Protein AF-0000000075149170 (afdb_homodimer)

pLDDT: mean 91.03, std 17.35, range [25.08, 98.81]

Secondary structure (DSSP, 8-state):
----------------------PPPEEESHHHHHHHHSBPEEE-EEEEEE-GGG-EEEEES---HHHHHHHHHHHHH-SSSPPPPGGGSS-EEEEEEE-TT----HHHHHHHHHHHHHHHHHHHHH---EEE-EEEEEEESSTTSSSEEEEEEEEPBSSPP-PPPPHHHHHHHHHHHHTTSGGGHHHHHHHHSSS-S-HHHHHS---EEEEEEE-SS--HHHHHHHHHHHHHSTT-EEEPPGGG-EEEEEE-/----------------------PPPEEESHHHHHHHHSBPEEE-EEEEEE-GGG-EEEEES---HHHHHHHHHHHHH-SSSPPPPGGGSS-EEEEEEE-TT----HHHHHHHHHHHHHHHHHHHHH---EEE-EEEEEEESSTTSSSEEEEEEEEPBSSPP-PPPPHHHHHHHHHHHHTTSGGGHHHHHHHHSSS-S-HHHHHS---EEEEEEE-SS--HHHHHHHHHHHHHSTT-EEEPPGGG-EEEEEE-

Structure (mmCIF, N/CA/C/O backbone):
data_AF-0000000075149170-model_v1
#
loop_
_entity.id
_entity.type
_entity.pdbx_description
1 polymer 'Protein kinase A anchor protein nuclear localisation signal domain-containing protein'
#
loop_
_atom_site.group_PDB
_atom_site.id
_atom_site.type_symbol
_atom_site.label_atom_id
_atom_site.label_alt_id
_atom_site.label_comp_id
_atom_site.label_asym_id
_atom_site.label_entity_id
_atom_site.label_seq_id
_atom_site.pdbx_PDB_ins_code
_atom_site.Cartn_x
_atom_site.Cartn_y
_atom_site.Cartn_z
_atom_site.occupancy
_atom_site.B_iso_or_equiv
_atom_site.auth_seq_id
_atom_site.auth_comp_id
_atom_site.auth_asym_id
_atom_site.auth_atom_id
_atom_site.pdbx_PDB_model_num
ATOM 1 N N . MET A 1 1 ? 52.656 -32.969 -49.406 1 27.3 1 MET A N 1
ATOM 2 C CA . MET A 1 1 ? 51.969 -33.031 -48.125 1 27.3 1 MET A CA 1
ATOM 3 C C . MET A 1 1 ? 51.062 -31.812 -47.969 1 27.3 1 MET A C 1
ATOM 5 O O . MET A 1 1 ? 51.5 -30.672 -48 1 27.3 1 MET A O 1
ATOM 9 N N . MET A 1 2 ? 49.75 -31.906 -48.469 1 25.08 2 MET A N 1
ATOM 10 C CA . MET A 1 2 ? 48.625 -31.016 -48.656 1 25.08 2 MET A CA 1
ATOM 11 C C . MET A 1 2 ? 48.094 -30.516 -47.312 1 25.08 2 MET A C 1
ATOM 13 O O . MET A 1 2 ? 47.688 -31.312 -46.469 1 25.08 2 MET A O 1
ATOM 17 N N . ARG A 1 3 ? 48.656 -29.328 -46.75 1 28.44 3 ARG A N 1
ATOM 18 C CA . ARG A 1 3 ? 48.25 -28.5 -45.625 1 28.44 3 ARG A CA 1
ATOM 19 C C . ARG A 1 3 ? 46.75 -28.156 -45.688 1 28.44 3 ARG A C 1
ATOM 21 O O . ARG A 1 3 ? 46.312 -27.453 -46.625 1 28.44 3 ARG A O 1
ATOM 28 N N . MET A 1 4 ? 45.906 -29.219 -45.406 1 28.64 4 MET A N 1
ATOM 29 C CA . MET A 1 4 ? 44.469 -28.953 -45.281 1 28.64 4 MET A CA 1
ATOM 30 C C . MET A 1 4 ? 44.219 -27.812 -44.312 1 28.64 4 MET A C 1
ATOM 32 O O . MET A 1 4 ? 44.594 -27.906 -43.125 1 28.64 4 MET A O 1
ATOM 36 N N . GLU A 1 5 ? 44.281 -26.594 -44.75 1 29.5 5 GLU A N 1
ATOM 37 C CA . GLU A 1 5 ? 43.844 -25.359 -44.062 1 29.5 5 GLU A CA 1
ATOM 38 C C . GLU A 1 5 ? 42.406 -25.484 -43.562 1 29.5 5 GLU A C 1
ATOM 40 O O . GLU A 1 5 ? 41.469 -25.547 -44.344 1 29.5 5 GLU A O 1
ATOM 45 N N . MET A 1 6 ? 42.156 -26.328 -42.531 1 35.09 6 MET A N 1
ATOM 46 C CA . MET A 1 6 ? 40.875 -26.328 -41.781 1 35.09 6 MET A CA 1
ATOM 47 C C . MET A 1 6 ? 40.531 -24.922 -41.344 1 35.09 6 MET A C 1
ATOM 49 O O . MET A 1 6 ? 41.281 -24.312 -40.562 1 35.09 6 MET A O 1
ATOM 53 N N . THR A 1 7 ? 40 -24.078 -42.219 1 34.44 7 THR A N 1
ATOM 54 C CA . THR A 1 7 ? 39.375 -22.781 -41.906 1 34.44 7 THR A CA 1
ATOM 55 C C . THR A 1 7 ? 38.406 -22.922 -40.75 1 34.44 7 THR A C 1
ATOM 57 O O . THR A 1 7 ? 37.469 -23.75 -40.812 1 34.44 7 THR A O 1
ATOM 60 N N . GLU A 1 8 ? 38.875 -22.75 -39.5 1 31.36 8 GLU A N 1
ATOM 61 C CA . GLU A 1 8 ? 38.125 -22.547 -38.281 1 31.36 8 GLU A CA 1
ATOM 62 C C . GLU A 1 8 ? 37 -21.531 -38.5 1 31.36 8 GLU A C 1
ATOM 64 O O . GLU A 1 8 ? 37.25 -20.344 -38.719 1 31.36 8 GLU A O 1
ATOM 69 N N . ASN A 1 9 ? 35.906 -21.844 -39.25 1 34.59 9 ASN A N 1
ATOM 70 C CA . ASN A 1 9 ? 34.688 -21.047 -39.219 1 34.59 9 ASN A CA 1
ATOM 71 C C . ASN A 1 9 ? 34.281 -20.719 -37.781 1 34.59 9 ASN A C 1
ATOM 73 O O . ASN A 1 9 ? 33.969 -21.625 -37 1 34.59 9 ASN A O 1
ATOM 77 N N . GLU A 1 10 ? 34.75 -19.609 -37.281 1 33.97 10 GLU A N 1
ATOM 78 C CA . GLU A 1 10 ? 34.25 -18.953 -36.062 1 33.97 10 GLU A CA 1
ATOM 79 C C . GLU A 1 10 ? 32.75 -18.875 -36.031 1 33.97 10 GLU A C 1
ATOM 81 O O . GLU A 1 10 ? 32.125 -18.203 -36.875 1 33.97 10 GLU A O 1
ATOM 86 N N . VAL A 1 11 ? 32 -19.953 -35.781 1 34.88 11 VAL A N 1
ATOM 87 C CA . VAL A 1 11 ? 30.609 -19.875 -35.375 1 34.88 11 VAL A CA 1
ATOM 88 C C . VAL A 1 11 ? 30.422 -18.703 -34.406 1 34.88 11 VAL A C 1
ATOM 90 O O . VAL A 1 11 ? 30.969 -18.703 -33.312 1 34.88 11 VAL A O 1
ATOM 93 N N . GLU A 1 12 ? 30.344 -17.516 -34.938 1 33.62 12 GLU A N 1
ATOM 94 C CA . GLU A 1 12 ? 29.797 -16.406 -34.156 1 33.62 12 GLU A CA 1
ATOM 95 C C . GLU A 1 12 ? 28.516 -16.812 -33.438 1 33.62 12 GLU A C 1
ATOM 97 O O . GLU A 1 12 ? 27.516 -17.172 -34.062 1 33.62 12 GLU A O 1
ATOM 102 N N . GLU A 1 13 ? 28.531 -17.547 -32.344 1 28.91 13 GLU A N 1
ATOM 103 C CA . GLU A 1 13 ? 27.391 -17.609 -31.438 1 28.91 13 GLU A CA 1
ATOM 104 C C . GLU A 1 13 ? 26.766 -16.25 -31.25 1 28.91 13 GLU A C 1
ATOM 106 O O . GLU A 1 13 ? 27.344 -15.367 -30.609 1 28.91 13 GLU A O 1
ATOM 111 N N . LYS A 1 14 ? 26.078 -15.711 -32.219 1 36.81 14 LYS A N 1
ATOM 112 C CA . LYS A 1 14 ? 25.125 -14.633 -31.984 1 36.81 14 LYS A CA 1
ATOM 113 C C . LYS A 1 14 ? 24.266 -14.922 -30.766 1 36.81 14 LYS A C 1
ATOM 115 O O . LYS A 1 14 ? 23.375 -15.766 -30.812 1 36.81 14 LYS A O 1
ATOM 120 N N . GLN A 1 15 ? 24.812 -14.75 -29.547 1 32.53 15 GLN A N 1
ATOM 121 C CA . GLN A 1 15 ? 23.938 -14.609 -28.375 1 32.53 15 GLN A CA 1
ATOM 122 C C . GLN A 1 15 ? 22.75 -13.711 -28.688 1 32.53 15 GLN A C 1
ATOM 124 O O . GLN A 1 15 ? 22.906 -12.516 -28.922 1 32.53 15 GLN A O 1
ATOM 129 N N . ASP A 1 16 ? 21.781 -14.133 -29.25 1 35.06 16 ASP A N 1
ATOM 130 C CA . ASP A 1 16 ? 20.531 -13.383 -29.234 1 35.06 16 ASP A CA 1
ATOM 131 C C . ASP A 1 16 ? 20.328 -12.664 -27.906 1 35.06 16 ASP A C 1
ATOM 133 O O . ASP A 1 16 ? 20.062 -13.297 -26.891 1 35.06 16 ASP A O 1
ATOM 137 N N . GLU A 1 17 ? 21.141 -11.656 -27.641 1 40.56 17 GLU A N 1
ATOM 138 C CA . GLU A 1 17 ? 20.781 -10.742 -26.562 1 40.56 17 GLU A CA 1
ATOM 139 C C . GLU A 1 17 ? 19.281 -10.516 -26.5 1 40.56 17 GLU A C 1
ATOM 141 O O . GLU A 1 17 ? 18.672 -10.039 -27.469 1 40.56 17 GLU A O 1
ATOM 146 N N . MET A 1 18 ? 18.5 -11.375 -25.922 1 47.47 18 MET A N 1
ATOM 147 C CA . MET A 1 18 ? 17.109 -11.047 -25.641 1 47.47 18 MET A CA 1
ATOM 148 C C . MET A 1 18 ? 16.953 -9.547 -25.375 1 47.47 18 MET A C 1
ATOM 150 O O . MET A 1 18 ? 17.5 -9.023 -24.406 1 47.47 18 MET A O 1
ATOM 154 N N . ASN A 1 19 ? 16.891 -8.742 -26.406 1 45.97 19 ASN A N 1
ATOM 155 C CA . ASN A 1 19 ? 16.688 -7.293 -26.391 1 45.97 19 ASN A CA 1
ATOM 156 C C . ASN A 1 19 ? 15.586 -6.887 -25.406 1 45.97 19 ASN A C 1
ATOM 158 O O . ASN A 1 19 ? 14.414 -6.824 -25.781 1 45.97 19 ASN A O 1
ATOM 162 N N . VAL A 1 20 ? 15.82 -7.242 -24.188 1 54.94 20 VAL A N 1
ATOM 163 C CA . VAL A 1 20 ? 14.898 -6.66 -23.219 1 54.94 20 VAL A CA 1
ATOM 164 C C . VAL A 1 20 ? 15.055 -5.141 -23.203 1 54.94 20 VAL A C 1
ATOM 166 O O . VAL A 1 20 ? 16.141 -4.625 -22.922 1 54.94 20 VAL A O 1
ATOM 169 N N . VAL A 1 21 ? 14.367 -4.461 -24.031 1 49.38 21 VAL A N 1
ATOM 170 C CA . VAL A 1 21 ? 14.344 -3.004 -23.984 1 49.38 21 VAL A CA 1
ATOM 171 C C . VAL A 1 21 ? 14.039 -2.531 -22.562 1 49.38 21 VAL A C 1
ATOM 173 O O . VAL A 1 21 ? 13.156 -3.072 -21.906 1 49.38 21 VAL A O 1
ATOM 176 N N . SER A 1 22 ? 15.023 -1.902 -21.984 1 57.03 22 SER A N 1
ATOM 177 C CA . SER A 1 22 ? 14.914 -1.294 -20.656 1 57.03 22 SER A CA 1
ATOM 178 C C . SER A 1 22 ? 13.586 -0.561 -20.5 1 57.03 22 SER A C 1
ATOM 180 O O . SER A 1 22 ? 13.258 0.317 -21.297 1 57.03 22 SER A O 1
ATOM 182 N N . GLN A 1 23 ? 12.633 -1.203 -19.922 1 71.5 23 GLN A N 1
ATOM 183 C CA . GLN A 1 23 ? 11.344 -0.542 -19.719 1 71.5 23 GLN A CA 1
ATOM 184 C C . GLN A 1 23 ? 11.445 0.54 -18.641 1 71.5 23 GLN A C 1
ATOM 186 O O . GLN A 1 23 ? 12.188 0.386 -17.672 1 71.5 23 GLN A O 1
ATOM 191 N N . GLU A 1 24 ? 11.141 1.739 -18.984 1 80.31 24 GLU A N 1
ATOM 192 C CA . GLU A 1 24 ? 11.039 2.869 -18.062 1 80.31 24 GLU A CA 1
ATOM 193 C C . GLU A 1 24 ? 10.055 2.578 -16.938 1 80.31 24 GLU A C 1
ATOM 195 O O . GLU A 1 24 ? 9.109 1.801 -17.109 1 80.31 24 GLU A O 1
ATOM 200 N N . PRO A 1 25 ? 10.43 3.107 -15.75 1 88.25 25 PRO A N 1
ATOM 201 C CA . PRO A 1 25 ? 9.43 2.986 -14.68 1 88.25 25 PRO A CA 1
ATOM 202 C C . PRO A 1 25 ? 8.055 3.486 -15.102 1 88.25 25 PRO A C 1
ATOM 204 O O . PRO A 1 25 ? 7.949 4.426 -15.891 1 88.25 25 PRO A O 1
ATOM 207 N N . ARG A 1 26 ? 7.109 2.768 -14.703 1 91.06 26 ARG A N 1
ATOM 208 C CA . ARG A 1 26 ? 5.738 3.111 -15.055 1 91.06 26 ARG A CA 1
ATOM 209 C C . ARG A 1 26 ? 4.812 3.006 -13.844 1 91.06 26 ARG A C 1
ATOM 211 O O . ARG A 1 26 ? 5.016 2.156 -12.977 1 91.06 26 ARG A O 1
ATOM 218 N N . THR A 1 27 ? 3.877 3.938 -13.844 1 94.69 27 THR A N 1
ATOM 219 C CA . THR A 1 27 ? 2.846 3.914 -12.812 1 94.69 27 THR A CA 1
ATOM 220 C C . THR A 1 27 ? 1.454 3.961 -13.43 1 94.69 27 THR A C 1
ATOM 222 O O . THR A 1 27 ? 1.202 4.758 -14.344 1 94.69 27 THR A O 1
ATOM 225 N N . CYS A 1 28 ? 0.64 3.051 -13.016 1 94.44 28 CYS A N 1
ATOM 226 C CA . CYS A 1 28 ? -0.732 3.025 -13.508 1 94.44 28 CYS A CA 1
ATOM 227 C C . CYS A 1 28 ? -1.69 2.523 -12.438 1 94.44 28 CYS A C 1
ATOM 229 O O . CYS A 1 28 ? -1.28 2.268 -11.305 1 94.44 28 CYS A O 1
ATOM 231 N N . GLY A 1 29 ? -3.061 2.504 -12.75 1 94.56 29 GLY A N 1
ATOM 232 C CA . GLY A 1 29 ? -4.09 2.07 -11.82 1 94.56 29 GLY A CA 1
ATOM 233 C C . GLY A 1 29 ? -5.238 3.057 -11.703 1 94.56 29 GLY A C 1
ATOM 234 O O . GLY A 1 29 ? -5.156 4.18 -12.203 1 94.56 29 GLY A O 1
ATOM 235 N N . ILE A 1 30 ? -6.203 2.594 -11.039 1 95.94 30 ILE A N 1
ATOM 236 C CA . ILE A 1 30 ? -7.434 3.369 -10.922 1 95.94 30 ILE A CA 1
ATOM 237 C C . ILE A 1 30 ? -7.148 4.676 -10.18 1 95.94 30 ILE A C 1
ATOM 239 O O . ILE A 1 30 ? -7.645 5.734 -10.57 1 95.94 30 ILE A O 1
ATOM 243 N N . LEU A 1 31 ? -6.402 4.621 -9.133 1 97.31 31 LEU A N 1
ATOM 244 C CA . LEU A 1 31 ? -6.121 5.805 -8.328 1 97.31 31 LEU A CA 1
ATOM 245 C C . LEU A 1 31 ? -5.332 6.832 -9.125 1 97.31 31 LEU A C 1
ATOM 247 O O . LEU A 1 31 ? -5.578 8.039 -9.016 1 97.31 31 LEU A O 1
ATOM 251 N N . ILE A 1 32 ? -4.422 6.332 -9.938 1 96.62 32 ILE A N 1
ATOM 252 C CA . ILE A 1 32 ? -3.627 7.215 -10.781 1 96.62 32 ILE A CA 1
ATOM 253 C C . ILE A 1 32 ? -4.539 7.938 -11.773 1 96.62 32 ILE A C 1
ATOM 255 O O . ILE A 1 32 ? -4.375 9.133 -12.016 1 96.62 32 ILE A O 1
ATOM 259 N N . SER A 1 33 ? -5.457 7.203 -12.266 1 96.62 33 SER A N 1
ATOM 260 C CA . SER A 1 33 ? -6.426 7.797 -13.18 1 96.62 33 SER A CA 1
ATOM 261 C C . SER A 1 33 ? -7.246 8.883 -12.492 1 96.62 33 SER A C 1
ATOM 263 O O . SER A 1 33 ? -7.484 9.945 -13.062 1 96.62 33 SER A O 1
ATOM 265 N N . ILE A 1 34 ? -7.664 8.609 -11.312 1 97.81 34 ILE A N 1
ATOM 266 C CA . ILE A 1 34 ? -8.43 9.57 -10.523 1 97.81 34 ILE A CA 1
ATOM 267 C C . ILE A 1 34 ? -7.613 10.852 -10.336 1 97.81 34 ILE A C 1
ATOM 269 O O . ILE A 1 34 ? -8.109 11.953 -10.57 1 97.81 34 ILE A O 1
ATOM 273 N N . ILE A 1 35 ? -6.375 10.711 -9.953 1 98.06 35 ILE A N 1
ATOM 274 C CA . ILE A 1 35 ? -5.512 11.844 -9.648 1 98.06 35 ILE A CA 1
ATOM 275 C C . ILE A 1 35 ? -5.23 12.641 -10.922 1 98.06 35 ILE A C 1
ATOM 277 O O . ILE A 1 35 ? -5.309 13.875 -10.922 1 98.06 35 ILE A O 1
ATOM 281 N N . SER A 1 36 ? -4.992 11.953 -11.992 1 96.19 36 SER A N 1
ATOM 282 C CA . SER A 1 36 ? -4.543 12.586 -13.227 1 96.19 36 SER A CA 1
ATOM 283 C C . SER A 1 36 ? -5.645 13.438 -13.844 1 96.19 36 SER A C 1
ATOM 285 O O . SER A 1 36 ? -5.371 14.328 -14.656 1 96.19 36 SER A O 1
ATOM 287 N N . ARG A 1 37 ? -6.844 13.203 -13.484 1 96.12 37 ARG A N 1
ATOM 288 C CA . ARG A 1 37 ? -7.953 13.953 -14.055 1 96.12 37 ARG A CA 1
ATOM 289 C C . ARG A 1 37 ? -8.305 15.164 -13.195 1 96.12 37 ARG A C 1
ATOM 291 O O . ARG A 1 37 ? -9.062 16.031 -13.617 1 96.12 37 ARG A O 1
ATOM 298 N N . ALA A 1 38 ? -7.781 15.242 -12.047 1 97.44 38 ALA A N 1
ATOM 299 C CA . ALA A 1 38 ? -8.125 16.312 -11.117 1 97.44 38 ALA A CA 1
ATOM 300 C C . ALA A 1 38 ? -7.309 17.562 -11.398 1 97.44 38 ALA A C 1
ATOM 302 O O . ALA A 1 38 ? -6.168 17.484 -11.859 1 97.44 38 ALA A O 1
ATOM 303 N N . GLN A 1 39 ? -7.883 18.672 -11.039 1 97.06 39 GLN A N 1
ATOM 304 C CA . GLN A 1 39 ? -7.23 19.953 -11.25 1 97.06 39 GLN A CA 1
ATOM 305 C C . GLN A 1 39 ? -6.348 20.328 -10.07 1 97.06 39 GLN A C 1
ATOM 307 O O . GLN A 1 39 ? -6.73 20.125 -8.914 1 97.06 39 GLN A O 1
ATOM 312 N N . ALA A 1 40 ? -5.18 20.891 -10.438 1 98.06 40 ALA A N 1
ATOM 313 C CA . ALA A 1 40 ? -4.355 21.484 -9.391 1 98.06 40 ALA A CA 1
ATOM 314 C C . ALA A 1 40 ? -5.109 22.594 -8.656 1 98.06 40 ALA A C 1
ATOM 316 O O . ALA A 1 40 ? -5.98 23.25 -9.234 1 98.06 40 ALA A O 1
ATOM 317 N N . CYS A 1 41 ? -4.742 22.766 -7.391 1 98.12 41 CYS A N 1
ATOM 318 C CA . CYS A 1 41 ? -5.473 23.703 -6.547 1 98.12 41 CYS A CA 1
ATOM 319 C C . CYS A 1 41 ? -4.566 24.297 -5.477 1 98.12 41 CYS A C 1
ATOM 321 O O . CYS A 1 41 ? -3.346 24.125 -5.527 1 98.12 41 CYS A O 1
ATOM 323 N N . VAL A 1 42 ? -5.18 25.125 -4.59 1 97.69 42 VAL A N 1
ATOM 324 C CA . VAL A 1 42 ? -4.375 25.766 -3.564 1 97.69 42 VAL A CA 1
ATOM 325 C C . VAL A 1 42 ? -5.031 25.594 -2.199 1 97.69 42 VAL A C 1
ATOM 327 O O . VAL A 1 42 ? -6.258 25.5 -2.098 1 97.69 42 VAL A O 1
ATOM 330 N N . TYR A 1 43 ? -4.168 25.469 -1.188 1 97.56 43 TYR A N 1
ATOM 331 C CA . TYR A 1 43 ? -4.57 25.578 0.21 1 97.56 43 TYR A CA 1
ATOM 332 C C . TYR A 1 43 ? -4.062 26.875 0.832 1 97.56 43 TYR A C 1
ATOM 334 O O . TYR A 1 43 ? -2.9 27.25 0.643 1 97.56 43 TYR A O 1
ATOM 342 N N . ASP A 1 44 ? -4.961 27.484 1.585 1 97.12 44 ASP A N 1
ATOM 343 C CA . ASP A 1 44 ? -4.531 28.625 2.387 1 97.12 44 ASP A CA 1
ATOM 344 C C . ASP A 1 44 ? -4.34 28.234 3.85 1 97.12 44 ASP A C 1
ATOM 346 O O . ASP A 1 44 ? -5.25 27.672 4.473 1 97.12 44 ASP A O 1
ATOM 350 N N . ALA A 1 45 ? -3.141 28.562 4.293 1 97.5 45 ALA A N 1
ATOM 351 C CA . ALA A 1 45 ? -2.922 28.312 5.715 1 97.5 45 ALA A CA 1
ATOM 352 C C . ALA A 1 45 ? -3.828 29.203 6.57 1 97.5 45 ALA A C 1
ATOM 354 O O . ALA A 1 45 ? -4.027 30.375 6.262 1 97.5 45 ALA A O 1
ATOM 355 N N . ALA A 1 46 ? -4.352 28.609 7.594 1 96.69 46 ALA A N 1
ATOM 356 C CA . ALA A 1 46 ? -5.27 29.344 8.453 1 96.69 46 ALA A CA 1
ATOM 357 C C . ALA A 1 46 ? -4.617 29.672 9.797 1 96.69 46 ALA A C 1
ATOM 359 O O . ALA A 1 46 ? -4.387 30.844 10.109 1 96.69 46 ALA A O 1
ATOM 360 N N . GLU A 1 47 ? -4.273 28.656 10.523 1 98.19 47 GLU A N 1
ATOM 361 C CA . GLU A 1 47 ? -3.752 28.891 11.867 1 98.19 47 GLU A CA 1
ATOM 362 C C . GLU A 1 47 ? -3.033 27.672 12.414 1 98.19 47 GLU A C 1
ATOM 364 O O . GLU A 1 47 ? -3.213 26.562 11.906 1 98.19 47 GLU A O 1
ATOM 369 N N . PHE A 1 48 ? -2.178 27.906 13.406 1 98.75 48 PHE A N 1
ATOM 370 C CA . PHE A 1 48 ? -1.678 26.828 14.242 1 98.75 48 PHE A CA 1
ATOM 371 C C . PHE A 1 48 ? -2.773 26.297 15.156 1 98.75 48 PHE A C 1
ATOM 373 O O . PHE A 1 48 ? -3.607 27.062 15.641 1 98.75 48 PHE A O 1
ATOM 380 N N . PHE A 1 49 ? -2.762 25 15.344 1 98.69 49 PHE A N 1
ATOM 381 C CA . PHE A 1 49 ? -3.869 24.375 16.047 1 98.69 49 PHE A CA 1
ATOM 382 C C . PHE A 1 49 ? -3.395 23.125 16.781 1 98.69 49 PHE A C 1
ATOM 384 O O . PHE A 1 49 ? -2.514 22.406 16.312 1 98.69 49 PHE A O 1
ATOM 391 N N . VAL A 1 50 ? -3.947 22.938 17.938 1 98.69 50 VAL A N 1
ATOM 392 C CA . VAL A 1 50 ? -3.721 21.688 18.688 1 98.69 50 VAL A CA 1
ATOM 393 C C . VAL A 1 50 ? -4.863 20.719 18.422 1 98.69 50 VAL A C 1
ATOM 395 O O . VAL A 1 50 ? -5.984 20.922 18.891 1 98.69 50 VAL A O 1
ATOM 398 N N . ALA A 1 51 ? -4.547 19.672 17.75 1 97.94 51 ALA A N 1
ATOM 399 C CA . ALA A 1 51 ? -5.551 18.656 17.453 1 97.94 51 ALA A CA 1
ATOM 400 C C . ALA A 1 51 ? -5.73 17.688 18.625 1 97.94 51 ALA A C 1
ATOM 402 O O . ALA A 1 51 ? -5.027 17.797 19.625 1 97.94 51 ALA A O 1
ATOM 403 N N . TRP A 1 52 ? -6.715 16.766 18.453 1 96.88 52 TRP A N 1
ATOM 404 C CA . TRP A 1 52 ? -6.957 15.758 19.469 1 96.88 52 TRP A CA 1
ATOM 405 C C . TRP A 1 52 ? -5.668 15.031 19.844 1 96.88 52 TRP A C 1
ATOM 407 O O . TRP A 1 52 ? -4.738 14.953 19.031 1 96.88 52 TRP A O 1
ATOM 417 N N . GLN A 1 53 ? -5.609 14.68 21.094 1 96.81 53 GLN A N 1
ATOM 418 C CA . GLN A 1 53 ? -4.477 13.945 21.656 1 96.81 53 GLN A CA 1
ATOM 419 C C . GLN A 1 53 ? -3.223 14.82 21.688 1 96.81 53 GLN A C 1
ATOM 421 O O . GLN A 1 53 ? -2.109 14.305 21.812 1 96.81 53 GLN A O 1
ATOM 426 N N . GLY A 1 54 ? -3.381 16.062 21.422 1 97.88 54 GLY A N 1
ATOM 427 C CA . GLY A 1 54 ? -2.322 17.031 21.641 1 97.88 54 GLY A CA 1
ATOM 428 C C . GLY A 1 54 ? -1.411 17.203 20.438 1 97.88 54 GLY A C 1
ATOM 429 O O . GLY A 1 54 ? -0.287 17.688 20.562 1 97.88 54 GLY A O 1
ATOM 430 N N . VAL A 1 55 ? -1.817 16.75 19.297 1 98.5 55 VAL A N 1
ATOM 431 C CA . VAL A 1 55 ? -0.99 16.859 18.094 1 98.5 55 VAL A CA 1
ATOM 432 C C . VAL A 1 55 ? -0.98 18.297 17.609 1 98.5 55 VAL A C 1
ATOM 434 O O . VAL A 1 55 ? -2.035 18.922 17.469 1 98.5 55 VAL A O 1
ATOM 437 N N . LEU A 1 56 ? 0.188 18.844 17.359 1 98.81 56 LEU A N 1
ATOM 438 C CA . LEU A 1 56 ? 0.305 20.188 16.828 1 98.81 56 LEU A CA 1
ATOM 439 C C . LEU A 1 56 ? 0.173 20.203 15.312 1 98.81 56 LEU A C 1
ATOM 441 O O . LEU A 1 56 ? 0.752 19.344 14.633 1 98.81 56 LEU A O 1
ATOM 445 N N . THR A 1 57 ? -0.56 21.172 14.805 1 98.75 57 THR A N 1
ATOM 446 C CA . THR A 1 57 ? -0.85 21.156 13.375 1 98.75 57 THR A CA 1
ATOM 447 C C . THR A 1 57 ? -0.871 22.562 12.812 1 98.75 57 THR A C 1
ATOM 449 O O . THR A 1 57 ? -0.993 23.531 13.562 1 98.75 57 THR A O 1
ATOM 452 N N . ILE A 1 58 ? -0.661 22.641 11.555 1 98.69 58 ILE A N 1
ATOM 453 C CA . ILE A 1 58 ? -1.095 23.766 10.742 1 98.69 58 ILE A CA 1
ATOM 454 C C . ILE A 1 58 ? -2.428 23.438 10.07 1 98.69 58 ILE A C 1
ATOM 456 O O . ILE A 1 58 ? -2.512 22.531 9.25 1 98.69 58 ILE A O 1
ATOM 460 N N . ALA A 1 59 ? -3.402 24.188 10.43 1 98.56 59 ALA A N 1
ATOM 461 C CA . ALA A 1 59 ? -4.715 24.016 9.812 1 98.56 59 ALA A CA 1
ATOM 462 C C . ALA A 1 59 ? -4.852 24.906 8.57 1 98.56 59 ALA A C 1
ATOM 464 O O . ALA A 1 59 ? -4.336 26.016 8.539 1 98.56 59 ALA A O 1
ATOM 465 N N . PHE A 1 60 ? -5.566 24.391 7.613 1 98.38 60 PHE A N 1
ATOM 466 C CA . PHE A 1 60 ? -5.867 25.141 6.402 1 98.38 60 PHE A CA 1
ATOM 467 C C . PHE A 1 60 ? -7.332 25.547 6.371 1 98.38 60 PHE A C 1
ATOM 469 O O . PHE A 1 60 ? -8.148 25.016 7.121 1 98.38 60 PHE A O 1
ATOM 476 N N . CYS A 1 61 ? -7.676 26.469 5.523 1 97.5 61 CYS A N 1
ATOM 477 C CA . CYS A 1 61 ? -8.953 27.156 5.566 1 97.5 61 CYS A CA 1
ATOM 478 C C . CYS A 1 61 ? -10.086 26.25 5.105 1 97.5 61 CYS A C 1
ATOM 480 O O . CYS A 1 61 ? -11.25 26.469 5.438 1 97.5 61 CYS A O 1
ATOM 482 N N . GLY A 1 62 ? -9.789 25.328 4.336 1 98.06 62 GLY A N 1
ATOM 483 C CA . GLY A 1 62 ? -10.773 24.422 3.77 1 98.06 62 GLY A CA 1
ATOM 484 C C . GLY A 1 62 ? -10.211 23.547 2.676 1 98.06 62 GLY A C 1
ATOM 485 O O . GLY A 1 62 ? -9.133 23.812 2.143 1 98.06 62 GLY A O 1
ATOM 486 N N . ILE A 1 63 ? -10.953 22.5 2.4 1 98.25 63 ILE A N 1
ATOM 487 C CA . ILE A 1 63 ? -10.555 21.594 1.33 1 98.25 63 ILE A CA 1
ATOM 488 C C . ILE A 1 63 ? -11.07 22.109 -0.008 1 98.25 63 ILE A C 1
ATOM 490 O O . ILE A 1 63 ? -12.273 22.359 -0.162 1 98.25 63 ILE A O 1
ATOM 494 N N . PRO A 1 64 ? -10.18 22.328 -0.95 1 98 64 PRO A N 1
ATOM 495 C CA . PRO A 1 64 ? -10.609 22.781 -2.271 1 98 64 PRO A CA 1
ATOM 496 C C . PRO A 1 64 ? -11.508 21.781 -2.982 1 98 64 PRO A C 1
ATOM 498 O O . PRO A 1 64 ? -11.422 20.578 -2.721 1 98 64 PRO A O 1
ATOM 501 N N . ASN A 1 65 ? -12.266 22.234 -3.947 1 97.06 65 ASN A N 1
ATOM 502 C CA . ASN A 1 65 ? -13.234 21.406 -4.652 1 97.06 65 ASN A CA 1
ATOM 503 C C . ASN A 1 65 ? -12.57 20.25 -5.371 1 97.06 65 ASN A C 1
ATOM 505 O O . ASN A 1 65 ? -13.102 19.125 -5.387 1 97.06 65 ASN A O 1
ATOM 509 N N . SER A 1 66 ? -11.508 20.5 -6.004 1 97.62 66 SER A N 1
ATOM 510 C CA . SER A 1 66 ? -10.797 19.453 -6.742 1 97.62 66 SER A CA 1
ATOM 511 C C . SER A 1 66 ? -10.406 18.297 -5.824 1 97.62 66 SER A C 1
ATOM 513 O O . SER A 1 66 ? -10.516 17.141 -6.211 1 97.62 66 SER A O 1
ATOM 515 N N . ILE A 1 67 ? -9.969 18.578 -4.645 1 98.25 67 ILE A N 1
ATOM 516 C CA . ILE A 1 67 ? -9.578 17.562 -3.68 1 98.25 67 ILE A CA 1
ATOM 517 C C . ILE A 1 67 ? -10.812 16.844 -3.154 1 98.25 67 ILE A C 1
ATOM 519 O O . ILE A 1 67 ? -10.797 15.625 -2.957 1 98.25 67 ILE A O 1
ATOM 523 N N . LEU A 1 68 ? -11.898 17.594 -2.934 1 97.81 68 LEU A N 1
ATOM 524 C CA . LEU A 1 68 ? -13.148 16.953 -2.525 1 97.81 68 LEU A CA 1
ATOM 525 C C . LEU A 1 68 ? -13.617 15.945 -3.57 1 97.81 68 LEU A C 1
ATOM 527 O O . LEU A 1 68 ? -14.117 14.875 -3.225 1 97.81 68 LEU A O 1
ATOM 531 N N . GLN A 1 69 ? -13.438 16.344 -4.801 1 97.5 69 GLN A N 1
ATOM 532 C CA . GLN A 1 69 ? -13.828 15.445 -5.883 1 97.5 69 GLN A CA 1
ATOM 533 C C . GLN A 1 69 ? -12.977 14.172 -5.867 1 97.5 69 GLN A C 1
ATOM 535 O O . GLN A 1 69 ? -13.5 13.07 -6.066 1 97.5 69 GLN A O 1
ATOM 540 N N . ILE A 1 70 ? -11.688 14.297 -5.672 1 98.12 70 ILE A N 1
ATOM 541 C CA . ILE A 1 70 ? -10.812 13.141 -5.578 1 98.12 70 ILE A CA 1
ATOM 542 C C . ILE A 1 70 ? -11.297 12.211 -4.461 1 98.12 70 ILE A C 1
ATOM 544 O O . ILE A 1 70 ? -11.391 11 -4.652 1 98.12 70 ILE A O 1
ATOM 548 N N . LYS A 1 71 ? -11.586 12.758 -3.312 1 97.44 71 LYS A N 1
ATOM 549 C CA . LYS A 1 71 ? -12.078 11.969 -2.188 1 97.44 71 LYS A CA 1
ATOM 550 C C . LYS A 1 71 ? -13.352 11.219 -2.562 1 97.44 71 LYS A C 1
ATOM 552 O O . LYS A 1 71 ? -13.5 10.039 -2.246 1 97.44 71 LYS A O 1
ATOM 557 N N . ARG A 1 72 ? -14.258 11.883 -3.219 1 96.62 72 ARG A N 1
ATOM 558 C CA . ARG A 1 72 ? -15.5 11.258 -3.654 1 96.62 72 ARG A CA 1
ATOM 559 C C . ARG A 1 72 ? -15.234 10.133 -4.641 1 96.62 72 ARG A C 1
ATOM 561 O O . ARG A 1 72 ? -15.82 9.055 -4.535 1 96.62 72 ARG A O 1
ATOM 568 N N . ASP A 1 73 ? -14.383 10.406 -5.625 1 97.38 73 ASP A N 1
ATOM 569 C CA . ASP A 1 73 ? -14.047 9.398 -6.629 1 97.38 73 ASP A CA 1
ATOM 570 C C . ASP A 1 73 ? -13.406 8.18 -5.988 1 97.38 73 ASP A C 1
ATOM 572 O O . ASP A 1 73 ? -13.688 7.043 -6.379 1 97.38 73 ASP A O 1
ATOM 576 N N . VAL A 1 74 ? -12.531 8.398 -5.047 1 96.5 74 VAL A N 1
ATOM 577 C CA . VAL A 1 74 ? -11.891 7.301 -4.324 1 96.5 74 VAL A CA 1
ATOM 578 C C . VAL A 1 74 ? -12.953 6.453 -3.625 1 96.5 74 VAL A C 1
ATOM 580 O O . VAL A 1 74 ? -12.953 5.227 -3.73 1 96.5 74 VAL A O 1
ATOM 583 N N . ASP A 1 75 ? -13.852 7.082 -2.959 1 94.81 75 ASP A N 1
ATOM 584 C CA . ASP A 1 75 ? -14.898 6.379 -2.229 1 94.81 75 ASP A CA 1
ATOM 585 C C . ASP A 1 75 ? -15.812 5.609 -3.184 1 94.81 75 ASP A C 1
ATOM 587 O O . ASP A 1 75 ? -16.312 4.535 -2.846 1 94.81 75 ASP A O 1
ATOM 591 N N . GLN A 1 76 ? -16 6.133 -4.336 1 94.69 76 GLN A N 1
ATOM 592 C CA . GLN A 1 76 ? -16.938 5.539 -5.293 1 94.69 76 GLN A CA 1
ATOM 593 C C . GLN A 1 76 ? -16.266 4.422 -6.086 1 94.69 76 GLN A C 1
ATOM 595 O O . GLN A 1 76 ? -16.875 3.381 -6.344 1 94.69 76 GLN A O 1
ATOM 600 N N . GLU A 1 77 ? -15.055 4.637 -6.449 1 93.94 77 GLU A N 1
ATOM 601 C CA . GLU A 1 77 ? -14.43 3.752 -7.426 1 93.94 77 GLU A CA 1
ATOM 602 C C . GLU A 1 77 ? -13.586 2.682 -6.734 1 93.94 77 GLU A C 1
ATOM 604 O O . GLU A 1 77 ? -13.281 1.646 -7.328 1 93.94 77 GLU A O 1
ATOM 609 N N . LEU A 1 78 ? -13.141 2.971 -5.547 1 91.94 78 LEU A N 1
ATOM 610 C CA . LEU A 1 78 ? -12.328 2 -4.816 1 91.94 78 LEU A CA 1
ATOM 611 C C . LEU A 1 78 ? -13.141 1.34 -3.707 1 91.94 78 LEU A C 1
ATOM 613 O O . LEU A 1 78 ? -13.547 2.002 -2.748 1 91.94 78 LEU A O 1
ATOM 617 N N . GLN A 1 79 ? -13.398 0.109 -3.717 1 84.88 79 GLN A N 1
ATOM 618 C CA . GLN A 1 79 ? -14.266 -0.599 -2.783 1 84.88 79 GLN A CA 1
ATOM 619 C C . GLN A 1 79 ? -13.461 -1.225 -1.648 1 84.88 79 GLN A C 1
ATOM 621 O O . GLN A 1 79 ? -13.992 -1.48 -0.567 1 84.88 79 GLN A O 1
ATOM 626 N N . GLY A 1 80 ? -12.305 -1.317 -1.696 1 80 80 GLY A N 1
ATOM 627 C CA . GLY A 1 80 ? -11.523 -2.055 -0.717 1 80 80 GLY A CA 1
ATOM 628 C C . GLY A 1 80 ? -10.695 -1.159 0.182 1 80 80 GLY A C 1
ATOM 629 O O . GLY A 1 80 ? -10.039 -1.638 1.107 1 80 80 GLY A O 1
ATOM 630 N N . VAL A 1 81 ? -10.922 0.099 0.011 1 87.31 81 VAL A N 1
ATOM 631 C CA . VAL A 1 81 ? -10.078 1 0.795 1 87.31 81 VAL A CA 1
ATOM 632 C C . VAL A 1 81 ? -10.789 1.366 2.096 1 87.31 81 VAL A C 1
ATOM 634 O O . VAL A 1 81 ? -12.023 1.322 2.172 1 87.31 81 VAL A O 1
ATOM 637 N N . VAL A 1 82 ? -10.023 1.645 3.076 1 88.19 82 VAL A N 1
ATOM 638 C CA . VAL A 1 82 ? -10.547 1.977 4.398 1 88.19 82 VAL A CA 1
ATOM 639 C C . VAL A 1 82 ? -11.406 3.238 4.309 1 88.19 82 VAL A C 1
ATOM 641 O O . VAL A 1 82 ? -11.219 4.062 3.412 1 88.19 82 VAL A O 1
ATOM 644 N N . ARG A 1 83 ? -12.25 3.314 5.238 1 89.25 83 ARG A N 1
ATOM 645 C CA . ARG A 1 83 ? -13.031 4.543 5.348 1 89.25 83 ARG A CA 1
ATOM 646 C C . ARG A 1 83 ? -12.148 5.719 5.754 1 89.25 83 ARG A C 1
ATOM 648 O O . ARG A 1 83 ? -11.133 5.535 6.434 1 89.25 83 ARG A O 1
ATOM 655 N N . GLU A 1 84 ? -12.625 6.844 5.352 1 92.88 84 GLU A N 1
ATOM 656 C CA . GLU A 1 84 ? -11.836 8.023 5.684 1 92.88 84 GLU A CA 1
ATOM 657 C C . GLU A 1 84 ? -11.82 8.273 7.191 1 92.88 84 GLU A C 1
ATOM 659 O O . GLU A 1 84 ? -12.867 8.219 7.844 1 92.88 84 GLU A O 1
ATOM 664 N N . ASN A 1 85 ? -10.641 8.5 7.68 1 89.75 85 ASN A N 1
ATOM 665 C CA . ASN A 1 85 ? -10.484 8.875 9.086 1 89.75 85 ASN A CA 1
ATOM 666 C C . ASN A 1 85 ? -10.977 10.297 9.344 1 89.75 85 ASN A C 1
ATOM 668 O O . ASN A 1 85 ? -10.82 11.172 8.492 1 89.75 85 ASN A O 1
ATOM 672 N N . PRO A 1 86 ? -11.43 10.547 10.531 1 89.25 86 PRO A N 1
ATOM 673 C CA . PRO A 1 86 ? -11.914 11.891 10.852 1 89.25 86 PRO A CA 1
ATOM 674 C C . PRO A 1 86 ? -10.836 12.953 10.703 1 89.25 86 PRO A C 1
ATOM 676 O O . PRO A 1 86 ? -11.133 14.102 10.344 1 89.25 86 PRO A O 1
ATOM 679 N N . GLY A 1 87 ? -9.695 12.57 10.898 1 90.38 87 GLY A N 1
ATOM 680 C CA . GLY A 1 87 ? -8.602 13.523 10.859 1 90.38 87 GLY A CA 1
ATOM 681 C C . GLY A 1 87 ? -8.352 14.094 9.477 1 90.38 87 GLY A C 1
ATOM 682 O O . GLY A 1 87 ? -7.773 15.172 9.344 1 90.38 87 GLY A O 1
ATOM 683 N N . SER A 1 88 ? -8.727 13.359 8.477 1 93.06 88 SER A N 1
ATOM 684 C CA . SER A 1 88 ? -8.469 13.844 7.121 1 93.06 88 SER A CA 1
ATOM 685 C C . SER A 1 88 ? -9.695 14.555 6.547 1 93.06 88 SER A C 1
ATOM 687 O O . SER A 1 88 ? -9.695 14.953 5.383 1 93.06 88 SER A O 1
ATOM 689 N N . LYS A 1 89 ? -10.648 14.797 7.352 1 94.94 89 LYS A N 1
ATOM 690 C CA . LYS A 1 89 ? -11.875 15.453 6.898 1 94.94 89 LYS A CA 1
ATOM 691 C C . LYS A 1 89 ? -11.75 16.969 7.004 1 94.94 89 LYS A C 1
ATOM 693 O O . LYS A 1 89 ? -12.633 17.703 6.547 1 94.94 89 LYS A O 1
ATOM 698 N N . TRP A 1 90 ? -10.781 17.391 7.641 1 97.25 90 TRP A N 1
ATOM 699 C CA . TRP A 1 90 ? -10.367 18.797 7.594 1 97.25 90 TRP A CA 1
ATOM 700 C C . TRP A 1 90 ? -8.875 18.906 7.297 1 97.25 90 TRP A C 1
ATOM 702 O O . TRP A 1 90 ? -8.086 18.062 7.73 1 97.25 90 TRP A O 1
ATOM 712 N N . PRO A 1 91 ? -8.5 19.828 6.48 1 98.25 91 PRO A N 1
ATOM 713 C CA . PRO A 1 91 ? -7.129 19.859 5.969 1 98.25 91 PRO A CA 1
ATOM 714 C C . PRO A 1 91 ? -6.129 20.406 6.988 1 98.25 91 PRO A C 1
ATOM 716 O O . PRO A 1 91 ? -6.312 21.5 7.504 1 98.25 91 PRO A O 1
ATOM 719 N N . LYS A 1 92 ? -5.086 19.672 7.141 1 98.44 92 LYS A N 1
ATOM 720 C CA . LYS A 1 92 ? -4.051 20.062 8.094 1 98.44 92 LYS A CA 1
ATOM 721 C C . LYS A 1 92 ? -2.717 19.391 7.754 1 98.44 92 LYS A C 1
ATOM 723 O O . LYS A 1 92 ? -2.672 18.438 6.984 1 98.44 92 LYS A O 1
ATOM 728 N N . THR A 1 93 ? -1.724 19.922 8.289 1 98.5 93 THR A N 1
ATOM 729 C CA . THR A 1 93 ? -0.404 19.297 8.383 1 98.5 93 THR A CA 1
ATOM 730 C C . THR A 1 93 ? -0.008 19.109 9.844 1 98.5 93 THR A C 1
ATOM 732 O O . THR A 1 93 ? 0.092 20.078 10.602 1 98.5 93 THR A O 1
ATOM 735 N N . SER A 1 94 ? 0.117 17.844 10.227 1 98.5 94 SER A N 1
ATOM 736 C CA . SER A 1 94 ? 0.654 17.594 11.555 1 98.5 94 SER A CA 1
ATOM 737 C C . SER A 1 94 ? 2.146 17.906 11.625 1 98.5 94 SER A C 1
ATOM 739 O O . SER A 1 94 ? 2.914 17.469 10.766 1 98.5 94 SER A O 1
ATOM 741 N N . VAL A 1 95 ? 2.549 18.594 12.672 1 98.75 95 VAL A N 1
ATOM 742 C CA . VAL A 1 95 ? 3.932 19.062 12.672 1 98.75 95 VAL A CA 1
ATOM 743 C C . VAL A 1 95 ? 4.664 18.516 13.898 1 98.75 95 VAL A C 1
ATOM 745 O O . VAL A 1 95 ? 5.898 18.469 13.914 1 98.75 95 VAL A O 1
ATOM 748 N N . ALA A 1 96 ? 3.91 18.109 14.922 1 98.75 96 ALA A N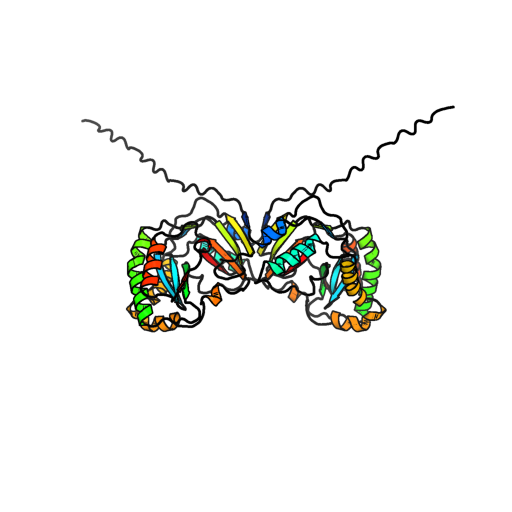 1
ATOM 749 C CA . ALA A 1 96 ? 4.512 17.516 16.125 1 98.75 96 ALA A CA 1
ATOM 750 C C . ALA A 1 96 ? 3.484 16.719 16.922 1 98.75 96 ALA A C 1
ATOM 752 O O . ALA A 1 96 ? 2.277 16.922 16.75 1 98.75 96 ALA A O 1
ATOM 753 N N . CYS A 1 97 ? 3.994 15.883 17.719 1 98.62 97 CYS A N 1
ATOM 754 C CA . CYS A 1 97 ? 3.166 15.141 18.656 1 98.62 97 CYS A CA 1
ATOM 755 C C . CYS A 1 97 ? 3.797 15.133 20.047 1 98.62 97 CYS A C 1
ATOM 757 O O . CYS A 1 97 ? 4.977 15.445 20.203 1 98.62 97 CYS A O 1
ATOM 759 N N . LEU A 1 98 ? 2.965 14.82 20.984 1 98.5 98 LEU A N 1
ATOM 760 C CA . LEU A 1 98 ? 3.498 14.656 22.344 1 98.5 98 LEU A CA 1
ATOM 761 C C . LEU A 1 98 ? 4.41 13.445 22.422 1 98.5 98 LEU A C 1
ATOM 763 O O . LEU A 1 98 ? 4.148 12.414 21.781 1 98.5 98 LEU A O 1
ATOM 767 N N . ARG A 1 99 ? 5.383 13.578 23.25 1 97.94 99 ARG A N 1
ATOM 768 C CA . ARG A 1 99 ? 6.215 12.414 23.562 1 97.94 99 ARG A CA 1
ATOM 769 C C . ARG A 1 99 ? 5.43 11.383 24.359 1 97.94 99 ARG A C 1
ATOM 771 O O . ARG A 1 99 ? 4.406 11.703 24.969 1 97.94 99 ARG A O 1
ATOM 778 N N . ASP A 1 100 ? 5.84 10.086 24.328 1 96.25 100 ASP A N 1
ATOM 779 C CA . ASP A 1 100 ? 5.066 8.938 24.797 1 96.25 100 ASP A CA 1
ATOM 780 C C . ASP A 1 100 ? 4.699 9.086 26.266 1 96.25 100 ASP A C 1
ATOM 782 O O . ASP A 1 100 ? 3.619 8.672 26.688 1 96.25 100 ASP A O 1
ATOM 786 N N . ASP A 1 101 ? 5.402 9.641 27.094 1 93.5 101 ASP A N 1
ATOM 787 C CA . ASP A 1 101 ? 5.145 9.695 28.531 1 93.5 101 ASP A CA 1
ATOM 788 C C . ASP A 1 101 ? 4.559 11.047 28.938 1 93.5 101 ASP A C 1
ATOM 790 O O . ASP A 1 101 ? 4.445 11.344 30.125 1 93.5 101 ASP A O 1
ATOM 794 N N . LYS A 1 102 ? 4.062 11.773 27.953 1 96.25 102 LYS A N 1
ATOM 795 C CA . LYS A 1 102 ? 3.623 13.133 28.266 1 96.25 102 LYS A CA 1
ATOM 796 C C . LYS A 1 102 ? 2.107 13.266 28.125 1 96.25 102 LYS A C 1
ATOM 798 O O . LYS A 1 102 ? 1.501 12.633 27.266 1 96.25 102 LYS A O 1
ATOM 803 N N . VAL A 1 103 ? 1.561 14.039 29.031 1 96.69 103 VAL A N 1
ATOM 804 C CA . VAL A 1 103 ? 0.145 14.391 29 1 96.69 103 VAL A CA 1
ATOM 805 C C . VAL A 1 103 ? -0.016 15.898 29.203 1 96.69 103 VAL A C 1
ATOM 807 O O . VAL A 1 103 ? 0.65 16.484 30.062 1 96.69 103 VAL A O 1
ATOM 810 N N . LEU A 1 104 ? -0.878 16.453 28.453 1 97.19 104 LEU A N 1
ATOM 811 C CA . LEU A 1 104 ? -1.097 17.891 28.578 1 97.19 104 LEU A CA 1
ATOM 812 C C . LEU A 1 104 ? -1.966 18.203 29.781 1 97.19 104 LEU A C 1
ATOM 814 O O . LEU A 1 104 ? -3.041 17.625 29.953 1 97.19 104 LEU A O 1
ATOM 818 N N . THR A 1 105 ? -1.516 19.094 30.578 1 97.5 105 THR A N 1
ATOM 819 C CA . THR A 1 105 ? -2.379 19.672 31.594 1 97.5 105 THR A CA 1
ATOM 820 C C . THR A 1 105 ? -3.217 20.797 31.016 1 97.5 105 THR A C 1
ATOM 822 O O . THR A 1 105 ? -2.922 21.312 29.938 1 97.5 105 THR A O 1
ATOM 825 N N . LEU A 1 106 ? -4.219 21.172 31.766 1 97.88 106 LEU A N 1
ATOM 826 C CA . LEU A 1 106 ? -5.059 22.281 31.328 1 97.88 106 LEU A CA 1
ATOM 827 C C . LEU A 1 106 ? -4.242 23.562 31.219 1 97.88 106 LEU A C 1
ATOM 829 O O . LEU A 1 106 ? -4.449 24.359 30.297 1 97.88 106 LEU A O 1
ATOM 833 N N . GLU A 1 107 ? -3.371 23.75 32.125 1 97.88 107 GLU A N 1
ATOM 834 C CA . GLU A 1 107 ? -2.508 24.922 32.094 1 97.88 107 GLU A CA 1
ATOM 835 C C . GLU A 1 107 ? -1.618 24.938 30.859 1 97.88 107 GLU A C 1
ATOM 837 O O . GLU A 1 107 ? -1.451 25.969 30.219 1 97.88 107 GLU A O 1
ATOM 842 N N . GLN A 1 108 ? -1.087 23.859 30.562 1 98.31 108 GLN A N 1
ATOM 843 C CA . GLN A 1 108 ? -0.227 23.734 29.391 1 98.31 108 GLN A CA 1
ATOM 844 C C . GLN A 1 108 ? -1.015 23.953 28.094 1 98.31 108 GLN A C 1
ATOM 846 O O . GLN A 1 108 ? -0.519 24.578 27.156 1 98.31 108 GLN A O 1
ATOM 851 N N . LEU A 1 109 ? -2.232 23.422 28.078 1 98.56 109 LEU A N 1
ATOM 852 C CA . LEU A 1 109 ? -3.1 23.641 26.938 1 98.56 109 LEU A CA 1
ATOM 853 C C . LEU A 1 109 ? -3.406 25.125 26.766 1 98.56 109 LEU A C 1
ATOM 855 O O . LEU A 1 109 ? -3.451 25.641 25.641 1 98.56 109 LEU A O 1
ATOM 859 N N . SER A 1 110 ? -3.592 25.734 27.844 1 98.38 110 SER A N 1
ATOM 860 C CA . SER A 1 110 ? -3.846 27.172 27.812 1 98.38 110 SER A CA 1
ATOM 861 C C . SER A 1 110 ? -2.65 27.938 27.25 1 98.38 110 SER A C 1
ATOM 863 O O . SER A 1 110 ? -2.816 28.891 26.484 1 98.38 110 SER A O 1
ATOM 865 N N . LYS A 1 111 ? -1.521 27.531 27.641 1 98.38 111 LYS A N 1
ATOM 866 C CA . LYS A 1 111 ? -0.307 28.141 27.094 1 98.38 111 LYS A CA 1
ATOM 867 C C . LYS A 1 111 ? -0.223 27.922 25.578 1 98.38 111 LYS A C 1
ATOM 869 O O . LYS A 1 111 ? 0.085 28.859 24.828 1 98.38 111 LYS A O 1
ATOM 874 N N . LEU A 1 112 ? -0.51 26.719 25.188 1 98.75 112 LEU A N 1
ATOM 875 C CA . LEU A 1 112 ? -0.487 26.406 23.766 1 98.75 112 LEU A CA 1
ATOM 876 C C . LEU A 1 112 ? -1.505 27.25 23 1 98.75 112 LEU A C 1
ATOM 878 O O . LEU A 1 112 ? -1.226 27.734 21.906 1 98.75 112 LEU A O 1
ATOM 882 N N . ARG A 1 113 ? -2.639 27.422 23.578 1 98.56 113 ARG A N 1
ATOM 883 C CA . ARG A 1 113 ? -3.652 28.25 22.938 1 98.56 113 ARG A CA 1
ATOM 884 C C . ARG A 1 113 ? -3.143 29.672 22.734 1 98.56 113 ARG A C 1
ATOM 886 O O . ARG A 1 113 ? -3.35 30.266 21.672 1 98.56 113 ARG A O 1
ATOM 893 N N . ARG A 1 114 ? -2.568 30.188 23.734 1 98.25 114 ARG A N 1
ATOM 894 C CA . ARG A 1 114 ? -2.006 31.531 23.656 1 98.25 114 ARG A CA 1
ATOM 895 C C . ARG A 1 114 ? -0.974 31.609 22.531 1 98.25 114 ARG A C 1
ATOM 897 O O . ARG A 1 114 ? -1.016 32.531 21.703 1 98.25 114 ARG A O 1
ATOM 904 N N . ILE A 1 115 ? -0.098 30.672 22.5 1 98.69 115 ILE A N 1
ATOM 905 C CA . ILE A 1 115 ? 0.945 30.656 21.484 1 98.69 115 ILE A CA 1
ATOM 906 C C . ILE A 1 115 ? 0.311 30.578 20.094 1 98.69 115 ILE A C 1
ATOM 908 O O . ILE A 1 115 ? 0.682 31.328 19.188 1 98.69 115 ILE A O 1
ATOM 912 N N . CYS A 1 116 ? -0.618 29.656 19.906 1 98.75 116 CYS A N 1
ATOM 913 C CA . CYS A 1 116 ? -1.305 29.516 18.625 1 98.75 116 CYS A CA 1
ATOM 914 C C . CYS A 1 116 ? -1.976 30.812 18.219 1 98.75 116 CYS A C 1
ATOM 916 O O . CYS A 1 116 ? -1.851 31.234 17.062 1 98.75 116 CYS A O 1
ATOM 918 N N . SER A 1 117 ? -2.633 31.406 19.156 1 97.88 117 SER A N 1
ATOM 919 C CA . SER A 1 117 ? -3.354 32.656 18.859 1 97.88 117 SER A CA 1
ATOM 920 C C . SER A 1 117 ? -2.398 33.75 18.453 1 97.88 117 SER A C 1
ATOM 922 O O . SER A 1 117 ? -2.705 34.531 17.562 1 97.88 117 SER A O 1
ATOM 924 N N . GLU A 1 118 ? -1.309 33.812 19.047 1 98.06 118 GLU A N 1
ATOM 925 C CA . GLU A 1 118 ? -0.348 34.875 18.812 1 98.06 118 GLU A CA 1
ATOM 926 C C . GLU A 1 118 ? 0.428 34.656 17.516 1 98.06 118 GLU A C 1
ATOM 928 O O . GLU A 1 118 ? 0.801 35.594 16.828 1 98.06 118 GLU A O 1
ATOM 933 N N . GLU A 1 119 ? 0.697 33.438 17.188 1 98 119 GLU A N 1
ATOM 934 C CA . GLU A 1 119 ? 1.57 33.125 16.047 1 98 119 GLU A CA 1
ATOM 935 C C . GLU A 1 119 ? 0.766 32.906 14.773 1 98 119 GLU A C 1
ATOM 937 O O . GLU A 1 119 ? 1.315 32.969 13.672 1 98 119 GLU A O 1
ATOM 942 N N . SER A 1 120 ? -0.494 32.656 14.82 1 98.06 120 SER A N 1
ATOM 943 C CA . SER A 1 120 ? -1.324 32.312 13.672 1 98.06 120 SER A CA 1
ATOM 944 C C . SER A 1 120 ? -1.439 33.5 12.703 1 98.06 120 SER A C 1
ATOM 946 O O . SER A 1 120 ? -1.406 33.281 11.484 1 98.06 120 SER A O 1
ATOM 948 N N . PRO A 1 121 ? -1.594 34.719 13.195 1 96.94 121 PRO A N 1
ATOM 949 C CA . PRO A 1 121 ? -1.653 35.844 12.242 1 96.94 121 PRO A CA 1
ATOM 950 C C . PRO A 1 121 ? -0.41 35.938 11.367 1 96.94 121 PRO A C 1
ATOM 952 O O . PRO A 1 121 ? -0.52 36.156 10.156 1 96.94 121 PRO A O 1
ATOM 955 N N . ALA A 1 122 ? 0.726 35.688 11.898 1 96.25 122 ALA A N 1
ATOM 956 C CA . ALA A 1 122 ? 1.959 35.688 11.117 1 96.25 122 ALA A CA 1
ATOM 957 C C . ALA A 1 122 ? 1.968 34.531 10.109 1 96.25 122 ALA A C 1
ATOM 959 O O . ALA A 1 122 ? 2.434 34.719 8.977 1 96.25 122 ALA A O 1
ATOM 960 N N . LEU A 1 123 ? 1.508 33.406 10.5 1 97.75 123 LEU A N 1
ATOM 961 C CA . LEU A 1 123 ? 1.397 32.25 9.602 1 97.75 123 LEU A CA 1
ATOM 962 C C . LEU A 1 123 ? 0.551 32.594 8.383 1 97.75 123 LEU A C 1
ATOM 964 O O . LEU A 1 123 ? 0.991 32.438 7.246 1 97.75 123 LEU A O 1
ATOM 968 N N . ALA A 1 124 ? -0.634 33.094 8.633 1 95.38 124 ALA A N 1
ATOM 969 C CA . ALA A 1 124 ? -1.592 33.406 7.574 1 95.38 124 ALA A CA 1
ATOM 970 C C . ALA A 1 124 ? -1.062 34.5 6.66 1 95.38 124 ALA A C 1
ATOM 972 O O . ALA A 1 124 ? -1.259 34.469 5.445 1 95.38 124 ALA A O 1
ATOM 973 N N . ALA A 1 125 ? -0.386 35.438 7.215 1 94.25 125 ALA A N 1
ATOM 974 C CA . ALA A 1 125 ? 0.062 36.625 6.477 1 94.25 125 ALA A CA 1
ATOM 975 C C . ALA A 1 125 ? 1.313 36.312 5.66 1 94.25 125 ALA A C 1
ATOM 977 O O . ALA A 1 125 ? 1.507 36.875 4.578 1 94.25 125 ALA A O 1
ATOM 978 N N . SER A 1 126 ? 2.094 35.406 6.105 1 93.62 126 SER A N 1
ATOM 979 C CA . SER A 1 126 ? 3.418 35.281 5.512 1 93.62 126 SER A CA 1
ATOM 980 C C . SER A 1 126 ? 3.506 34 4.672 1 93.62 126 SER A C 1
ATOM 982 O O . SER A 1 126 ? 4.453 33.812 3.902 1 93.62 126 SER A O 1
ATOM 984 N N . THR A 1 127 ? 2.611 33.188 4.855 1 94.12 127 THR A N 1
ATOM 985 C CA . THR A 1 127 ? 2.666 31.922 4.117 1 94.12 127 THR A CA 1
ATOM 986 C C . THR A 1 127 ? 1.918 32.031 2.791 1 94.12 127 THR A C 1
ATOM 988 O O . THR A 1 127 ? 0.7 32.219 2.775 1 94.12 127 THR A O 1
ATOM 991 N N . PRO A 1 128 ? 2.672 31.938 1.688 1 94.31 128 PRO A N 1
ATOM 992 C CA . PRO A 1 128 ? 1.953 31.875 0.413 1 94.31 128 PRO A CA 1
ATOM 993 C C . PRO A 1 128 ? 1.033 30.656 0.307 1 94.31 128 PRO A C 1
ATOM 995 O O . PRO A 1 128 ? 1.229 29.672 1.016 1 94.31 128 PRO A O 1
ATOM 998 N N . PRO A 1 129 ? 0.043 30.812 -0.531 1 96 129 PRO A N 1
ATOM 999 C CA . PRO A 1 129 ? -0.804 29.625 -0.737 1 96 129 PRO A CA 1
ATOM 1000 C C . PRO A 1 129 ? -0.004 28.375 -1.105 1 96 129 PRO A C 1
ATOM 1002 O O . PRO A 1 129 ? 0.963 28.469 -1.867 1 96 129 PRO A O 1
ATOM 1005 N N . VAL A 1 130 ? -0.367 27.281 -0.493 1 96.94 130 VAL A N 1
ATOM 1006 C CA . VAL A 1 130 ? 0.255 26 -0.833 1 96.94 130 VAL A CA 1
ATOM 1007 C C . VAL A 1 130 ? -0.325 25.484 -2.145 1 96.94 130 VAL A C 1
ATOM 1009 O O . VAL A 1 130 ? -1.504 25.125 -2.209 1 96.94 130 VAL A O 1
ATOM 1012 N N . ILE A 1 131 ? 0.511 25.391 -3.119 1 97.19 131 ILE A N 1
ATOM 1013 C CA . ILE A 1 131 ? 0.081 24.875 -4.414 1 97.19 131 ILE A CA 1
ATOM 1014 C C . ILE A 1 131 ? 0.129 23.344 -4.41 1 97.19 131 ILE A C 1
ATOM 1016 O O . ILE A 1 131 ? 1.175 22.75 -4.141 1 97.19 131 ILE A O 1
ATOM 1020 N N . VAL A 1 132 ? -1.016 22.766 -4.676 1 97.81 132 VAL A N 1
ATOM 1021 C CA . VAL A 1 132 ? -1.116 21.312 -4.832 1 97.81 132 VAL A CA 1
ATOM 1022 C C . VAL A 1 132 ? -1.198 20.969 -6.316 1 97.81 132 VAL A C 1
ATOM 1024 O O . VAL A 1 132 ? -2.283 20.969 -6.902 1 97.81 132 VAL A O 1
ATOM 1027 N N . ASP A 1 133 ? -0.064 20.641 -6.855 1 97.81 133 ASP A N 1
ATOM 1028 C CA . ASP A 1 133 ? 0.011 20.359 -8.281 1 97.81 133 ASP A CA 1
ATOM 1029 C C . ASP A 1 133 ? 0.334 18.875 -8.539 1 97.81 133 ASP A C 1
ATOM 1031 O O . ASP A 1 133 ? 0.485 18.469 -9.688 1 97.81 133 ASP A O 1
ATOM 1035 N N . ASN A 1 134 ? 0.463 18.156 -7.504 1 98.12 134 ASN A N 1
ATOM 1036 C CA . ASN A 1 134 ? 0.646 16.703 -7.551 1 98.12 134 ASN A CA 1
ATOM 1037 C C . ASN A 1 134 ? 0.167 16.047 -6.27 1 98.12 134 ASN A C 1
ATOM 1039 O O . ASN A 1 134 ? -0.022 16.703 -5.25 1 98.12 134 ASN A O 1
ATOM 1043 N N . LEU A 1 135 ? -0.067 14.82 -6.395 1 98.56 135 LEU A N 1
ATOM 1044 C CA . LEU A 1 135 ? -0.32 13.977 -5.234 1 98.56 135 LEU A CA 1
ATOM 1045 C C . LEU A 1 135 ? 0.578 12.742 -5.254 1 98.56 135 LEU A C 1
ATOM 1047 O O . LEU A 1 135 ? 0.979 12.281 -6.324 1 98.56 135 LEU A O 1
ATOM 1051 N N . SER A 1 136 ? 0.882 12.289 -4.062 1 98.38 136 SER A N 1
ATOM 1052 C CA . SER A 1 136 ? 1.715 11.102 -3.918 1 98.38 136 SER A CA 1
ATOM 1053 C C . SER A 1 136 ? 0.956 9.977 -3.225 1 98.38 136 SER A C 1
ATOM 1055 O O . SER A 1 136 ? 0.373 10.18 -2.156 1 98.38 136 SER A O 1
ATOM 1057 N N . VAL A 1 137 ? 0.941 8.859 -3.877 1 98.19 137 VAL A N 1
ATOM 1058 C CA . VAL A 1 137 ? 0.59 7.625 -3.174 1 98.19 137 VAL A CA 1
ATOM 1059 C C . VAL A 1 137 ? 1.812 7.086 -2.438 1 98.19 137 VAL A C 1
ATOM 1061 O O . VAL A 1 137 ? 2.844 6.805 -3.055 1 98.19 137 VAL A O 1
ATOM 1064 N N . VAL A 1 138 ? 1.655 6.93 -1.133 1 98.12 138 VAL A N 1
ATOM 1065 C CA . VAL A 1 138 ? 2.816 6.566 -0.327 1 98.12 138 VAL A CA 1
ATOM 1066 C C . VAL A 1 138 ? 2.547 5.258 0.409 1 98.12 138 VAL A C 1
ATOM 1068 O O . VAL A 1 138 ? 1.554 5.137 1.13 1 98.12 138 VAL A O 1
ATOM 1071 N N . LEU A 1 139 ? 3.318 4.328 0.114 1 97.19 139 LEU A N 1
ATOM 1072 C CA . LEU A 1 139 ? 3.473 3.193 1.018 1 97.19 139 LEU A CA 1
ATOM 1073 C C . LEU A 1 139 ? 4.527 3.486 2.082 1 97.19 139 LEU A C 1
ATOM 1075 O O . LEU A 1 139 ? 5.684 3.758 1.757 1 97.19 139 LEU A O 1
ATOM 1079 N N . TYR A 1 140 ? 4.09 3.418 3.328 1 96.69 140 TYR A N 1
ATOM 1080 C CA . TYR A 1 140 ? 4.996 3.906 4.363 1 96.69 140 TYR A CA 1
ATOM 1081 C C . TYR A 1 140 ? 5.25 2.836 5.418 1 96.69 140 TYR A C 1
ATOM 1083 O O . TYR A 1 140 ? 4.477 1.885 5.543 1 96.69 140 TYR A O 1
ATOM 1091 N N . GLU A 1 141 ? 6.367 3.035 6.219 1 95.19 141 GLU A N 1
ATOM 1092 C CA . GLU A 1 141 ? 6.695 2.209 7.379 1 95.19 141 GLU A CA 1
ATOM 1093 C C . GLU A 1 141 ? 6.152 2.826 8.664 1 95.19 141 GLU A C 1
ATOM 1095 O O . GLU A 1 141 ? 5.984 2.133 9.672 1 95.19 141 GLU A O 1
ATOM 1100 N N . ASN A 1 142 ? 6.043 4.145 8.5 1 94.94 142 ASN A N 1
ATOM 1101 C CA . ASN A 1 142 ? 5.492 4.809 9.68 1 94.94 142 ASN A CA 1
ATOM 1102 C C . ASN A 1 142 ? 4.543 5.941 9.297 1 94.94 142 ASN A C 1
ATOM 1104 O O . ASN A 1 142 ? 4.672 6.527 8.219 1 94.94 142 ASN A O 1
ATOM 1108 N N . CYS A 1 143 ? 3.766 6.359 10.164 1 93.81 143 CYS A N 1
ATOM 1109 C CA . CYS A 1 143 ? 2.596 7.168 9.844 1 93.81 143 CYS A CA 1
ATOM 1110 C C . CYS A 1 143 ? 2.979 8.625 9.641 1 93.81 143 CYS A C 1
ATOM 1112 O O . CYS A 1 143 ? 2.219 9.398 9.047 1 93.81 143 CYS A O 1
ATOM 1114 N N . CYS A 1 144 ? 4.098 9.039 10.195 1 96.56 144 CYS A N 1
ATOM 1115 C CA . CYS A 1 144 ? 4.516 10.422 9.969 1 96.56 144 CYS A CA 1
ATOM 1116 C C . CYS A 1 144 ? 5.27 10.547 8.648 1 96.56 144 CYS A C 1
ATOM 1118 O O . CYS A 1 144 ? 5.734 11.633 8.297 1 96.56 144 CYS A O 1
ATOM 1120 N N . LEU A 1 145 ? 5.492 9.453 7.938 1 97.38 145 LEU A N 1
ATOM 1121 C CA . LEU A 1 145 ? 6.035 9.359 6.586 1 97.38 145 LEU A CA 1
ATOM 1122 C C . LEU A 1 145 ? 7.508 9.766 6.562 1 97.38 145 LEU A C 1
ATOM 1124 O O . LEU A 1 145 ? 7.992 10.297 5.562 1 97.38 145 LEU A O 1
ATOM 1128 N N . GLU A 1 146 ? 8.164 9.641 7.637 1 96.75 146 GLU A N 1
ATOM 1129 C CA . GLU A 1 146 ? 9.609 9.836 7.672 1 96.75 146 GLU A CA 1
ATOM 1130 C C . GLU A 1 146 ? 10.344 8.625 7.094 1 96.75 146 GLU A C 1
ATOM 1132 O O . GLU A 1 146 ? 11.508 8.727 6.711 1 96.75 146 GLU A O 1
ATOM 1137 N N . LYS A 1 147 ? 9.68 7.523 7.129 1 95.12 147 LYS A N 1
ATOM 1138 C CA . LYS A 1 147 ? 10.172 6.305 6.484 1 95.12 147 LYS A CA 1
ATOM 1139 C C . LYS A 1 147 ? 9.195 5.82 5.418 1 95.12 147 LYS A C 1
ATOM 1141 O O . LYS A 1 147 ? 8.109 5.32 5.738 1 95.12 147 LYS A O 1
ATOM 1146 N N . ILE A 1 148 ? 9.672 5.863 4.207 1 96.19 148 ILE A N 1
ATOM 1147 C CA . ILE A 1 148 ? 8.805 5.602 3.068 1 96.19 148 ILE A CA 1
ATOM 1148 C C . ILE A 1 148 ? 9.312 4.383 2.301 1 96.19 148 ILE A C 1
ATOM 1150 O O . ILE A 1 148 ? 10.492 4.301 1.964 1 96.19 148 ILE A O 1
ATOM 1154 N N . ILE A 1 149 ? 8.359 3.475 2.084 1 96.25 149 ILE A N 1
ATOM 1155 C CA . ILE A 1 149 ? 8.656 2.271 1.313 1 96.25 149 ILE A CA 1
ATOM 1156 C C . ILE A 1 149 ? 8.625 2.592 -0.179 1 96.25 149 ILE A C 1
ATOM 1158 O O . ILE A 1 149 ? 9.562 2.271 -0.909 1 96.25 149 ILE A O 1
ATOM 1162 N N . LEU A 1 150 ? 7.582 3.248 -0.556 1 96.81 150 LEU A N 1
ATOM 1163 C CA . LEU A 1 150 ? 7.355 3.658 -1.938 1 96.81 150 LEU A CA 1
ATOM 1164 C C . LEU A 1 150 ? 6.555 4.953 -1.994 1 96.81 150 LEU A C 1
ATOM 1166 O O . LEU A 1 150 ? 5.594 5.129 -1.241 1 96.81 150 LEU A O 1
ATOM 1170 N N . GLU A 1 151 ? 6.992 5.789 -2.842 1 97.81 151 GLU A N 1
ATOM 1171 C CA . GLU A 1 151 ? 6.258 7.004 -3.18 1 97.81 151 GLU A CA 1
ATOM 1172 C C . GLU A 1 151 ? 6.027 7.113 -4.684 1 97.81 151 GLU A C 1
ATOM 1174 O O . GLU A 1 151 ? 6.98 7.137 -5.465 1 97.81 151 GLU A O 1
ATOM 1179 N N . ALA A 1 152 ? 4.812 7.105 -5.086 1 97.62 152 ALA A N 1
ATOM 1180 C CA . ALA A 1 152 ? 4.426 7.336 -6.477 1 97.62 152 ALA A CA 1
ATOM 1181 C C . ALA A 1 152 ? 3.723 8.68 -6.637 1 97.62 152 ALA A C 1
ATOM 1183 O O . ALA A 1 152 ? 2.582 8.844 -6.199 1 97.62 152 ALA A O 1
ATOM 1184 N N . THR A 1 153 ? 4.379 9.602 -7.285 1 97.62 153 THR A N 1
ATOM 1185 C CA . THR A 1 153 ? 3.854 10.961 -7.434 1 97.62 153 THR A CA 1
ATOM 1186 C C . THR A 1 153 ? 3.211 11.141 -8.805 1 97.62 153 THR A C 1
ATOM 1188 O O . THR A 1 153 ? 3.799 10.773 -9.828 1 97.62 153 THR A O 1
ATOM 1191 N N . THR A 1 154 ? 2.047 11.641 -8.82 1 97.5 154 THR A N 1
ATOM 1192 C CA . THR A 1 154 ? 1.285 11.891 -10.039 1 97.5 154 THR A CA 1
ATOM 1193 C C . THR A 1 154 ? 0.888 13.359 -10.133 1 97.5 154 THR A C 1
ATOM 1195 O O . THR A 1 154 ? 0.309 13.914 -9.195 1 97.5 154 THR A O 1
ATOM 1198 N N . PRO A 1 155 ? 1.158 14.016 -11.281 1 97.31 155 PRO A N 1
ATOM 1199 C CA . PRO A 1 155 ? 0.774 15.422 -11.438 1 97.31 155 PRO A CA 1
ATOM 1200 C C . PRO A 1 155 ? -0.732 15.602 -11.602 1 97.31 155 PRO A C 1
ATOM 1202 O O . PRO A 1 155 ? -1.404 14.734 -12.164 1 97.31 155 PRO A O 1
ATOM 1205 N N . LEU A 1 156 ? -1.194 16.656 -11.078 1 97.81 156 LEU A N 1
ATOM 1206 C CA . LEU A 1 156 ? -2.553 17.109 -11.352 1 97.81 156 LEU A CA 1
ATOM 1207 C C . LEU A 1 156 ? -2.588 18 -12.594 1 97.81 156 LEU A C 1
ATOM 1209 O O . LEU A 1 156 ? -1.541 18.438 -13.078 1 97.81 156 LEU A O 1
ATOM 1213 N N . ARG A 1 157 ? -3.734 18.266 -13.07 1 96.5 157 ARG A N 1
ATOM 1214 C CA . ARG A 1 157 ? -3.883 19.062 -14.289 1 96.5 157 ARG A CA 1
ATOM 1215 C C . ARG A 1 157 ? -3.674 20.547 -14.008 1 96.5 157 ARG A C 1
ATOM 1217 O O . ARG A 1 157 ? -4.125 21.047 -12.977 1 96.5 157 ARG A O 1
ATOM 1224 N N . LEU A 1 158 ? -3.043 21.188 -14.953 1 95.12 158 LEU A N 1
ATOM 1225 C CA . LEU A 1 158 ? -2.867 22.625 -14.938 1 95.12 158 LEU A CA 1
ATOM 1226 C C . LEU A 1 158 ? -3.84 23.297 -15.898 1 95.12 158 LEU A C 1
ATOM 1228 O O . LEU A 1 158 ? -4.348 22.672 -16.828 1 95.12 158 LEU A O 1
ATOM 1232 N N . PRO A 1 159 ? -4.172 24.609 -15.773 1 95.44 159 PRO A N 1
ATOM 1233 C CA . PRO A 1 159 ? -3.635 25.547 -14.789 1 95.44 159 PRO A CA 1
ATOM 1234 C C . PRO A 1 159 ? -4.199 25.328 -13.383 1 95.44 159 PRO A C 1
ATOM 1236 O O . PRO A 1 159 ? -5.215 24.641 -13.234 1 95.44 159 PRO A O 1
ATOM 1239 N N . VAL A 1 160 ? -3.588 25.859 -12.453 1 96.44 160 VAL A N 1
ATOM 1240 C CA . VAL A 1 160 ? -3.99 25.781 -11.047 1 96.44 160 VAL A CA 1
ATOM 1241 C C . VAL A 1 160 ? -5.316 26.516 -10.844 1 96.44 160 VAL A C 1
ATOM 1243 O O . VAL A 1 160 ? -5.473 27.656 -11.281 1 96.44 160 VAL A O 1
ATOM 1246 N N . GLU A 1 161 ? -6.207 25.812 -10.25 1 94.88 161 GLU A N 1
ATOM 1247 C CA . GLU A 1 161 ? -7.457 26.438 -9.828 1 94.88 161 GLU A CA 1
ATOM 1248 C C . GLU A 1 161 ? -7.289 27.156 -8.5 1 94.88 161 GLU A C 1
ATOM 1250 O O . GLU A 1 161 ? -6.977 26.531 -7.48 1 94.88 161 GLU A O 1
ATOM 1255 N N . THR A 1 162 ? -7.594 28.422 -8.492 1 92.94 162 THR A N 1
ATOM 1256 C CA . THR A 1 162 ? -7.328 29.219 -7.301 1 92.94 162 THR A CA 1
ATOM 1257 C C . THR A 1 162 ? -8.625 29.547 -6.566 1 92.94 162 THR A C 1
ATOM 1259 O O . THR A 1 162 ? -8.625 30.328 -5.609 1 92.94 162 THR A O 1
ATOM 1262 N N . SER A 1 163 ? -9.656 28.922 -7.023 1 92.38 163 SER A N 1
ATOM 1263 C CA . SER A 1 163 ? -10.922 29.156 -6.336 1 92.38 163 SER A CA 1
ATOM 1264 C C . SER A 1 163 ? -10.828 28.766 -4.863 1 92.38 163 SER A C 1
ATOM 1266 O O . SER A 1 163 ? -10.188 27.781 -4.512 1 92.38 163 SER A O 1
ATOM 1268 N N . LYS A 1 164 ? -11.539 29.547 -4.07 1 91.5 164 LYS A N 1
ATOM 1269 C CA . LYS A 1 164 ? -11.586 29.281 -2.635 1 91.5 164 LYS A CA 1
ATOM 1270 C C . LYS A 1 164 ? -12.508 28.109 -2.322 1 91.5 164 LYS A C 1
ATOM 1272 O O . LYS A 1 164 ? -13.406 27.797 -3.104 1 91.5 164 LYS A O 1
ATOM 1277 N N . PRO A 1 165 ? -12.195 27.453 -1.151 1 96.62 165 PRO A N 1
ATOM 1278 C CA . PRO A 1 165 ? -13.164 26.438 -0.714 1 96.62 165 PRO A CA 1
ATOM 1279 C C . PRO A 1 165 ? -14.57 27 -0.529 1 96.62 165 PRO A C 1
ATOM 1281 O O . PRO A 1 165 ? -14.734 28.219 -0.342 1 96.62 165 PRO A O 1
ATOM 1284 N N . THR A 1 166 ? -15.555 26.125 -0.598 1 96.25 166 THR A N 1
ATOM 1285 C CA . THR A 1 166 ? -16.938 26.562 -0.439 1 96.25 166 THR A CA 1
ATOM 1286 C C . THR A 1 166 ? -17.172 27.094 0.969 1 96.25 166 THR A C 1
ATOM 1288 O O . THR A 1 166 ? -16.406 26.828 1.885 1 96.25 166 THR A O 1
ATOM 1291 N N . SER A 1 167 ? -18.266 27.859 1.104 1 96.88 167 SER A N 1
ATOM 1292 C CA . SER A 1 167 ? -18.625 28.391 2.414 1 96.88 167 SER A CA 1
ATOM 1293 C C . SER A 1 167 ? -18.906 27.266 3.406 1 96.88 167 SER A C 1
ATOM 1295 O O . SER A 1 167 ? -18.578 27.375 4.59 1 96.88 167 SER A O 1
ATOM 1297 N N . GLU A 1 168 ? -19.453 26.25 2.908 1 96.81 168 GLU A N 1
ATOM 1298 C CA . GLU A 1 168 ? -19.734 25.094 3.746 1 96.81 168 GLU A CA 1
ATOM 1299 C C . GLU A 1 168 ? -18.453 24.453 4.27 1 96.81 168 GLU A C 1
ATOM 1301 O O . GLU A 1 168 ? -18.359 24.125 5.449 1 96.81 168 GLU A O 1
ATOM 1306 N N . GLU A 1 169 ? -17.469 24.344 3.398 1 96.88 169 GLU A N 1
ATOM 1307 C CA . GLU A 1 169 ? -16.188 23.766 3.775 1 96.88 169 GLU A CA 1
ATOM 1308 C C . GLU A 1 169 ? -15.453 24.656 4.77 1 96.88 169 GLU A C 1
ATOM 1310 O O . GLU A 1 169 ? -14.867 24.172 5.738 1 96.88 169 GLU A O 1
ATOM 1315 N N . LYS A 1 170 ? -15.5 25.875 4.543 1 97.56 170 LYS A N 1
ATOM 1316 C CA . LYS A 1 170 ? -14.875 26.812 5.461 1 97.56 170 LYS A CA 1
ATOM 1317 C C . LYS A 1 170 ? -15.539 26.781 6.832 1 97.56 170 LYS A C 1
ATOM 1319 O O . LYS A 1 170 ? -14.852 26.812 7.859 1 97.56 170 LYS A O 1
ATOM 1324 N N . ALA A 1 171 ? -16.844 26.688 6.793 1 97.94 171 ALA A N 1
ATOM 1325 C CA . ALA A 1 171 ? -17.594 26.625 8.047 1 97.94 171 ALA A CA 1
ATOM 1326 C C . ALA A 1 171 ? -17.266 25.344 8.812 1 97.94 171 ALA A C 1
ATOM 1328 O O . ALA A 1 171 ? -17.172 25.359 10.047 1 97.94 171 ALA A O 1
ATOM 1329 N N . HIS A 1 172 ? -17.125 24.328 8.086 1 97.5 172 HIS A N 1
ATOM 1330 C CA . HIS A 1 172 ? -16.766 23.062 8.703 1 97.5 172 HIS A CA 1
ATOM 1331 C C . HIS A 1 172 ? -15.422 23.156 9.422 1 97.5 172 HIS A C 1
ATOM 1333 O O . HIS A 1 172 ? -15.312 22.766 10.586 1 97.5 172 HIS A O 1
ATOM 1339 N N . VAL A 1 173 ? -14.438 23.672 8.766 1 97.94 173 VAL A N 1
ATOM 1340 C CA . VAL A 1 173 ? -13.109 23.812 9.359 1 97.94 173 VAL A CA 1
ATOM 1341 C C . VAL A 1 173 ? -13.164 24.75 10.547 1 97.94 173 VAL A C 1
ATOM 1343 O O . VAL A 1 173 ? -12.586 24.484 11.602 1 97.94 173 VAL A O 1
ATOM 1346 N N . ARG A 1 174 ? -13.883 25.828 10.391 1 97.62 174 ARG A N 1
ATOM 1347 C CA . ARG A 1 174 ? -14.039 26.766 11.492 1 97.62 174 ARG A CA 1
ATOM 1348 C C . ARG A 1 174 ? -14.68 26.109 12.703 1 97.62 174 ARG A C 1
ATOM 1350 O O . ARG A 1 174 ? -14.297 26.375 13.844 1 97.62 174 ARG A O 1
ATOM 1357 N N . GLY A 1 175 ? -15.633 25.281 12.438 1 97.62 175 GLY A N 1
ATOM 1358 C CA . GLY A 1 175 ? -16.25 24.531 13.516 1 97.62 175 GLY A CA 1
ATOM 1359 C C . GLY A 1 175 ? -15.25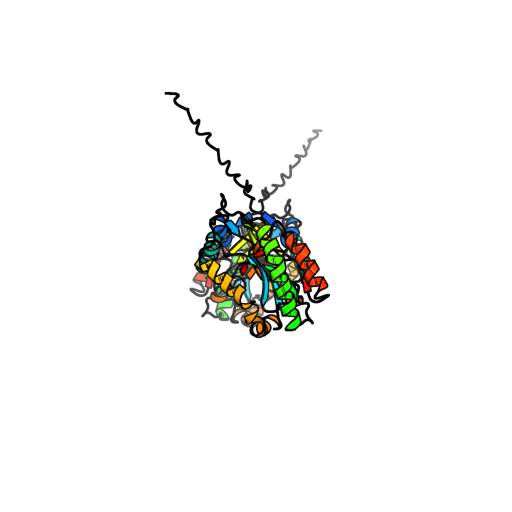8 23.688 14.297 1 97.62 175 GLY A C 1
ATOM 1360 O O . GLY A 1 175 ? -15.328 23.625 15.523 1 97.62 175 GLY A O 1
ATOM 1361 N N . VAL A 1 176 ? -14.352 23.094 13.641 1 97.5 176 VAL A N 1
ATOM 1362 C CA . VAL A 1 176 ? -13.312 22.297 14.281 1 97.5 176 VAL A CA 1
ATOM 1363 C C . VAL A 1 176 ? -12.406 23.203 15.109 1 97.5 176 VAL A C 1
ATOM 1365 O O . VAL A 1 176 ? -12.094 22.906 16.266 1 97.5 176 VAL A O 1
ATOM 1368 N N . MET A 1 177 ? -12 24.328 14.523 1 97.06 177 MET A N 1
ATOM 1369 C CA . MET A 1 177 ? -11.102 25.266 15.195 1 97.06 177 MET A CA 1
ATOM 1370 C C . MET A 1 177 ? -11.75 25.828 16.453 1 97.06 177 MET A C 1
ATOM 1372 O O . MET A 1 177 ? -11.07 26.047 17.469 1 97.06 177 MET A O 1
ATOM 1376 N N . ASP A 1 178 ? -13.016 26.016 16.406 1 97.19 178 ASP A N 1
ATOM 1377 C CA . ASP A 1 178 ? -13.75 26.641 17.5 1 97.19 178 ASP A CA 1
ATOM 1378 C C . ASP A 1 178 ? -13.75 25.75 18.75 1 97.19 178 ASP A C 1
ATOM 1380 O O . ASP A 1 178 ? -13.961 26.219 19.859 1 97.19 178 ASP A O 1
ATOM 1384 N N . GLU A 1 179 ? -13.547 24.516 18.547 1 96.81 179 GLU A N 1
ATOM 1385 C CA . GLU A 1 179 ? -13.461 23.625 19.703 1 96.81 179 GLU A CA 1
ATOM 1386 C C . GLU A 1 179 ? -12.297 24 20.609 1 96.81 179 GLU A C 1
ATOM 1388 O O . GLU A 1 179 ? -12.32 23.719 21.812 1 96.81 179 GLU A O 1
ATOM 1393 N N . PHE A 1 180 ? -11.352 24.672 20.094 1 97.38 180 PHE A N 1
ATOM 1394 C CA . PHE A 1 180 ? -10.125 25.047 20.781 1 97.38 180 PHE A CA 1
ATOM 1395 C C . PHE A 1 180 ? -10.172 26.5 21.219 1 97.38 180 PHE A C 1
ATOM 1397 O O . PHE A 1 180 ? -9.141 27.078 21.562 1 97.38 180 PHE A O 1
ATOM 1404 N N . ALA A 1 181 ? -11.281 27.109 21.172 1 96.44 181 ALA A N 1
ATOM 1405 C CA . ALA A 1 181 ? -11.461 28.469 21.656 1 96.44 181 ALA A CA 1
ATOM 1406 C C . ALA A 1 181 ? -11.281 28.547 23.172 1 96.44 181 ALA A C 1
ATOM 1408 O O . ALA A 1 181 ? -11.445 27.547 23.875 1 96.44 181 ALA A O 1
ATOM 1409 N N . ALA A 1 182 ? -11 29.719 23.641 1 95.69 182 ALA A N 1
ATOM 1410 C CA . ALA A 1 182 ? -10.688 29.953 25.062 1 95.69 182 ALA A CA 1
ATOM 1411 C C . ALA A 1 182 ? -11.844 29.516 25.953 1 95.69 182 ALA A C 1
ATOM 1413 O O . ALA A 1 182 ? -11.625 28.891 26.984 1 95.69 182 ALA A O 1
ATOM 1414 N N . GLU A 1 183 ? -12.992 29.734 25.562 1 96.12 183 GLU A N 1
ATOM 1415 C CA . GLU A 1 183 ? -14.172 29.438 26.375 1 96.12 183 GLU A CA 1
ATOM 1416 C C . GLU A 1 183 ? -14.445 27.938 26.422 1 96.12 183 GLU A C 1
ATOM 1418 O O . GLU A 1 183 ? -15.211 27.469 27.266 1 96.12 183 GLU A O 1
ATOM 1423 N N . ASN A 1 184 ? -13.844 27.188 25.531 1 97.31 184 ASN A N 1
ATOM 1424 C CA . ASN A 1 184 ? -14.117 25.75 25.422 1 97.31 184 ASN A CA 1
ATOM 1425 C C . ASN A 1 184 ? -12.945 24.922 25.938 1 97.31 184 ASN A C 1
ATOM 1427 O O . ASN A 1 184 ? -12.953 23.703 25.812 1 97.31 184 ASN A O 1
ATOM 1431 N N . LEU A 1 185 ? -12.008 25.469 26.469 1 97.25 185 LEU A N 1
ATOM 1432 C CA . LEU A 1 185 ? -10.727 24.812 26.703 1 97.25 185 LEU A CA 1
ATOM 1433 C C . LEU A 1 185 ? -10.883 23.672 27.719 1 97.25 185 LEU A C 1
ATOM 1435 O O . LEU A 1 185 ? -10.234 22.641 27.578 1 97.25 185 LEU A O 1
ATOM 1439 N N . GLU A 1 186 ? -11.672 23.859 28.703 1 97.06 186 GLU A N 1
ATOM 1440 C CA . GLU A 1 186 ? -11.867 22.812 29.719 1 97.06 186 GLU A CA 1
ATOM 1441 C C . GLU A 1 186 ? -12.445 21.547 29.094 1 97.06 186 GLU A C 1
ATOM 1443 O O . GLU A 1 186 ? -11.984 20.438 29.375 1 97.06 186 GLU A O 1
ATOM 1448 N N . VAL A 1 187 ? -13.375 21.719 28.281 1 97.62 187 VAL A N 1
ATOM 1449 C CA . VAL A 1 187 ? -13.992 20.578 27.609 1 97.62 187 VAL A CA 1
ATOM 1450 C C . VAL A 1 187 ? -13.023 19.984 26.594 1 97.62 187 VAL A C 1
ATOM 1452 O O . VAL A 1 187 ? -12.906 18.766 26.469 1 97.62 187 VAL A O 1
ATOM 1455 N N . TYR A 1 188 ? -12.344 20.859 25.922 1 98 188 TYR A N 1
ATOM 1456 C CA . TYR A 1 188 ? -11.445 20.422 24.859 1 98 188 TYR A CA 1
ATOM 1457 C C . TYR A 1 188 ? -10.258 19.656 25.438 1 98 188 TYR A C 1
ATOM 1459 O O . TYR A 1 188 ? -9.703 18.781 24.781 1 98 188 TYR A O 1
ATOM 1467 N N . HIS A 1 189 ? -9.93 20 26.609 1 98.12 189 HIS A N 1
ATOM 1468 C CA . HIS A 1 189 ? -8.812 19.359 27.297 1 98.12 189 HIS A CA 1
ATOM 1469 C C . HIS A 1 189 ? -9.016 17.859 27.422 1 98.12 189 HIS A C 1
ATOM 1471 O O . HIS A 1 189 ? -8.055 17.094 27.344 1 98.12 189 HIS A O 1
ATOM 1477 N N . VAL A 1 190 ? -10.211 17.422 27.516 1 97.12 190 VAL A N 1
ATOM 1478 C CA . VAL A 1 190 ? -10.531 16 27.594 1 97.12 190 VAL A CA 1
ATOM 1479 C C . VAL A 1 190 ? -10.016 15.281 26.344 1 97.12 190 VAL A C 1
ATOM 1481 O O . VAL A 1 190 ? -9.445 14.188 26.438 1 97.12 190 VAL A O 1
ATOM 1484 N N . PHE A 1 191 ? -10.117 15.898 25.219 1 96.38 191 PHE A N 1
ATOM 1485 C CA . PHE A 1 191 ? -9.734 15.289 23.953 1 96.38 191 PHE A CA 1
ATOM 1486 C C . PHE A 1 191 ? -8.234 15.391 23.734 1 96.38 191 PHE A C 1
ATOM 1488 O O . PHE A 1 191 ? -7.621 14.484 23.156 1 96.38 191 PHE A O 1
ATOM 1495 N N . THR A 1 192 ? -7.641 16.422 24.219 1 97.06 192 THR A N 1
ATOM 1496 C CA . THR A 1 192 ? -6.223 16.641 23.953 1 97.06 192 THR A CA 1
ATOM 1497 C C . THR A 1 192 ? -5.367 15.836 24.938 1 97.06 192 THR A C 1
ATOM 1499 O O . THR A 1 192 ? -4.203 15.539 24.656 1 97.06 192 THR A O 1
ATOM 1502 N N . SER A 1 193 ? -5.961 15.492 26.062 1 95.38 193 SER A N 1
ATOM 1503 C CA . SER A 1 193 ? -5.203 14.797 27.094 1 95.38 193 SER A CA 1
ATOM 1504 C C . SER A 1 193 ? -5.316 13.281 26.938 1 95.38 193 SER A C 1
ATOM 1506 O O . SER A 1 193 ? -4.629 12.531 27.641 1 95.38 193 SER A O 1
ATOM 1508 N N . LYS A 1 194 ? -6.145 12.836 26.109 1 93.5 194 LYS A N 1
ATOM 1509 C CA . LYS A 1 194 ? -6.285 11.406 25.859 1 93.5 194 LYS A CA 1
ATOM 1510 C C . LYS A 1 194 ? -4.992 10.812 25.297 1 93.5 194 LYS A C 1
ATOM 1512 O O . LYS A 1 194 ? -4.309 11.453 24.5 1 93.5 194 LYS A O 1
ATOM 1517 N N . PHE A 1 195 ? -4.828 9.617 25.703 1 89.06 195 PHE A N 1
ATOM 1518 C CA . PHE A 1 195 ? -3.682 8.914 25.141 1 89.06 195 PHE A CA 1
ATOM 1519 C C . PHE A 1 195 ? -3.949 8.508 23.703 1 89.06 195 PHE A C 1
ATOM 1521 O O . PHE A 1 195 ? -5.102 8.297 23.312 1 89.06 195 PHE A O 1
ATOM 1528 N N . GLY A 1 196 ? -2.846 8.539 23.062 1 89.81 196 GLY A N 1
ATOM 1529 C CA . GLY A 1 196 ? -2.891 8.188 21.641 1 89.81 196 GLY A CA 1
ATOM 1530 C C . GLY A 1 196 ? -2.07 9.125 20.781 1 89.81 196 GLY A C 1
ATOM 1531 O O . GLY A 1 196 ? -1.638 10.188 21.234 1 89.81 196 GLY A O 1
ATOM 1532 N N . ASN A 1 197 ? -1.75 8.789 19.719 1 93.75 197 ASN A N 1
ATOM 1533 C CA . ASN A 1 197 ? -1.035 9.555 18.703 1 93.75 197 ASN A CA 1
ATOM 1534 C C . ASN A 1 197 ? 0.207 10.227 19.281 1 93.75 197 ASN A C 1
ATOM 1536 O O . ASN A 1 197 ? 0.4 11.438 19.109 1 93.75 197 ASN A O 1
ATOM 1540 N N . ARG A 1 198 ? 0.918 9.523 20.062 1 96.94 198 ARG A N 1
ATOM 1541 C CA . ARG A 1 198 ? 2.207 9.961 20.578 1 96.94 198 ARG A CA 1
ATOM 1542 C C . ARG A 1 198 ? 3.34 9.594 19.641 1 96.94 198 ARG A C 1
ATOM 1544 O O . ARG A 1 198 ? 3.096 9.141 18.516 1 96.94 198 ARG A O 1
ATOM 1551 N N . SER A 1 199 ? 4.52 9.859 20.094 1 97.44 199 SER A N 1
ATOM 1552 C CA . SER A 1 199 ? 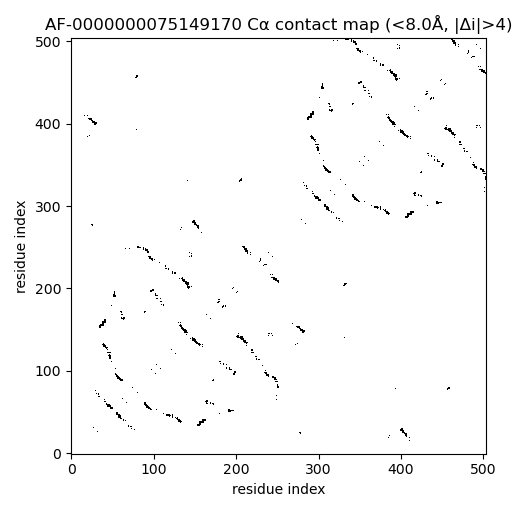5.688 9.641 19.25 1 97.44 199 SER A CA 1
ATOM 1553 C C . SER A 1 199 ? 5.73 8.211 18.734 1 97.44 199 SER A C 1
ATOM 1555 O O . SER A 1 199 ? 5.969 7.98 17.547 1 97.44 199 SER A O 1
ATOM 1557 N N . ALA A 1 200 ? 5.43 7.305 19.531 1 96.25 200 ALA A N 1
ATOM 1558 C CA . ALA A 1 200 ? 5.477 5.898 19.141 1 96.25 200 ALA A CA 1
ATOM 1559 C C . ALA A 1 200 ? 4.453 5.602 18.047 1 96.25 200 ALA A C 1
ATOM 1561 O O . ALA A 1 200 ? 4.73 4.852 17.109 1 96.25 200 ALA A O 1
ATOM 1562 N N . HIS A 1 201 ? 3.307 6.16 18.188 1 95.69 201 HIS A N 1
ATOM 1563 C CA . HIS A 1 201 ? 2.262 5.984 17.188 1 95.69 201 HIS A CA 1
ATOM 1564 C C . HIS A 1 201 ? 2.746 6.418 15.805 1 95.69 201 HIS A C 1
ATOM 1566 O O . HIS A 1 201 ? 2.488 5.734 14.805 1 95.69 201 HIS A O 1
ATOM 1572 N N . TYR A 1 202 ? 3.445 7.492 15.742 1 96.31 202 TYR A N 1
ATOM 1573 C CA . TYR A 1 202 ? 3.846 8.102 14.477 1 96.31 202 TYR A CA 1
ATOM 1574 C C . TYR A 1 202 ? 5.121 7.461 13.938 1 96.31 202 TYR A C 1
ATOM 1576 O O . TYR A 1 202 ? 5.324 7.387 12.727 1 96.31 202 TYR A O 1
ATOM 1584 N N . ARG A 1 203 ? 5.938 6.938 14.828 1 95.44 203 ARG A N 1
ATOM 1585 C CA . ARG A 1 203 ? 7.273 6.566 14.367 1 95.44 203 ARG A CA 1
ATOM 1586 C C . ARG A 1 203 ? 7.484 5.059 14.469 1 95.44 203 ARG A C 1
ATOM 1588 O O . ARG A 1 203 ? 8.422 4.52 13.875 1 95.44 203 ARG A O 1
ATOM 1595 N N . ASN A 1 204 ? 6.688 4.398 15.25 1 93.38 204 ASN A N 1
ATOM 1596 C CA . ASN A 1 204 ? 6.816 2.945 15.25 1 93.38 204 ASN A CA 1
ATOM 1597 C C . ASN A 1 204 ? 6.441 2.342 13.906 1 93.38 204 ASN A C 1
ATOM 1599 O O . ASN A 1 204 ? 5.645 2.92 13.164 1 93.38 204 ASN A O 1
ATOM 1603 N N . SER A 1 205 ? 7.004 1.225 13.68 1 90.38 205 SER A N 1
ATOM 1604 C CA . SER A 1 205 ? 6.801 0.562 12.398 1 90.38 205 SER A CA 1
ATOM 1605 C C . SER A 1 205 ? 5.383 0.016 12.273 1 90.38 205 SER A C 1
ATOM 1607 O O . SER A 1 205 ? 4.969 -0.837 13.062 1 90.38 205 SER A O 1
ATOM 1609 N N . LYS A 1 206 ? 4.707 0.521 11.344 1 88.38 206 LYS A N 1
ATOM 1610 C CA . LYS A 1 206 ? 3.381 0.085 10.922 1 88.38 206 LYS A CA 1
ATOM 1611 C C . LYS A 1 206 ? 3.127 0.434 9.461 1 88.38 206 LYS A C 1
ATOM 1613 O O . LYS A 1 206 ? 2.781 1.573 9.141 1 88.38 206 LYS A O 1
ATOM 1618 N N . ALA A 1 207 ? 3.17 -0.582 8.711 1 90.62 207 ALA A N 1
ATOM 1619 C CA . ALA A 1 207 ? 3.061 -0.315 7.277 1 90.62 207 ALA A CA 1
ATOM 1620 C C . ALA A 1 207 ? 1.637 0.081 6.902 1 90.62 207 ALA A C 1
ATOM 1622 O O . ALA A 1 207 ? 0.672 -0.415 7.484 1 90.62 207 ALA A O 1
ATOM 1623 N N . GLY A 1 208 ? 1.497 0.964 6.012 1 93.81 208 GLY A N 1
ATOM 1624 C CA . GLY A 1 208 ? 0.221 1.429 5.492 1 93.81 208 GLY A CA 1
ATOM 1625 C C . GLY A 1 208 ? 0.353 2.199 4.191 1 93.81 208 GLY A C 1
ATOM 1626 O O . GLY A 1 208 ? 1.445 2.293 3.629 1 93.81 208 GLY A O 1
ATOM 1627 N N . ALA A 1 209 ? -0.764 2.596 3.68 1 96.12 209 ALA A N 1
ATOM 1628 C CA . ALA A 1 209 ? -0.801 3.373 2.443 1 96.12 209 ALA A CA 1
ATOM 1629 C C . ALA A 1 209 ? -1.666 4.621 2.605 1 96.12 209 ALA A C 1
ATOM 1631 O O . ALA A 1 209 ? -2.678 4.594 3.311 1 96.12 209 ALA A O 1
ATOM 1632 N N . THR A 1 210 ? -1.214 5.664 1.962 1 97.38 210 THR A N 1
ATOM 1633 C CA . THR A 1 210 ? -1.943 6.922 2.068 1 97.38 210 THR A CA 1
ATOM 1634 C C . THR A 1 210 ? -1.738 7.773 0.818 1 97.38 210 THR A C 1
ATOM 1636 O O . THR A 1 210 ? -0.763 7.586 0.087 1 97.38 210 THR A O 1
ATOM 1639 N N . LEU A 1 211 ? -2.686 8.594 0.522 1 98.38 211 LEU A N 1
ATOM 1640 C CA . LEU A 1 211 ? -2.602 9.625 -0.505 1 98.38 211 LEU A CA 1
ATOM 1641 C C . LEU A 1 211 ? -2.326 10.992 0.117 1 98.38 211 LEU A C 1
ATOM 1643 O O . LEU A 1 211 ? -3.08 11.445 0.981 1 98.38 211 LEU A O 1
ATOM 1647 N N . VAL A 1 212 ? -1.218 11.641 -0.349 1 98.75 212 VAL A N 1
ATOM 1648 C CA . VAL A 1 212 ? -0.838 12.875 0.333 1 98.75 212 VAL A CA 1
ATOM 1649 C C . VAL A 1 212 ? -0.328 13.891 -0.685 1 98.75 212 VAL A C 1
ATOM 1651 O O . VAL A 1 212 ? -0.077 13.547 -1.843 1 98.75 212 VAL A O 1
ATOM 1654 N N . HIS A 1 213 ? -0.253 15.086 -0.288 1 98.69 213 HIS A N 1
ATOM 1655 C CA . HIS A 1 213 ? 0.572 16.125 -0.889 1 98.69 213 HIS A CA 1
ATOM 1656 C C . HIS A 1 213 ? 1.686 16.562 0.058 1 98.69 213 HIS A C 1
ATOM 1658 O O . HIS A 1 213 ? 1.416 17.109 1.129 1 98.69 213 HIS A O 1
ATOM 1664 N N . PHE A 1 214 ? 2.873 16.359 -0.347 1 98.5 214 PHE A N 1
ATOM 1665 C CA . PHE A 1 214 ? 4 16.828 0.455 1 98.5 214 PHE A CA 1
ATOM 1666 C C . PHE A 1 214 ? 4.191 18.328 0.296 1 98.5 214 PHE A C 1
ATOM 1668 O O . PHE A 1 214 ? 4.145 18.844 -0.819 1 98.5 214 PHE A O 1
ATOM 1675 N N . LEU A 1 215 ? 4.418 18.953 1.434 1 97.94 215 LEU A N 1
ATOM 1676 C CA . LEU A 1 215 ? 4.707 20.391 1.356 1 97.94 215 LEU A CA 1
ATOM 1677 C C . LEU A 1 215 ? 6.047 20.625 0.673 1 97.94 215 LEU A C 1
ATOM 1679 O O . LEU A 1 215 ? 7.059 20.031 1.044 1 97.94 215 LEU A O 1
ATOM 1683 N N . LYS A 1 216 ? 6.035 21.5 -0.247 1 94.5 216 LYS A N 1
ATOM 1684 C CA . LYS A 1 216 ? 7.266 21.844 -0.959 1 94.5 216 LYS A CA 1
ATOM 1685 C C . LYS A 1 216 ? 8.125 22.797 -0.149 1 94.5 216 LYS A C 1
ATOM 1687 O O . LYS A 1 216 ? 9.352 22.797 -0.271 1 94.5 216 LYS A O 1
ATOM 1692 N N . THR A 1 217 ? 7.461 23.609 0.544 1 93.62 217 THR A N 1
ATOM 1693 C CA . THR A 1 217 ? 8.141 24.562 1.408 1 93.62 217 THR A CA 1
ATOM 1694 C C . THR A 1 217 ? 7.531 24.562 2.805 1 93.62 217 THR A C 1
ATOM 1696 O O . THR A 1 217 ? 6.312 24.453 2.955 1 93.62 217 THR A O 1
ATOM 1699 N N . VAL A 1 218 ? 8.414 24.75 3.75 1 94.56 218 VAL A N 1
ATOM 1700 C CA . VAL A 1 218 ? 7.973 24.859 5.137 1 94.56 218 VAL A CA 1
ATOM 1701 C C . VAL A 1 218 ? 7.707 26.328 5.465 1 94.56 218 VAL A C 1
ATOM 1703 O O . VAL A 1 218 ? 8.555 27.188 5.23 1 94.56 218 VAL A O 1
ATOM 1706 N N . PRO A 1 219 ? 6.539 26.578 5.957 1 95.56 219 PRO A N 1
ATOM 1707 C CA . PRO A 1 219 ? 6.266 27.969 6.324 1 95.56 219 PRO A CA 1
ATOM 1708 C C . PRO A 1 219 ? 7.297 28.531 7.301 1 95.56 219 PRO A C 1
ATOM 1710 O O . PRO A 1 219 ? 7.629 27.891 8.297 1 95.56 219 PRO A O 1
ATOM 1713 N N . ALA A 1 220 ? 7.668 29.719 7.066 1 94.5 220 ALA A N 1
ATOM 1714 C CA . ALA A 1 220 ? 8.68 30.359 7.906 1 94.5 220 ALA A CA 1
ATOM 1715 C C . ALA A 1 220 ? 8.172 30.531 9.336 1 94.5 220 ALA A C 1
ATOM 1717 O O . ALA A 1 220 ? 8.945 30.422 10.289 1 94.5 220 ALA A O 1
ATOM 1718 N N . ALA A 1 221 ? 6.961 30.797 9.438 1 96.94 221 ALA A N 1
ATOM 1719 C CA . ALA A 1 221 ? 6.352 31.031 10.742 1 96.94 221 ALA A CA 1
ATOM 1720 C C . ALA A 1 221 ? 6.461 29.797 11.633 1 96.94 221 ALA A C 1
ATOM 1722 O O . ALA A 1 221 ? 6.359 29.891 12.859 1 96.94 221 ALA A O 1
ATOM 1723 N N . LEU A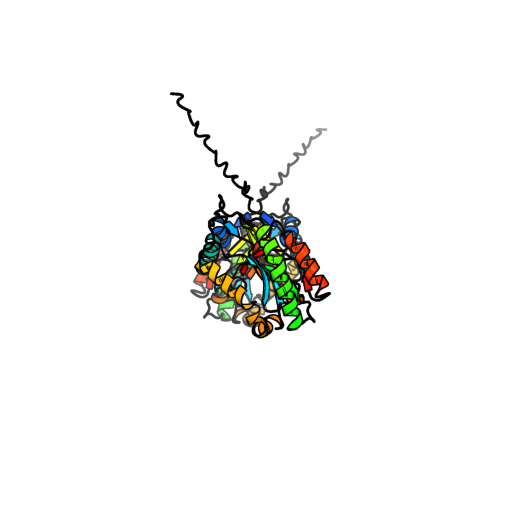 1 222 ? 6.652 28.625 11.047 1 98 222 LEU A N 1
ATOM 1724 C CA . LEU A 1 222 ? 6.727 27.391 11.812 1 98 222 LEU A CA 1
ATOM 1725 C C . LEU A 1 222 ? 7.961 27.391 12.711 1 98 222 LEU A C 1
ATOM 1727 O O . LEU A 1 222 ? 7.922 26.859 13.828 1 98 222 LEU A O 1
ATOM 1731 N N . ALA A 1 223 ? 9.016 27.922 12.25 1 97.06 223 ALA A N 1
ATOM 1732 C CA . ALA A 1 223 ? 10.234 27.969 13.047 1 97.06 223 ALA A CA 1
ATOM 1733 C C . ALA A 1 223 ? 10.008 28.719 14.359 1 97.06 223 ALA A C 1
ATOM 1735 O O . ALA A 1 223 ? 10.391 28.234 15.422 1 97.06 223 ALA A O 1
ATOM 1736 N N . ARG A 1 224 ? 9.414 29.844 14.258 1 97.06 224 ARG A N 1
ATOM 1737 C CA . ARG A 1 224 ? 9.133 30.641 15.453 1 97.06 224 ARG A CA 1
ATOM 1738 C C . ARG A 1 224 ? 8.148 29.906 16.359 1 97.06 224 ARG A C 1
ATOM 1740 O O . ARG A 1 224 ? 8.312 29.906 17.594 1 97.06 224 ARG A O 1
ATOM 1747 N N . PHE A 1 225 ? 7.172 29.359 15.773 1 98.62 225 PHE A N 1
ATOM 1748 C CA . PHE A 1 225 ? 6.199 28.578 16.531 1 98.62 225 PHE A CA 1
ATOM 1749 C C . PHE A 1 225 ? 6.883 27.469 17.328 1 98.62 225 PHE A C 1
ATOM 1751 O O . PHE A 1 225 ? 6.629 27.312 18.531 1 98.62 225 PHE A O 1
ATOM 1758 N N . ARG A 1 226 ? 7.766 26.719 16.672 1 98.56 226 ARG A N 1
ATOM 1759 C CA . ARG A 1 226 ? 8.547 25.672 17.312 1 98.56 226 ARG A CA 1
ATOM 1760 C C . ARG A 1 226 ? 9.32 26.203 18.5 1 98.56 226 ARG A C 1
ATOM 1762 O O . ARG A 1 226 ? 9.297 25.625 19.594 1 98.56 226 ARG A O 1
ATOM 1769 N N . GLN A 1 227 ? 9.938 27.25 18.281 1 98.31 227 GLN A N 1
ATOM 1770 C CA . GLN A 1 227 ? 10.758 27.844 19.328 1 98.31 227 GLN A CA 1
ATOM 1771 C C . GLN A 1 227 ? 9.922 28.234 20.547 1 98.31 227 GLN A C 1
ATOM 1773 O O . GLN A 1 227 ? 10.289 27.922 21.672 1 98.31 227 GLN A O 1
ATOM 1778 N N . ARG A 1 228 ? 8.836 28.859 20.297 1 98.56 228 ARG A N 1
ATOM 1779 C CA . ARG A 1 228 ? 7.973 29.312 21.375 1 98.56 228 ARG A CA 1
ATOM 1780 C C . ARG A 1 228 ? 7.41 28.125 22.156 1 98.56 228 ARG A C 1
ATOM 1782 O O . ARG A 1 228 ? 7.359 28.172 23.391 1 98.56 228 ARG A O 1
ATOM 1789 N N . VAL A 1 229 ? 7.012 27.078 21.438 1 98.81 229 VAL A N 1
ATOM 1790 C CA . VAL A 1 229 ? 6.473 25.891 22.094 1 98.81 229 VAL A CA 1
ATOM 1791 C C . VAL A 1 229 ? 7.559 25.234 22.938 1 98.81 229 VAL A C 1
ATOM 1793 O O . VAL A 1 229 ? 7.32 24.875 24.094 1 98.81 229 VAL A O 1
ATOM 1796 N N . ASP A 1 230 ? 8.719 25.156 22.391 1 98.56 230 ASP A N 1
ATOM 1797 C CA . ASP A 1 230 ? 9.812 24.5 23.109 1 98.56 230 ASP A CA 1
ATOM 1798 C C . ASP A 1 230 ? 10.219 25.312 24.344 1 98.56 230 ASP A C 1
ATOM 1800 O O . ASP A 1 230 ? 10.625 24.734 25.359 1 98.56 230 ASP A O 1
ATOM 1804 N N . GLU A 1 231 ? 10.117 26.562 24.234 1 98.31 231 GLU A N 1
ATOM 1805 C CA . GLU A 1 231 ? 10.453 27.406 25.375 1 98.31 231 GLU A CA 1
ATOM 1806 C C . GLU A 1 231 ? 9.422 27.266 26.484 1 98.31 231 GLU A C 1
ATOM 1808 O O . GLU A 1 231 ? 9.789 27.156 27.656 1 98.31 231 GLU A O 1
ATOM 1813 N N . ASP A 1 232 ? 8.211 27.266 26.156 1 98.06 232 ASP A N 1
ATOM 1814 C CA . ASP A 1 232 ? 7.141 27.25 27.141 1 98.06 232 ASP A CA 1
ATOM 1815 C C . ASP A 1 232 ? 6.863 25.828 27.641 1 98.06 232 ASP A C 1
ATOM 1817 O O . ASP A 1 232 ? 6.379 25.641 28.766 1 98.06 232 ASP A O 1
ATOM 1821 N N . LEU A 1 233 ? 7.074 24.859 26.781 1 98.31 233 LEU A N 1
ATOM 1822 C CA . LEU A 1 233 ? 6.828 23.453 27.109 1 98.31 233 LEU A CA 1
ATOM 1823 C C . LEU A 1 233 ? 8.039 22.594 26.766 1 98.31 233 LEU A C 1
ATOM 1825 O O . LEU A 1 233 ? 7.941 21.688 25.938 1 98.31 233 LEU A O 1
ATOM 1829 N N . PRO A 1 234 ? 9.086 22.828 27.516 1 97.75 234 PRO A N 1
ATOM 1830 C CA . PRO A 1 234 ? 10.312 22.125 27.172 1 97.75 234 PRO A CA 1
ATOM 1831 C C . PRO A 1 234 ? 10.18 20.609 27.297 1 97.75 234 PRO A C 1
ATOM 1833 O O . PRO A 1 234 ? 9.703 20.109 28.328 1 97.75 234 PRO A O 1
ATOM 1836 N N . GLY A 1 235 ? 10.602 19.922 26.219 1 97.19 235 GLY A N 1
ATOM 1837 C CA . GLY A 1 235 ? 10.688 18.469 26.25 1 97.19 235 GLY A CA 1
ATOM 1838 C C . GLY A 1 235 ? 9.344 17.797 26.047 1 97.19 235 GLY A C 1
ATOM 1839 O O . GLY A 1 235 ? 9.25 16.562 26.125 1 97.19 235 GLY A O 1
ATOM 1840 N N . MET A 1 236 ? 8.328 18.484 25.75 1 98.06 236 MET A N 1
ATOM 1841 C CA . MET A 1 236 ? 6.988 17.906 25.672 1 98.06 236 MET A CA 1
ATOM 1842 C C . MET A 1 236 ? 6.719 17.312 24.297 1 98.06 236 MET A C 1
ATOM 1844 O O . MET A 1 236 ? 6.055 16.281 24.188 1 98.06 236 MET A O 1
ATOM 1848 N N . TYR A 1 237 ? 7.324 17.891 23.25 1 98.56 237 TYR A N 1
ATOM 1849 C CA . TYR A 1 237 ? 6.891 17.531 21.906 1 98.56 237 TYR A CA 1
ATOM 1850 C C . TYR A 1 237 ? 8.039 16.938 21.094 1 98.56 237 TYR A C 1
ATOM 1852 O O . TYR A 1 237 ? 9.203 17.266 21.328 1 98.56 237 TYR A O 1
ATOM 1860 N N . ASP A 1 238 ? 7.668 16.047 20.266 1 98.38 238 ASP A N 1
ATOM 1861 C CA . ASP A 1 238 ? 8.508 15.508 19.203 1 98.38 238 ASP A CA 1
ATOM 1862 C C . ASP A 1 238 ? 8.109 16.078 17.844 1 98.38 238 ASP A C 1
ATOM 1864 O O . ASP A 1 238 ? 6.992 15.852 17.375 1 98.38 238 ASP A O 1
ATOM 1868 N N . TRP A 1 239 ? 9.031 16.797 17.25 1 98.62 239 TRP A N 1
ATOM 1869 C CA . TRP A 1 239 ? 8.75 17.453 15.984 1 98.62 239 TRP A CA 1
ATOM 1870 C C . TRP A 1 239 ? 8.992 16.516 14.805 1 98.62 239 TRP A C 1
ATOM 1872 O O . TRP A 1 239 ? 9.969 15.766 14.797 1 98.62 239 TRP A O 1
ATOM 1882 N N . PHE A 1 240 ? 8.125 16.562 13.883 1 98.44 240 PHE A N 1
ATOM 1883 C CA . PHE A 1 240 ? 8.305 15.758 12.68 1 98.44 240 PHE A CA 1
ATOM 1884 C C . PHE A 1 240 ? 9.32 16.406 11.742 1 98.44 240 PHE A C 1
ATOM 1886 O O . PHE A 1 240 ? 9.492 17.625 11.758 1 98.44 240 PHE A O 1
ATOM 1893 N N . SER A 1 241 ? 9.938 15.57 10.922 1 98 241 SER A N 1
ATOM 1894 C CA . SER A 1 241 ? 10.898 16.078 9.953 1 98 241 SER A CA 1
ATOM 1895 C C . SER A 1 241 ? 10.234 16.984 8.93 1 98 241 SER A C 1
ATOM 1897 O O . SER A 1 241 ? 9.133 16.688 8.445 1 98 241 SER A O 1
ATOM 1899 N N . ASP A 1 242 ? 10.93 18.031 8.555 1 97.94 242 ASP A N 1
ATOM 1900 C CA . ASP A 1 242 ? 10.391 19 7.605 1 97.94 242 ASP A CA 1
ATOM 1901 C C . ASP A 1 242 ? 10.094 18.344 6.258 1 97.94 242 ASP A C 1
ATOM 1903 O O . ASP A 1 242 ? 9.094 18.672 5.613 1 97.94 242 ASP A O 1
ATOM 1907 N N . SER A 1 243 ? 10.898 17.391 5.855 1 96.69 243 SER A N 1
ATOM 1908 C CA . SER A 1 243 ? 10.781 16.766 4.551 1 96.69 243 SER A CA 1
ATOM 1909 C C . SER A 1 243 ? 9.57 15.828 4.496 1 96.69 243 SER A C 1
ATOM 1911 O O . SER A 1 243 ? 9.156 15.406 3.416 1 96.69 243 SER A O 1
ATOM 1913 N N . SER A 1 244 ? 9 15.5 5.66 1 97.94 244 SER A N 1
ATOM 1914 C CA . SER A 1 244 ? 7.883 14.562 5.699 1 97.94 244 SER A CA 1
ATOM 1915 C C . SER A 1 244 ? 6.555 15.297 5.859 1 97.94 244 SER A C 1
ATOM 1917 O O . SER A 1 244 ? 5.492 14.672 5.844 1 97.94 244 SER A O 1
ATOM 1919 N N . LEU A 1 245 ? 6.609 16.625 6.059 1 98.62 245 LEU A N 1
ATOM 1920 C CA . LEU A 1 245 ? 5.383 17.391 6.258 1 98.62 245 LEU A CA 1
ATOM 1921 C C . LEU A 1 245 ? 4.488 17.312 5.023 1 98.62 245 LEU A C 1
ATOM 1923 O O . LEU A 1 245 ? 4.961 17.484 3.898 1 98.62 245 LEU A O 1
ATOM 1927 N N . HIS A 1 246 ? 3.227 17.016 5.293 1 98.62 246 HIS A N 1
ATOM 1928 C CA . HIS A 1 246 ? 2.305 16.766 4.191 1 98.62 246 HIS A CA 1
ATOM 1929 C C . HIS A 1 246 ? 0.865 17.062 4.594 1 98.62 246 HIS A C 1
ATOM 1931 O O . HIS A 1 246 ? 0.569 17.234 5.781 1 98.62 246 HIS A O 1
ATOM 1937 N N . ILE A 1 247 ? 0.062 17.219 3.617 1 98.5 247 ILE A N 1
ATOM 1938 C CA . ILE A 1 247 ? -1.389 17.219 3.77 1 98.5 247 ILE A CA 1
ATOM 1939 C C . ILE A 1 247 ? -1.951 15.852 3.381 1 98.5 247 ILE A C 1
ATOM 1941 O O . ILE A 1 247 ? -1.776 15.398 2.244 1 98.5 247 ILE A O 1
ATOM 1945 N N . THR A 1 248 ? -2.568 15.188 4.336 1 98.19 248 THR A N 1
ATOM 1946 C CA . THR A 1 248 ? -3.203 13.906 4.031 1 98.19 248 THR A CA 1
ATOM 1947 C C . THR A 1 248 ? -4.52 14.117 3.287 1 98.19 248 THR A C 1
ATOM 1949 O O . THR A 1 248 ? -5.406 14.82 3.773 1 98.19 248 THR A O 1
ATOM 1952 N N . ILE A 1 249 ? -4.598 13.508 2.156 1 98 249 ILE A N 1
ATOM 1953 C CA . ILE A 1 249 ? -5.82 13.57 1.367 1 98 249 ILE A CA 1
ATOM 1954 C C . ILE A 1 249 ? -6.758 12.438 1.767 1 98 249 ILE A C 1
ATOM 1956 O O . ILE A 1 249 ? -7.926 12.664 2.084 1 98 249 ILE A O 1
ATOM 1960 N N . ARG A 1 250 ? -6.211 11.219 1.776 1 96.69 250 ARG A N 1
ATOM 1961 C CA . ARG A 1 250 ? -7.031 10.039 2.02 1 96.69 250 ARG A CA 1
ATOM 1962 C C . ARG A 1 250 ? -6.164 8.836 2.379 1 96.69 250 ARG A C 1
ATOM 1964 O O . ARG A 1 250 ? -5.207 8.516 1.668 1 96.69 250 ARG A O 1
ATOM 1971 N N . ALA A 1 251 ? -6.582 8.305 3.551 1 95.12 251 ALA A N 1
ATOM 1972 C CA . ALA A 1 251 ? -5.98 7 3.828 1 95.12 251 ALA A CA 1
ATOM 1973 C C . ALA A 1 251 ? -6.422 5.961 2.799 1 95.12 251 ALA A C 1
ATOM 1975 O O . ALA A 1 251 ? -7.547 6.016 2.295 1 95.12 251 ALA A O 1
ATOM 1976 N N . LEU A 1 252 ? -5.547 5.059 2.559 1 94 252 LEU A N 1
ATOM 1977 C CA . LEU A 1 252 ? -5.852 4.035 1.563 1 94 252 LEU A CA 1
ATOM 1978 C C . LEU A 1 252 ? -5.852 2.646 2.191 1 94 252 LEU A C 1
ATOM 1980 O O . LEU A 1 252 ? -5.086 2.383 3.123 1 94 252 LEU A O 1
ATOM 1984 N N . MET B 1 1 ? -9.031 74.375 -26.594 1 27.31 1 MET B N 1
ATOM 1985 C CA . MET B 1 1 ? -9.727 73.312 -25.922 1 27.31 1 MET B CA 1
ATOM 1986 C C . MET B 1 1 ? -8.969 72 -26.109 1 27.31 1 MET B C 1
ATOM 1988 O O . MET B 1 1 ? -8.859 71.5 -27.234 1 27.31 1 MET B O 1
ATOM 1992 N N . MET B 1 2 ? -7.836 71.75 -25.344 1 25.17 2 MET B N 1
ATOM 1993 C CA . MET B 1 2 ? -6.766 70.812 -25.297 1 25.17 2 MET B CA 1
ATOM 1994 C C . MET B 1 2 ? -7.309 69.438 -24.906 1 25.17 2 MET B C 1
ATOM 1996 O O . MET B 1 2 ? -7.855 69.25 -23.828 1 25.17 2 MET B O 1
ATOM 2000 N N . ARG B 1 3 ? -7.82 68.562 -25.938 1 27.38 3 ARG B N 1
ATOM 2001 C CA . ARG B 1 3 ? -8.219 67.188 -25.875 1 27.38 3 ARG B CA 1
ATOM 2002 C C . ARG B 1 3 ? -7.133 66.312 -25.203 1 27.38 3 ARG B C 1
ATOM 2004 O O . ARG B 1 3 ? -6.027 66.188 -25.734 1 27.38 3 ARG B O 1
ATOM 2011 N N . MET B 1 4 ? -7.078 66.438 -23.828 1 28.53 4 MET B N 1
ATOM 2012 C CA . MET B 1 4 ? -6.262 65.5 -23.016 1 28.53 4 MET B CA 1
ATOM 2013 C C . MET B 1 4 ? -6.543 64.062 -23.391 1 28.53 4 MET B C 1
ATOM 2015 O O . MET B 1 4 ? -7.668 63.562 -23.234 1 28.53 4 MET B O 1
ATOM 2019 N N . GLU B 1 5 ? -5.961 63.562 -24.453 1 28.98 5 GLU B N 1
ATOM 2020 C CA . GLU B 1 5 ? -5.934 62.156 -24.828 1 28.98 5 GLU B CA 1
ATOM 2021 C C . GLU B 1 5 ? -5.457 61.25 -23.672 1 28.98 5 GLU B C 1
ATOM 2023 O O . GLU B 1 5 ? -4.312 61.375 -23.234 1 28.98 5 GLU B O 1
ATOM 2028 N N . MET B 1 6 ? -6.316 60.969 -22.672 1 34.38 6 MET B N 1
ATOM 2029 C CA . MET B 1 6 ? -6.145 59.938 -21.656 1 34.38 6 MET B CA 1
ATOM 2030 C C . MET B 1 6 ? -5.809 58.594 -22.281 1 34.38 6 MET B C 1
ATOM 2032 O O . MET B 1 6 ? -6.621 58.031 -23.016 1 34.38 6 MET B O 1
ATOM 2036 N N . THR B 1 7 ? -4.59 58.438 -22.781 1 34.62 7 THR B N 1
ATOM 2037 C CA . THR B 1 7 ? -4.086 57.125 -23.219 1 34.62 7 THR B CA 1
ATOM 2038 C C . THR B 1 7 ? -4.336 56.062 -22.156 1 34.62 7 THR B C 1
ATOM 2040 O O . THR B 1 7 ? -3.961 56.25 -20.984 1 34.62 7 THR B O 1
ATOM 2043 N N . GLU B 1 8 ? -5.445 55.312 -22.25 1 31.22 8 GLU B N 1
ATOM 2044 C CA . GLU B 1 8 ? -5.785 54.062 -21.578 1 31.22 8 GLU B CA 1
ATOM 2045 C C . GLU B 1 8 ? -4.605 53.094 -21.578 1 31.22 8 GLU B C 1
ATOM 2047 O O . GLU B 1 8 ? -4.18 52.625 -22.625 1 31.22 8 GLU B O 1
ATOM 2052 N N . ASN B 1 9 ? -3.514 53.312 -20.781 1 34.28 9 ASN B N 1
ATOM 2053 C CA . ASN B 1 9 ? -2.531 52.281 -20.469 1 34.28 9 ASN B CA 1
ATOM 2054 C C . ASN B 1 9 ? -3.201 50.969 -20.109 1 34.28 9 ASN B C 1
ATOM 2056 O O . ASN B 1 9 ? -3.922 50.875 -19.125 1 34.28 9 ASN B O 1
ATOM 2060 N N . GLU B 1 10 ? -3.455 50.125 -21.078 1 33.44 10 GLU B N 1
ATOM 2061 C CA . GLU B 1 10 ? -3.793 48.719 -20.922 1 33.44 10 GLU B CA 1
ATOM 2062 C C . GLU B 1 10 ? -2.867 48.062 -19.906 1 33.44 10 GLU B C 1
ATOM 2064 O O . GLU B 1 10 ? -1.658 47.969 -20.141 1 33.44 10 GLU B O 1
ATOM 2069 N N . VAL B 1 11 ? -3.039 48.219 -18.594 1 34.97 11 VAL B N 1
ATOM 2070 C CA . VAL B 1 11 ? -2.516 47.312 -17.562 1 34.97 11 VAL B CA 1
ATOM 2071 C C . VAL B 1 11 ? -2.555 45.875 -18.062 1 34.97 11 VAL B C 1
ATOM 2073 O O . VAL B 1 11 ? -3.633 45.312 -18.266 1 34.97 11 VAL B O 1
ATOM 2076 N N . GLU B 1 12 ? -1.608 45.469 -18.844 1 32.72 12 GLU B N 1
ATOM 2077 C CA . GLU B 1 12 ? -1.34 44.062 -19.047 1 32.72 12 GLU B CA 1
ATOM 2078 C C . GLU B 1 12 ? -1.361 43.312 -17.719 1 32.72 12 GLU B C 1
ATOM 2080 O O . GLU B 1 12 ? -0.58 43.594 -16.812 1 32.72 12 GLU B O 1
ATOM 2085 N N . GLU B 1 13 ? -2.465 42.812 -17.188 1 29.41 13 GLU B N 1
ATOM 2086 C CA . GLU B 1 13 ? -2.562 41.75 -16.203 1 29.41 13 GLU B CA 1
ATOM 2087 C C . GLU B 1 13 ? -1.6 40.594 -16.531 1 29.41 13 GLU B C 1
ATOM 2089 O O . GLU B 1 13 ? -1.865 39.812 -17.438 1 29.41 13 GLU B O 1
ATOM 2094 N N . LYS B 1 14 ? -0.314 40.812 -16.578 1 35.72 14 LYS B N 1
ATOM 2095 C CA . LYS B 1 14 ? 0.561 39.625 -16.547 1 35.72 14 LYS B CA 1
ATOM 2096 C C . LYS B 1 14 ? 0.147 38.688 -15.43 1 35.72 14 LYS B C 1
ATOM 2098 O O . LYS B 1 14 ? 0.354 38.969 -14.242 1 35.72 14 LYS B O 1
ATOM 2103 N N . GLN B 1 15 ? -0.925 37.875 -15.602 1 32.53 15 GLN B N 1
ATOM 2104 C CA . GLN B 1 15 ? -1.114 36.688 -14.781 1 32.53 15 GLN B CA 1
ATOM 2105 C C . GLN B 1 15 ? 0.2 35.938 -14.594 1 32.53 15 GLN B C 1
ATOM 2107 O O . GLN B 1 15 ? 0.768 35.406 -15.555 1 32.53 15 GLN B O 1
ATOM 2112 N N . ASP B 1 16 ? 1.018 36.281 -13.805 1 35.03 16 ASP B N 1
ATOM 2113 C CA . ASP B 1 16 ? 2.074 35.375 -13.383 1 35.03 16 ASP B CA 1
ATOM 2114 C C . ASP B 1 16 ? 1.58 33.938 -13.367 1 35.03 16 ASP B C 1
ATOM 2116 O O . ASP B 1 16 ? 0.795 33.531 -12.492 1 35.03 16 ASP B O 1
ATOM 2120 N N . GLU B 1 17 ? 1.271 33.375 -14.539 1 40.28 17 GLU B N 1
ATOM 2121 C CA . GLU B 1 17 ? 1.136 31.922 -14.602 1 40.28 17 GLU B CA 1
ATOM 2122 C C . GLU B 1 17 ? 2.137 31.234 -13.688 1 40.28 17 GLU B C 1
ATOM 2124 O O . GLU B 1 17 ? 3.35 31.375 -13.859 1 40.28 17 GLU B O 1
ATOM 2129 N N . MET B 1 18 ? 1.922 31.156 -12.43 1 47.38 18 MET B N 1
ATOM 2130 C CA . MET B 1 18 ? 2.721 30.25 -11.602 1 47.38 18 MET B CA 1
ATOM 2131 C C . MET B 1 18 ? 3.182 29.047 -12.398 1 47.38 18 MET B C 1
ATOM 2133 O O . MET B 1 18 ? 2.359 28.234 -12.844 1 47.38 18 MET B O 1
ATOM 2137 N N . ASN B 1 19 ? 4.219 29.188 -13.195 1 45.97 19 ASN B N 1
ATOM 2138 C CA . ASN B 1 19 ? 4.875 28.172 -14 1 45.97 19 ASN B CA 1
ATOM 2139 C C . ASN B 1 19 ? 5.02 26.844 -13.234 1 45.97 19 ASN B C 1
ATOM 2141 O O . ASN B 1 19 ? 6.027 26.625 -12.57 1 45.97 19 ASN B O 1
ATOM 2145 N N . VAL B 1 20 ? 3.889 26.344 -12.828 1 54.66 20 VAL B N 1
ATOM 2146 C CA . VAL B 1 20 ? 3.988 24.984 -12.328 1 54.66 20 VAL B CA 1
ATOM 2147 C C . VAL B 1 20 ? 4.453 24.062 -13.453 1 54.66 20 VAL B C 1
ATOM 2149 O O . VAL B 1 20 ? 3.775 23.922 -14.477 1 54.66 20 VAL B O 1
ATOM 2152 N N . VAL B 1 21 ? 5.688 23.953 -13.672 1 49.5 21 VAL B N 1
ATOM 2153 C CA . VAL B 1 21 ? 6.211 22.984 -14.625 1 49.5 21 VAL B CA 1
ATOM 2154 C C . VAL B 1 21 ? 5.602 21.609 -14.352 1 49.5 21 VAL B C 1
ATOM 2156 O O . VAL B 1 21 ? 5.477 21.188 -13.203 1 49.5 21 VAL B O 1
ATOM 2159 N N . SER B 1 22 ? 4.824 21.141 -15.305 1 57.16 22 SER B N 1
ATOM 2160 C CA . SER B 1 22 ? 4.207 19.828 -15.289 1 57.16 22 SER B CA 1
ATOM 2161 C C . SER B 1 22 ? 5.195 18.766 -14.812 1 57.16 22 SER B C 1
ATOM 2163 O O . SER B 1 22 ? 6.273 18.609 -15.391 1 57.16 22 SER B O 1
ATOM 2165 N N . GLN B 1 23 ? 5.184 18.469 -13.562 1 72.38 23 GLN B N 1
ATOM 2166 C CA . GLN B 1 23 ? 6.098 17.438 -13.078 1 72.38 23 GLN B CA 1
ATOM 2167 C C . GLN B 1 23 ? 5.684 16.047 -13.57 1 72.38 23 GLN B C 1
ATOM 2169 O O . GLN B 1 23 ? 4.492 15.758 -13.672 1 72.38 23 GLN B O 1
ATOM 2174 N N . GLU B 1 24 ? 6.527 15.398 -14.289 1 80.94 24 GLU B N 1
ATOM 2175 C CA . GLU B 1 24 ? 6.367 14.008 -14.719 1 80.94 24 GLU B CA 1
ATOM 2176 C C . GLU B 1 24 ? 6.133 13.086 -13.523 1 80.94 24 GLU B C 1
ATOM 2178 O O . GLU B 1 24 ? 6.586 13.375 -12.414 1 80.94 24 GLU B O 1
ATOM 2183 N N . PRO B 1 25 ? 5.258 12.078 -13.789 1 88.31 25 PRO B N 1
ATOM 2184 C CA . PRO B 1 25 ? 5.133 11.078 -12.727 1 88.31 25 PRO B CA 1
ATOM 2185 C C . PRO B 1 25 ? 6.484 10.539 -12.258 1 88.31 25 PRO B C 1
ATOM 2187 O O . PRO B 1 25 ? 7.418 10.43 -13.055 1 88.31 25 PRO B O 1
ATOM 2190 N N . ARG B 1 26 ? 6.57 10.398 -11.016 1 91.12 26 ARG B N 1
ATOM 2191 C CA . ARG B 1 26 ? 7.82 9.922 -10.422 1 91.12 26 ARG B CA 1
ATOM 2192 C C . ARG B 1 26 ? 7.555 8.859 -9.367 1 91.12 26 ARG B C 1
ATOM 2194 O O . ARG B 1 26 ? 6.543 8.906 -8.664 1 91.12 26 ARG B O 1
ATOM 2201 N N . THR B 1 27 ? 8.469 7.902 -9.367 1 94.81 27 THR B N 1
ATOM 2202 C CA . THR B 1 27 ? 8.43 6.867 -8.344 1 94.81 27 THR B CA 1
ATOM 2203 C C . THR B 1 27 ? 9.766 6.766 -7.621 1 94.81 27 THR B C 1
ATOM 2205 O O . THR B 1 27 ? 10.82 6.77 -8.258 1 94.81 27 THR B O 1
ATOM 2208 N N . CYS B 1 28 ? 9.688 6.797 -6.324 1 94.5 28 CYS B N 1
ATOM 2209 C CA . CYS B 1 28 ? 10.906 6.664 -5.523 1 94.5 28 CYS B CA 1
ATOM 2210 C C . CYS B 1 28 ? 10.625 5.93 -4.219 1 94.5 28 CYS B C 1
ATOM 2212 O O . CYS B 1 28 ? 9.508 5.453 -3.998 1 94.5 28 CYS B O 1
ATOM 2214 N N . GLY B 1 29 ? 11.703 5.695 -3.363 1 94.62 29 GLY B N 1
ATOM 2215 C CA . GLY B 1 29 ? 11.586 4.992 -2.096 1 94.62 29 GLY B CA 1
ATOM 2216 C C . GLY B 1 29 ? 12.594 3.865 -1.946 1 94.62 29 GLY B C 1
ATOM 2217 O O . GLY B 1 29 ? 13.281 3.506 -2.906 1 94.62 29 GLY B O 1
ATOM 2218 N N . ILE B 1 30 ? 12.602 3.377 -0.779 1 95.88 30 ILE B N 1
ATOM 2219 C CA . ILE B 1 30 ? 13.586 2.363 -0.431 1 95.88 30 ILE B CA 1
ATOM 2220 C C . ILE B 1 30 ? 13.375 1.116 -1.287 1 95.88 30 ILE B C 1
ATOM 2222 O O . ILE B 1 30 ? 14.328 0.522 -1.784 1 95.88 30 ILE B O 1
ATOM 2226 N N . LEU B 1 31 ? 12.156 0.702 -1.456 1 97.38 31 LEU B N 1
ATOM 2227 C CA . LEU B 1 31 ? 11.852 -0.513 -2.205 1 97.38 31 LEU B CA 1
ATOM 2228 C C . LEU B 1 31 ? 12.25 -0.362 -3.67 1 97.38 31 LEU B C 1
ATOM 2230 O O . LEU B 1 31 ? 12.758 -1.308 -4.281 1 97.38 31 LEU B O 1
ATOM 2234 N N . ILE B 1 32 ? 12.031 0.827 -4.191 1 96.62 32 ILE B N 1
ATOM 2235 C CA . ILE B 1 32 ? 12.398 1.104 -5.574 1 96.62 32 ILE B CA 1
ATOM 2236 C C . ILE B 1 32 ? 13.914 0.982 -5.738 1 96.62 32 ILE B C 1
ATOM 2238 O O . ILE B 1 32 ? 14.398 0.428 -6.73 1 96.62 32 ILE B O 1
ATOM 2242 N N . SER B 1 33 ? 14.594 1.484 -4.762 1 96.62 33 SER B N 1
ATOM 2243 C CA . SER B 1 33 ? 16.047 1.371 -4.781 1 96.62 33 SER B CA 1
ATOM 2244 C C . SER B 1 33 ? 16.484 -0.088 -4.75 1 96.62 33 SER B C 1
ATOM 2246 O O . SER B 1 33 ? 17.406 -0.479 -5.48 1 96.62 33 SER B O 1
ATOM 2248 N N . ILE B 1 34 ? 15.875 -0.857 -3.934 1 97.81 34 ILE B N 1
ATOM 2249 C CA . ILE B 1 34 ? 16.172 -2.279 -3.83 1 97.81 34 ILE B CA 1
ATOM 2250 C C . ILE B 1 34 ? 15.969 -2.953 -5.184 1 97.81 34 ILE B C 1
ATOM 2252 O O . ILE B 1 34 ? 16.844 -3.684 -5.664 1 97.81 34 ILE B O 1
ATOM 2256 N N . ILE B 1 35 ? 14.852 -2.686 -5.82 1 98 35 ILE B N 1
ATOM 2257 C CA . ILE B 1 35 ? 14.484 -3.322 -7.078 1 98 35 ILE B CA 1
ATOM 2258 C C . ILE B 1 35 ? 15.445 -2.881 -8.18 1 98 35 ILE B C 1
ATOM 2260 O O . ILE B 1 35 ? 15.938 -3.705 -8.961 1 98 35 ILE B O 1
ATOM 2264 N N . SER B 1 36 ? 15.789 -1.623 -8.188 1 96.19 36 SER B N 1
ATOM 2265 C CA . SER B 1 36 ? 16.562 -1.039 -9.281 1 96.19 36 SER B CA 1
ATOM 2266 C C . SER B 1 36 ? 17.984 -1.567 -9.289 1 96.19 36 SER B C 1
ATOM 2268 O O . SER B 1 36 ? 18.672 -1.5 -10.312 1 96.19 36 SER B O 1
ATOM 2270 N N . ARG B 1 37 ? 18.438 -2.088 -8.234 1 96 37 ARG B N 1
ATOM 2271 C CA . ARG B 1 37 ? 19.797 -2.582 -8.156 1 96 37 ARG B CA 1
ATOM 2272 C C . ARG B 1 37 ? 19.859 -4.07 -8.477 1 96 37 ARG B C 1
ATOM 2274 O O . ARG B 1 37 ? 20.953 -4.621 -8.68 1 96 37 ARG B O 1
ATOM 2281 N N . ALA B 1 38 ? 18.781 -4.715 -8.547 1 97.38 38 ALA B N 1
ATOM 2282 C CA . ALA B 1 38 ? 18.734 -6.16 -8.758 1 97.38 38 ALA B CA 1
ATOM 2283 C C . ALA B 1 38 ? 18.844 -6.5 -10.242 1 97.38 38 ALA B C 1
ATOM 2285 O O . ALA B 1 38 ? 18.406 -5.734 -11.094 1 97.38 38 ALA B O 1
ATOM 2286 N N . GLN B 1 39 ? 19.375 -7.672 -10.477 1 97 39 GLN B N 1
ATOM 2287 C CA . GLN B 1 39 ? 19.562 -8.141 -11.844 1 97 39 GLN B CA 1
ATOM 2288 C C . GLN B 1 39 ? 18.312 -8.867 -12.344 1 97 39 GLN B C 1
ATOM 2290 O O . GLN B 1 39 ? 17.703 -9.648 -11.609 1 97 39 GLN B O 1
ATOM 2295 N N . ALA B 1 40 ? 18.016 -8.562 -13.641 1 98.06 40 ALA B N 1
ATOM 2296 C CA . ALA B 1 40 ? 16.984 -9.359 -14.297 1 98.06 40 ALA B CA 1
ATOM 2297 C C . ALA B 1 40 ? 17.359 -10.836 -14.305 1 98.06 40 ALA B C 1
ATOM 2299 O O . ALA B 1 40 ? 18.547 -11.188 -14.336 1 98.06 40 ALA B O 1
ATOM 2300 N N . CYS B 1 41 ? 16.312 -11.688 -14.289 1 98.12 41 CYS B N 1
ATOM 2301 C CA . CYS B 1 41 ? 16.547 -13.125 -14.164 1 98.12 41 CYS B CA 1
ATOM 2302 C C . CYS B 1 41 ? 15.445 -13.914 -14.859 1 98.12 41 CYS B C 1
ATOM 2304 O O . CYS B 1 41 ? 14.633 -13.344 -15.586 1 98.12 41 CYS B O 1
ATOM 2306 N N . VAL B 1 42 ? 15.531 -15.258 -14.734 1 97.62 42 VAL B N 1
ATOM 2307 C CA . VAL B 1 42 ? 14.547 -16.094 -15.414 1 97.62 42 VAL B CA 1
ATOM 2308 C C . VAL B 1 42 ? 13.984 -17.125 -14.445 1 97.62 42 VAL B C 1
ATOM 2310 O O . VAL B 1 42 ? 14.68 -17.578 -13.531 1 97.62 42 VAL B O 1
ATOM 2313 N N . TYR B 1 43 ? 12.703 -17.422 -14.648 1 97.56 43 TYR B N 1
ATOM 2314 C CA . TYR B 1 43 ? 12.047 -18.578 -14.031 1 97.56 43 TYR B CA 1
ATOM 2315 C C . TYR B 1 43 ? 11.758 -19.656 -15.062 1 97.56 43 TYR B C 1
ATOM 2317 O O . TYR B 1 43 ? 11.273 -19.359 -16.156 1 97.56 43 TYR B O 1
ATOM 2325 N N . ASP B 1 44 ? 12.055 -20.875 -14.641 1 97.12 44 ASP B N 1
ATOM 2326 C CA . ASP B 1 44 ? 11.633 -22.016 -15.461 1 97.12 44 ASP B CA 1
ATOM 2327 C C . ASP B 1 44 ? 10.375 -22.672 -14.891 1 97.12 44 ASP B C 1
ATOM 2329 O O . ASP B 1 44 ? 10.352 -23.047 -13.719 1 97.12 44 ASP B O 1
ATOM 2333 N N . ALA B 1 45 ? 9.406 -22.766 -15.797 1 97.5 45 ALA B N 1
ATOM 2334 C CA . ALA B 1 45 ? 8.219 -23.484 -15.352 1 97.5 45 ALA B CA 1
ATOM 2335 C C . ALA B 1 45 ? 8.531 -24.953 -15.086 1 97.5 45 ALA B C 1
ATOM 2337 O O . ALA B 1 45 ? 9.273 -25.578 -15.836 1 97.5 45 ALA B O 1
ATOM 2338 N N . ALA B 1 46 ? 7.984 -25.438 -14.008 1 96.69 46 ALA B N 1
ATOM 2339 C CA . ALA B 1 46 ? 8.258 -26.828 -13.633 1 96.69 46 ALA B CA 1
ATOM 2340 C C . ALA B 1 46 ? 7.039 -27.719 -13.891 1 96.69 46 ALA B C 1
ATOM 2342 O O . ALA B 1 46 ? 7.086 -28.609 -14.742 1 96.69 46 ALA B O 1
ATOM 2343 N N . GLU B 1 47 ? 5.965 -27.406 -13.219 1 98.19 47 GLU B N 1
ATOM 2344 C CA . GLU B 1 47 ? 4.805 -28.281 -13.336 1 98.19 47 GLU B CA 1
ATOM 2345 C C . GLU B 1 47 ? 3.537 -27.594 -12.828 1 98.19 47 GLU B C 1
ATOM 2347 O O . GLU B 1 47 ? 3.611 -26.594 -12.117 1 98.19 47 GLU B O 1
ATOM 2352 N N . PHE B 1 48 ? 2.396 -28.141 -13.281 1 98.75 48 PHE B N 1
ATOM 2353 C CA . PHE B 1 48 ? 1.127 -27.812 -12.641 1 98.75 48 PHE B CA 1
ATOM 2354 C C . PHE B 1 48 ? 1.032 -28.469 -11.266 1 98.75 48 PHE B C 1
ATOM 2356 O O . PHE B 1 48 ? 1.518 -29.594 -11.07 1 98.75 48 PHE B O 1
ATOM 2363 N N . PHE B 1 49 ? 0.438 -27.766 -10.336 1 98.69 49 PHE B N 1
ATOM 2364 C CA . PHE B 1 49 ? 0.454 -28.203 -8.945 1 98.69 49 PHE B CA 1
ATOM 2365 C C . PHE B 1 49 ? -0.793 -27.719 -8.211 1 98.69 49 PHE B C 1
ATOM 2367 O O . PHE B 1 49 ? -1.292 -26.625 -8.477 1 98.69 49 PHE B O 1
ATOM 2374 N N . VAL B 1 50 ? -1.283 -28.578 -7.363 1 98.69 50 VAL B N 1
ATOM 2375 C CA . VAL B 1 50 ? -2.367 -28.188 -6.469 1 98.69 50 VAL B CA 1
ATOM 2376 C C . VAL B 1 50 ? -1.796 -27.766 -5.117 1 98.69 50 VAL B C 1
ATOM 2378 O O . VAL B 1 50 ? -1.321 -28.609 -4.348 1 98.69 50 VAL B O 1
ATOM 2381 N N . ALA B 1 51 ? -1.908 -26.516 -4.828 1 97.94 51 ALA B N 1
ATOM 2382 C CA . ALA B 1 51 ? -1.412 -26 -3.555 1 97.94 51 ALA B CA 1
ATOM 2383 C C . ALA B 1 51 ? -2.428 -26.219 -2.439 1 97.94 51 ALA B C 1
ATOM 2385 O O . ALA B 1 51 ? -3.527 -26.734 -2.684 1 97.94 51 ALA B O 1
ATOM 2386 N N . TRP B 1 52 ? -2.01 -25.859 -1.198 1 96.81 52 TRP B N 1
ATOM 2387 C CA . TRP B 1 52 ? -2.898 -25.984 -0.047 1 96.81 52 TRP B CA 1
ATOM 2388 C C . TRP B 1 52 ? -4.238 -25.297 -0.327 1 96.81 52 TRP B C 1
ATOM 2390 O O . TRP B 1 52 ? -4.32 -24.391 -1.151 1 96.81 52 TRP B O 1
ATOM 2400 N N . GLN B 1 53 ? -5.254 -25.891 0.256 1 96.75 53 GLN B N 1
ATOM 2401 C CA . GLN B 1 53 ? -6.621 -25.406 0.148 1 96.75 53 GLN B CA 1
ATOM 2402 C C . GLN B 1 53 ? -7.152 -25.562 -1.274 1 96.75 53 GLN B C 1
ATOM 2404 O O . GLN B 1 53 ? -8.141 -24.922 -1.648 1 96.75 53 GLN B O 1
ATOM 2409 N N . GLY B 1 54 ? -6.43 -26.234 -2.09 1 97.88 54 GLY B N 1
ATOM 2410 C CA . GLY B 1 54 ? -6.914 -26.641 -3.4 1 97.88 54 GLY B CA 1
ATOM 2411 C C . GLY B 1 54 ? -6.629 -25.625 -4.484 1 97.88 54 GLY B C 1
ATOM 2412 O O . GLY B 1 54 ? -7.262 -25.641 -5.543 1 97.88 54 GLY B O 1
ATOM 2413 N N . VAL B 1 55 ? -5.766 -24.703 -4.262 1 98.44 55 VAL B N 1
ATOM 2414 C CA . VAL B 1 55 ? -5.453 -23.688 -5.25 1 98.44 55 VAL B CA 1
ATOM 2415 C C . VAL B 1 55 ? -4.609 -24.281 -6.371 1 98.44 55 VAL B C 1
ATOM 2417 O O . VAL B 1 55 ? -3.613 -24.969 -6.109 1 98.44 55 VAL B O 1
ATOM 2420 N N . LEU B 1 56 ? -5.012 -24.062 -7.59 1 98.81 56 LEU B N 1
ATOM 2421 C CA . LEU B 1 56 ? -4.25 -24.547 -8.734 1 98.81 56 LEU B CA 1
ATOM 2422 C C . LEU B 1 56 ? -3.135 -23.578 -9.102 1 98.81 56 LEU B C 1
ATOM 2424 O O . LEU B 1 56 ? -3.35 -22.359 -9.117 1 98.81 56 LEU B O 1
ATOM 2428 N N . THR B 1 57 ? -1.961 -24.141 -9.406 1 98.75 57 THR B N 1
ATOM 2429 C CA . THR B 1 57 ? -0.814 -23.266 -9.625 1 98.75 57 THR B CA 1
ATOM 2430 C C . THR B 1 57 ? 0.081 -23.812 -10.734 1 98.75 57 THR B C 1
ATOM 2432 O O . THR B 1 57 ? -0.005 -24.984 -11.086 1 98.75 57 THR B O 1
ATOM 2435 N N . ILE B 1 58 ? 0.808 -22.922 -11.312 1 98.75 58 ILE B N 1
ATOM 2436 C CA . ILE B 1 58 ? 2.037 -23.266 -12.016 1 98.75 58 ILE B CA 1
ATOM 2437 C C . ILE B 1 58 ? 3.236 -23.062 -11.094 1 98.75 58 ILE B C 1
ATOM 2439 O O . ILE B 1 58 ? 3.514 -21.953 -10.656 1 98.75 58 ILE B O 1
ATOM 2443 N N . ALA B 1 59 ? 3.904 -24.141 -10.836 1 98.56 59 ALA B N 1
ATOM 2444 C CA . ALA B 1 59 ? 5.113 -24.062 -10.023 1 98.56 59 ALA B CA 1
ATOM 2445 C C . ALA B 1 59 ? 6.352 -23.859 -10.891 1 98.56 59 ALA B C 1
ATOM 2447 O O . ALA B 1 59 ? 6.43 -24.391 -12 1 98.56 59 ALA B O 1
ATOM 2448 N N . PHE B 1 60 ? 7.281 -23.125 -10.359 1 98.38 60 PHE B N 1
ATOM 2449 C CA . PHE B 1 60 ? 8.555 -22.906 -11.031 1 98.38 60 PHE B CA 1
ATOM 2450 C C . PHE B 1 60 ? 9.672 -23.672 -10.328 1 98.38 60 PHE B C 1
ATOM 2452 O O . PHE B 1 60 ? 9.508 -24.109 -9.188 1 98.38 60 PHE B O 1
ATOM 2459 N N . CYS B 1 61 ? 10.797 -23.812 -10.953 1 97.44 61 CYS B N 1
ATOM 2460 C CA . CYS B 1 61 ? 11.844 -24.75 -10.539 1 97.44 61 CYS B CA 1
ATOM 2461 C C . CYS B 1 61 ? 12.562 -24.234 -9.297 1 97.44 61 CYS B C 1
ATOM 2463 O O . CYS B 1 61 ? 13.18 -25.016 -8.57 1 97.44 61 CYS B O 1
ATOM 2465 N N . GLY B 1 62 ? 12.57 -23.016 -9.109 1 98.06 62 GLY B N 1
ATOM 2466 C CA . GLY B 1 62 ? 13.266 -22.391 -7.992 1 98.06 62 GLY B CA 1
ATOM 2467 C C . GLY B 1 62 ? 13.328 -20.875 -8.102 1 98.06 62 GLY B C 1
ATOM 2468 O O . GLY B 1 62 ? 13.086 -20.312 -9.172 1 98.06 62 GLY B O 1
ATOM 2469 N N . ILE B 1 63 ? 13.633 -20.281 -6.977 1 98.19 63 ILE B N 1
ATOM 2470 C CA . ILE B 1 63 ? 13.773 -18.828 -6.957 1 98.19 63 ILE B CA 1
ATOM 2471 C C . ILE B 1 63 ? 15.195 -18.438 -7.348 1 98.19 63 ILE B C 1
ATOM 2473 O O . ILE B 1 63 ? 16.172 -18.922 -6.75 1 98.19 63 ILE B O 1
ATOM 2477 N N . PRO B 1 64 ? 15.32 -17.625 -8.375 1 97.94 64 PRO B N 1
ATOM 2478 C CA . PRO B 1 64 ? 16.656 -17.188 -8.781 1 97.94 64 PRO B CA 1
ATOM 2479 C C . PRO B 1 64 ? 17.359 -16.375 -7.707 1 97.94 64 PRO B C 1
ATOM 2481 O O . PRO B 1 64 ? 16.703 -15.734 -6.883 1 97.94 64 PRO B O 1
ATOM 2484 N N . ASN B 1 65 ? 18.672 -16.297 -7.785 1 97 65 ASN B N 1
ATOM 2485 C CA . ASN B 1 65 ? 19.5 -15.625 -6.777 1 97 65 ASN B CA 1
ATOM 2486 C C . ASN B 1 65 ? 19.141 -14.148 -6.664 1 97 65 ASN B C 1
ATOM 2488 O O . ASN B 1 65 ? 19.094 -13.602 -5.562 1 97 65 ASN B O 1
ATOM 2492 N N . SER B 1 66 ? 18.969 -13.516 -7.75 1 97.56 66 SER B N 1
ATOM 2493 C CA . SER B 1 66 ? 18.641 -12.094 -7.75 1 97.56 66 SER B CA 1
ATOM 2494 C C . SER B 1 66 ? 17.359 -11.82 -6.965 1 97.56 66 SER B C 1
ATOM 2496 O O . SER B 1 66 ? 17.281 -10.836 -6.227 1 97.56 66 SER B O 1
ATOM 2498 N N . ILE B 1 67 ? 16.375 -12.648 -7.094 1 98.19 67 ILE B N 1
ATOM 2499 C CA . ILE B 1 67 ? 15.102 -12.5 -6.391 1 98.19 67 ILE B CA 1
ATOM 2500 C C . ILE B 1 67 ? 15.297 -12.812 -4.91 1 98.19 67 ILE B C 1
ATOM 2502 O O . ILE B 1 67 ? 14.727 -12.141 -4.047 1 98.19 67 ILE B O 1
ATOM 2506 N N . LEU B 1 68 ? 16.109 -13.82 -4.609 1 97.75 68 LEU B N 1
ATOM 2507 C CA . LEU B 1 68 ? 16.422 -14.125 -3.217 1 97.75 68 LEU B CA 1
ATOM 2508 C C . LEU B 1 68 ? 17.078 -12.93 -2.535 1 97.75 68 LEU B C 1
ATOM 2510 O O . LEU B 1 68 ? 16.797 -12.641 -1.371 1 97.75 68 LEU B O 1
ATOM 2514 N N . GLN B 1 69 ? 17.938 -12.305 -3.289 1 97.44 69 GLN B N 1
ATOM 2515 C CA . GLN B 1 69 ? 18.594 -11.117 -2.744 1 97.44 69 GLN B CA 1
ATOM 2516 C C . GLN B 1 69 ? 17.594 -10.008 -2.457 1 97.44 69 GLN B C 1
ATOM 2518 O O . GLN B 1 69 ? 17.672 -9.336 -1.429 1 97.44 69 GLN B O 1
ATOM 2523 N N . ILE B 1 70 ? 16.672 -9.766 -3.363 1 98.12 70 ILE B N 1
ATOM 2524 C CA . ILE B 1 70 ? 15.625 -8.766 -3.148 1 98.12 70 ILE B CA 1
ATOM 2525 C C . ILE B 1 70 ? 14.859 -9.086 -1.866 1 98.12 70 ILE B C 1
ATOM 2527 O O . ILE B 1 70 ? 14.625 -8.203 -1.042 1 98.12 70 ILE B O 1
ATOM 2531 N N . LYS B 1 71 ? 14.461 -10.305 -1.692 1 97.38 71 LYS B N 1
ATOM 2532 C CA . LYS B 1 71 ? 13.742 -10.727 -0.491 1 97.38 71 LYS B CA 1
ATOM 2533 C C . LYS B 1 71 ? 14.562 -10.43 0.766 1 97.38 71 LYS B C 1
ATOM 2535 O O . LYS B 1 71 ? 14.023 -9.93 1.754 1 97.38 71 LYS B O 1
ATOM 2540 N N . ARG B 1 72 ? 15.82 -10.742 0.736 1 96.62 72 ARG B N 1
ATOM 2541 C CA . ARG B 1 72 ? 16.703 -10.477 1.869 1 96.62 72 ARG B CA 1
ATOM 2542 C C . ARG B 1 72 ? 16.797 -8.984 2.152 1 96.62 72 ARG B C 1
ATOM 2544 O O . ARG B 1 72 ? 16.734 -8.562 3.307 1 96.62 72 ARG B O 1
ATOM 2551 N N . ASP B 1 73 ? 17 -8.211 1.1 1 97.38 73 ASP B N 1
ATOM 2552 C CA . ASP B 1 73 ? 17.125 -6.762 1.252 1 97.38 73 ASP B CA 1
ATOM 2553 C C . ASP B 1 73 ? 15.836 -6.164 1.824 1 97.38 73 ASP B C 1
ATOM 2555 O O . ASP B 1 73 ? 15.891 -5.262 2.66 1 97.38 73 ASP B O 1
ATOM 2559 N N . VAL B 1 74 ? 14.703 -6.641 1.366 1 96.5 74 VAL B N 1
ATOM 2560 C CA . VAL B 1 74 ? 13.422 -6.188 1.887 1 96.5 74 VAL B CA 1
ATOM 2561 C C . VAL B 1 74 ? 13.336 -6.48 3.383 1 96.5 74 VAL B C 1
ATOM 2563 O O . VAL B 1 74 ? 12.969 -5.605 4.172 1 96.5 74 VAL B O 1
ATOM 2566 N N . ASP B 1 75 ? 13.68 -7.645 3.771 1 94.88 75 ASP B N 1
ATOM 2567 C CA . ASP B 1 75 ? 13.617 -8.039 5.176 1 94.88 75 ASP B CA 1
ATOM 2568 C C . ASP B 1 75 ? 14.578 -7.219 6.023 1 94.88 75 ASP B C 1
ATOM 2570 O O . ASP B 1 75 ? 14.297 -6.918 7.184 1 94.88 75 ASP B O 1
ATOM 2574 N N . GLN B 1 76 ? 15.68 -6.852 5.465 1 94.75 76 GLN B N 1
ATOM 2575 C CA . GLN B 1 76 ? 16.719 -6.141 6.203 1 94.75 76 GLN B CA 1
ATOM 2576 C C . GLN B 1 76 ? 16.422 -4.645 6.266 1 94.75 76 GLN B C 1
ATOM 2578 O O . GLN B 1 76 ? 16.625 -4.008 7.301 1 94.75 76 GLN B O 1
ATOM 2583 N N . GLU B 1 77 ? 15.961 -4.121 5.184 1 94 77 GLU B N 1
ATOM 2584 C CA . GLU B 1 77 ? 15.898 -2.666 5.066 1 94 77 GLU B CA 1
ATOM 2585 C C . GLU B 1 77 ? 14.516 -2.143 5.422 1 94 77 GLU B C 1
ATOM 2587 O O . GLU B 1 77 ? 14.352 -0.96 5.73 1 94 77 GLU B O 1
ATOM 2592 N N . LEU B 1 78 ? 13.523 -2.975 5.27 1 92.12 78 LEU B N 1
ATOM 2593 C CA . LEU B 1 78 ? 12.164 -2.557 5.59 1 92.12 78 LEU B CA 1
ATOM 2594 C C . LEU B 1 78 ? 11.703 -3.164 6.91 1 92.12 78 LEU B C 1
ATOM 2596 O O . LEU B 1 78 ? 11.516 -4.379 7.008 1 92.12 78 LEU B O 1
ATOM 2600 N N . GLN B 1 79 ? 11.453 -2.463 7.922 1 85.25 79 GLN B N 1
ATOM 2601 C CA . GLN B 1 79 ? 11.125 -2.945 9.258 1 85.25 79 GLN B CA 1
ATOM 2602 C C . GLN B 1 79 ? 9.617 -3.008 9.469 1 85.25 79 GLN B C 1
ATOM 2604 O O . GLN B 1 79 ? 9.133 -3.76 10.32 1 85.25 79 GLN B O 1
ATOM 2609 N N . GLY B 1 80 ? 8.875 -2.498 8.734 1 80.5 80 GLY B N 1
ATOM 2610 C CA . GLY B 1 80 ? 7.449 -2.393 8.992 1 80.5 80 GLY B CA 1
ATOM 2611 C C . GLY B 1 80 ? 6.613 -3.293 8.102 1 80.5 80 GLY B C 1
ATOM 2612 O O . GLY B 1 80 ? 5.395 -3.369 8.258 1 80.5 80 GLY B O 1
ATOM 2613 N N . VAL B 1 81 ? 7.32 -4.074 7.348 1 87.44 81 VAL B N 1
ATOM 2614 C CA . VAL B 1 81 ? 6.562 -4.898 6.414 1 87.44 81 VAL B CA 1
ATOM 2615 C C . VAL B 1 81 ? 6.273 -6.262 7.043 1 87.44 81 VAL B C 1
ATOM 2617 O O . VAL B 1 81 ? 7.004 -6.711 7.926 1 87.44 81 VAL B O 1
ATOM 2620 N N . VAL B 1 82 ? 5.207 -6.832 6.645 1 88.31 82 VAL B N 1
ATOM 2621 C CA . VAL B 1 82 ? 4.773 -8.117 7.172 1 88.31 82 VAL B CA 1
ATOM 2622 C C . VAL B 1 82 ? 5.828 -9.188 6.879 1 88.31 82 VAL B C 1
ATOM 2624 O O . VAL B 1 82 ? 6.598 -9.055 5.926 1 88.31 82 VAL B O 1
ATOM 2627 N N . ARG B 1 83 ? 5.77 -10.148 7.68 1 89.12 83 ARG B N 1
ATOM 2628 C CA . ARG B 1 83 ? 6.637 -11.297 7.414 1 89.12 83 ARG B CA 1
ATOM 2629 C C . ARG B 1 83 ? 6.203 -12.023 6.148 1 89.12 83 ARG B C 1
ATOM 2631 O O . ARG B 1 83 ? 5.027 -12 5.781 1 89.12 83 ARG B O 1
ATOM 2638 N N . GLU B 1 84 ? 7.184 -12.664 5.605 1 92.88 84 GLU B N 1
ATOM 2639 C CA . GLU B 1 84 ? 6.863 -13.375 4.371 1 92.88 84 GLU B CA 1
ATOM 2640 C C . GLU B 1 84 ? 5.93 -14.555 4.641 1 92.88 84 GLU B C 1
ATOM 2642 O O . GLU B 1 84 ? 6.145 -15.32 5.582 1 92.88 84 GLU B O 1
ATOM 2647 N N . ASN B 1 85 ? 4.914 -14.625 3.814 1 89.62 85 ASN B N 1
ATOM 2648 C CA . ASN B 1 85 ? 3.998 -15.758 3.873 1 89.62 85 ASN B CA 1
ATOM 2649 C C . ASN B 1 85 ? 4.641 -17.031 3.322 1 89.62 85 ASN B C 1
ATOM 2651 O O . ASN B 1 85 ? 5.434 -16.969 2.381 1 89.62 85 ASN B O 1
ATOM 2655 N N . PRO B 1 86 ? 4.219 -18.156 3.814 1 88.69 86 PRO B N 1
ATOM 2656 C CA . PRO B 1 86 ? 4.789 -19.406 3.328 1 88.69 86 PRO B CA 1
ATOM 2657 C C . PRO B 1 86 ? 4.566 -19.625 1.831 1 88.69 86 PRO B C 1
ATOM 2659 O O . PRO B 1 86 ? 5.398 -20.234 1.158 1 88.69 86 PRO B O 1
ATOM 2662 N N . GLY B 1 87 ? 3.562 -19.094 1.387 1 90 87 GLY B N 1
ATOM 2663 C CA . GLY B 1 87 ? 3.213 -19.297 -0.01 1 90 87 GLY B CA 1
ATOM 2664 C C . GLY B 1 87 ? 4.188 -18.656 -0.972 1 90 87 GLY B C 1
ATOM 2665 O O . GLY B 1 87 ? 4.289 -19.062 -2.133 1 90 87 GLY B O 1
ATOM 2666 N N . SER B 1 88 ? 4.855 -17.625 -0.523 1 92.88 88 SER B N 1
ATOM 2667 C CA . SER B 1 88 ? 5.777 -16.938 -1.423 1 92.88 88 SER B CA 1
ATOM 2668 C C . SER B 1 88 ? 7.207 -17.438 -1.24 1 92.88 88 SER B C 1
ATOM 2670 O O . SER B 1 88 ? 8.141 -16.906 -1.852 1 92.88 88 SER B O 1
ATOM 2672 N N . LYS B 1 89 ? 7.363 -18.484 -0.517 1 94.94 89 LYS B N 1
ATOM 2673 C CA . LYS B 1 89 ? 8.695 -19.047 -0.265 1 94.94 89 LYS B CA 1
ATOM 2674 C C . LYS B 1 89 ? 9.078 -20.062 -1.334 1 94.94 89 LYS B C 1
ATOM 2676 O O . LYS B 1 89 ? 10.203 -20.547 -1.353 1 94.94 89 LYS B O 1
ATOM 2681 N N . TRP B 1 90 ? 8.18 -20.406 -2.1 1 97.19 90 TRP B N 1
ATOM 2682 C CA . TRP B 1 90 ? 8.438 -21.141 -3.336 1 97.19 90 TRP B CA 1
ATOM 2683 C C . TRP B 1 90 ? 7.711 -20.5 -4.512 1 97.19 90 TRP B C 1
ATOM 2685 O O . TRP B 1 90 ? 6.609 -19.953 -4.352 1 97.19 90 TRP B O 1
ATOM 2695 N N . PRO B 1 91 ? 8.344 -20.438 -5.637 1 98.25 91 PRO B N 1
ATOM 2696 C CA . PRO B 1 91 ? 7.805 -19.625 -6.734 1 98.25 91 PRO B CA 1
ATOM 2697 C C . PRO B 1 91 ? 6.656 -20.312 -7.469 1 98.25 91 PRO B C 1
ATOM 2699 O O . PRO B 1 91 ? 6.809 -21.438 -7.934 1 98.25 91 PRO B O 1
ATOM 2702 N N . LYS B 1 92 ? 5.613 -19.578 -7.629 1 98.44 92 LYS B N 1
ATOM 2703 C CA . LYS B 1 92 ? 4.434 -20.109 -8.305 1 98.44 92 LYS B CA 1
ATOM 2704 C C . LYS B 1 92 ? 3.564 -18.984 -8.867 1 98.44 92 LYS B C 1
ATOM 2706 O O . LYS B 1 92 ? 3.725 -17.812 -8.484 1 98.44 92 LYS B O 1
ATOM 2711 N N . THR B 1 93 ? 2.742 -19.344 -9.734 1 98.5 93 THR B N 1
ATOM 2712 C CA . THR B 1 93 ? 1.605 -18.547 -10.18 1 98.5 93 THR B CA 1
ATOM 2713 C C . THR B 1 93 ? 0.292 -19.266 -9.883 1 98.5 93 THR B C 1
ATOM 2715 O O . THR B 1 93 ? 0.053 -20.359 -10.375 1 98.5 93 THR B O 1
ATOM 2718 N N . SER B 1 94 ? -0.485 -18.641 -9 1 98.5 94 SER B N 1
ATOM 2719 C CA . SER B 1 94 ? -1.825 -19.188 -8.797 1 98.5 94 SER B CA 1
ATOM 2720 C C . SER B 1 94 ? -2.721 -18.906 -10 1 98.5 94 SER B C 1
ATOM 2722 O O . SER B 1 94 ? -2.793 -17.781 -10.484 1 98.5 94 SER B O 1
ATOM 2724 N N . VAL B 1 95 ? -3.443 -19.938 -10.43 1 98.75 95 VAL B N 1
ATOM 2725 C CA . VAL B 1 95 ? -4.172 -19.75 -11.68 1 98.75 95 VAL B CA 1
ATOM 2726 C C . VAL B 1 95 ? -5.668 -19.969 -11.445 1 98.75 95 VAL B C 1
ATOM 2728 O O . VAL B 1 95 ? -6.496 -19.531 -12.242 1 98.75 95 VAL B O 1
ATOM 2731 N N . ALA B 1 96 ? -6.02 -20.656 -10.352 1 98.75 96 ALA B N 1
ATOM 2732 C CA . ALA B 1 96 ? -7.426 -20.875 -10.008 1 98.75 96 ALA B CA 1
ATOM 2733 C C . ALA B 1 96 ? -7.574 -21.25 -8.539 1 98.75 96 ALA B C 1
ATOM 2735 O O . ALA B 1 96 ? -6.613 -21.688 -7.902 1 98.75 96 ALA B O 1
ATOM 2736 N N . CYS B 1 97 ? -8.734 -21.047 -8.078 1 98.69 97 CYS B N 1
ATOM 2737 C CA . CYS B 1 97 ? -9.102 -21.5 -6.734 1 98.69 97 CYS B CA 1
ATOM 2738 C C . CYS B 1 97 ? -10.453 -22.203 -6.738 1 98.69 97 CYS B C 1
ATOM 2740 O O . CYS B 1 97 ? -11.211 -22.094 -7.703 1 98.69 97 CYS B O 1
ATOM 2742 N N . LEU B 1 98 ? -10.672 -22.922 -5.688 1 98.56 98 LEU B N 1
ATOM 2743 C CA . LEU B 1 98 ? -11.984 -23.531 -5.539 1 98.56 98 LEU B CA 1
ATOM 2744 C C . LEU B 1 98 ? -13.062 -22.484 -5.312 1 98.56 98 LEU B C 1
ATOM 2746 O O . LEU B 1 98 ? -12.82 -21.484 -4.633 1 98.56 98 LEU B O 1
ATOM 2750 N N . ARG B 1 99 ? -14.203 -22.797 -5.816 1 97.94 99 ARG B N 1
ATOM 2751 C CA . ARG B 1 99 ? -15.359 -21.953 -5.5 1 97.94 99 ARG B CA 1
ATOM 2752 C C . ARG B 1 99 ? -15.75 -22.094 -4.035 1 97.94 99 ARG B C 1
ATOM 2754 O O . ARG B 1 99 ? -15.391 -23.078 -3.379 1 97.94 99 ARG B O 1
ATOM 2761 N N . ASP B 1 100 ? -16.453 -21.094 -3.465 1 96.19 100 ASP B N 1
ATOM 2762 C CA . ASP B 1 100 ? -16.672 -20.938 -2.031 1 96.19 100 ASP B CA 1
ATOM 2763 C C . ASP B 1 100 ? -17.375 -22.156 -1.443 1 96.19 100 ASP B C 1
ATOM 2765 O O . ASP B 1 100 ? -17.109 -22.547 -0.308 1 96.19 100 ASP B O 1
ATOM 2769 N N . ASP B 1 101 ? -18.188 -22.812 -2.041 1 93.69 101 ASP B N 1
ATOM 2770 C CA . ASP B 1 101 ? -18.984 -23.906 -1.474 1 93.69 101 ASP B CA 1
ATOM 2771 C C . ASP B 1 101 ? -18.391 -25.266 -1.856 1 93.69 101 ASP B C 1
ATOM 2773 O O . ASP B 1 101 ? -19.016 -26.297 -1.621 1 93.69 101 ASP B O 1
ATOM 2777 N N . LYS B 1 102 ? -17.172 -25.266 -2.307 1 96.19 102 LYS B N 1
ATOM 2778 C CA . LYS B 1 102 ? -16.625 -26.516 -2.824 1 96.19 102 LYS B CA 1
ATOM 2779 C C . LYS B 1 102 ? -15.5 -27.031 -1.924 1 96.19 102 LYS B C 1
ATOM 2781 O O . LYS B 1 102 ? -14.734 -26.234 -1.358 1 96.19 102 LYS B O 1
ATOM 2786 N N . VAL B 1 103 ? -15.469 -28.328 -1.806 1 96.62 103 VAL B N 1
ATOM 2787 C CA . VAL B 1 103 ? -14.406 -29.031 -1.092 1 96.62 103 VAL B CA 1
ATOM 2788 C C . VAL B 1 103 ? -13.914 -30.219 -1.93 1 96.62 103 VAL B C 1
ATOM 2790 O O . VAL B 1 103 ? -14.719 -30.953 -2.512 1 96.62 103 VAL B O 1
ATOM 2793 N N . LEU B 1 104 ? -12.641 -30.359 -1.962 1 97.12 104 LEU B N 1
ATOM 2794 C CA . LEU B 1 104 ? -12.078 -31.453 -2.744 1 97.12 104 LEU B CA 1
ATOM 2795 C C . LEU B 1 104 ? -12.219 -32.781 -2.004 1 97.12 104 LEU B C 1
ATOM 2797 O O . LEU B 1 104 ? -11.844 -32.875 -0.835 1 97.12 104 LEU B O 1
ATOM 2801 N N . THR B 1 105 ? -12.742 -33.719 -2.668 1 97.5 105 THR B N 1
ATOM 2802 C CA . THR B 1 105 ? -12.672 -35.094 -2.166 1 97.5 105 THR B CA 1
ATOM 2803 C C . THR B 1 105 ? -11.336 -35.75 -2.535 1 97.5 105 THR B C 1
ATOM 2805 O O . THR B 1 105 ? -10.617 -35.25 -3.404 1 97.5 105 THR B O 1
ATOM 2808 N N . LEU B 1 106 ? -11.047 -36.812 -1.869 1 97.88 106 LEU B N 1
ATOM 2809 C CA . LEU B 1 106 ? -9.82 -37.531 -2.18 1 97.88 106 LEU B CA 1
ATOM 2810 C C . LEU B 1 106 ? -9.82 -38.031 -3.629 1 97.88 106 LEU B C 1
ATOM 2812 O O . LEU B 1 106 ? -8.781 -38 -4.297 1 97.88 106 LEU B O 1
ATOM 2816 N N . GLU B 1 107 ? -10.945 -38.469 -4.086 1 97.81 107 GLU B N 1
ATOM 2817 C CA . GLU B 1 107 ? -11.07 -38.906 -5.469 1 97.81 107 GLU B CA 1
ATOM 2818 C C . GLU B 1 107 ? -10.812 -37.781 -6.445 1 97.81 107 GLU B C 1
ATOM 2820 O O . GLU B 1 107 ? -10.117 -37.938 -7.453 1 97.81 107 GLU B O 1
ATOM 2825 N N . GLN B 1 108 ? -11.312 -36.688 -6.164 1 98.25 108 GLN B N 1
ATOM 2826 C CA . GLN B 1 108 ? -11.125 -35.5 -7.012 1 98.25 108 GLN B CA 1
ATOM 2827 C C . GLN B 1 108 ? -9.664 -35.062 -7.012 1 98.25 108 GLN B C 1
ATOM 2829 O O . GLN B 1 108 ? -9.133 -34.656 -8.047 1 98.25 108 GLN B O 1
ATOM 2834 N N . LEU B 1 109 ? -9.047 -35.125 -5.836 1 98.5 109 LEU B N 1
ATOM 2835 C CA . LEU B 1 109 ? -7.629 -34.781 -5.742 1 98.5 109 LEU B CA 1
ATOM 2836 C C . LEU B 1 109 ? -6.797 -35.75 -6.582 1 98.5 109 LEU B C 1
ATOM 2838 O O . LEU B 1 109 ? -5.832 -35.344 -7.234 1 98.5 109 LEU B O 1
ATOM 2842 N N . SER B 1 110 ? -7.195 -36.938 -6.547 1 98.31 110 SER B N 1
ATOM 2843 C CA . SER B 1 110 ? -6.504 -37.938 -7.352 1 98.31 110 SER B CA 1
ATOM 2844 C C . SER B 1 110 ? -6.633 -37.656 -8.844 1 98.31 110 SER B C 1
ATOM 2846 O O . SER B 1 110 ? -5.676 -37.812 -9.594 1 98.31 110 SER B O 1
ATOM 2848 N N . LYS B 1 111 ? -7.766 -37.25 -9.203 1 98.31 111 LYS B N 1
ATOM 2849 C CA . LYS B 1 111 ? -7.973 -36.875 -10.594 1 98.31 111 LYS B CA 1
ATOM 2850 C C . LYS B 1 111 ? -7.082 -35.688 -10.961 1 98.31 111 LYS B C 1
ATOM 2852 O O . LYS B 1 111 ? -6.445 -35.688 -12.016 1 98.31 111 LYS B O 1
ATOM 2857 N N . LEU B 1 112 ? -7.062 -34.719 -10.086 1 98.75 112 LEU B N 1
ATOM 2858 C CA . LEU B 1 112 ? -6.223 -33.531 -10.32 1 98.75 112 LEU B CA 1
ATOM 2859 C C . LEU B 1 112 ? -4.754 -33.938 -10.43 1 98.75 112 LEU B C 1
ATOM 2861 O O . LEU B 1 112 ? -4.023 -33.406 -11.266 1 98.75 112 LEU B O 1
ATOM 2865 N N . ARG B 1 113 ? -4.344 -34.812 -9.594 1 98.56 113 ARG B N 1
ATOM 2866 C CA . ARG B 1 113 ? -2.963 -35.281 -9.656 1 98.56 113 ARG B CA 1
ATOM 2867 C C . ARG B 1 113 ? -2.65 -35.906 -11.016 1 98.56 113 ARG B C 1
ATOM 2869 O O . ARG B 1 113 ? -1.594 -35.625 -11.594 1 98.56 113 ARG B O 1
ATOM 2876 N N . ARG B 1 114 ? -3.523 -36.719 -11.461 1 98.25 114 ARG B N 1
ATOM 2877 C CA . ARG B 1 114 ? -3.35 -37.344 -12.773 1 98.25 114 ARG B CA 1
ATOM 2878 C C . ARG B 1 114 ? -3.236 -36.281 -13.859 1 98.25 114 ARG B C 1
ATOM 2880 O O . ARG B 1 114 ? -2.332 -36.312 -14.695 1 98.25 114 ARG B O 1
ATOM 2887 N N . ILE B 1 115 ? -4.113 -35.344 -13.828 1 98.69 115 ILE B N 1
ATOM 2888 C CA . ILE B 1 115 ? -4.113 -34.281 -14.828 1 98.69 115 ILE B CA 1
ATOM 2889 C C . ILE B 1 115 ? -2.793 -33.5 -14.758 1 98.69 115 ILE B C 1
ATOM 2891 O O . ILE B 1 115 ? -2.158 -33.25 -15.789 1 98.69 115 ILE B O 1
ATOM 2895 N N . CYS B 1 116 ? -2.391 -33.094 -13.57 1 98.81 116 CYS B N 1
ATOM 2896 C CA . CYS B 1 116 ? -1.136 -32.375 -13.391 1 98.81 116 CYS B CA 1
ATOM 2897 C C . CYS B 1 116 ? 0.04 -33.188 -13.938 1 98.81 116 CYS B C 1
ATOM 2899 O O . CYS B 1 116 ? 0.885 -32.656 -14.656 1 98.81 116 CYS B O 1
ATOM 2901 N N . SER B 1 117 ? 0.041 -34.438 -13.602 1 97.88 117 SER B N 1
ATOM 2902 C CA . SER B 1 117 ? 1.134 -35.312 -14.031 1 97.88 117 SER B CA 1
ATOM 2903 C C . SER B 1 117 ? 1.184 -35.406 -15.555 1 97.88 117 SER B C 1
ATOM 2905 O O . SER B 1 117 ? 2.264 -35.406 -16.141 1 97.88 117 SER B O 1
ATOM 2907 N N . GLU B 1 118 ? 0.093 -35.469 -16.156 1 98.12 118 GLU B N 1
ATOM 2908 C CA . GLU B 1 118 ? 0.002 -35.688 -17.594 1 98.12 118 GLU B CA 1
ATOM 2909 C C . GLU B 1 118 ? 0.297 -34.375 -18.359 1 98.12 118 GLU B C 1
ATOM 2911 O O . GLU B 1 118 ? 0.853 -34.406 -19.453 1 98.12 118 GLU B O 1
ATOM 2916 N N . GLU B 1 119 ? -0.069 -33.281 -17.812 1 98.06 119 GLU B N 1
ATOM 2917 C CA . GLU B 1 119 ? 0.017 -32 -18.531 1 98.06 119 GLU B CA 1
ATOM 2918 C C . GLU B 1 119 ? 1.332 -31.281 -18.234 1 98.06 119 GLU B C 1
ATOM 2920 O O . GLU B 1 119 ? 1.742 -30.391 -18.984 1 98.06 119 GLU B O 1
ATOM 2925 N N . SER B 1 120 ? 2.025 -31.594 -17.203 1 98.12 120 SER B N 1
ATOM 2926 C CA . SER B 1 120 ? 3.217 -30.891 -16.75 1 98.12 120 SER B CA 1
ATOM 2927 C C . SER B 1 120 ? 4.359 -31.031 -17.75 1 98.12 120 SER B C 1
ATOM 2929 O O . SER B 1 120 ? 5.094 -30.078 -18 1 98.12 120 SER B O 1
ATOM 2931 N N . PRO B 1 121 ? 4.559 -32.219 -18.328 1 97.06 121 PRO B N 1
ATOM 2932 C CA . PRO B 1 121 ? 5.629 -32.312 -19.328 1 97.06 121 PRO B CA 1
ATOM 2933 C C . PRO B 1 121 ? 5.453 -31.344 -20.484 1 97.06 121 PRO B C 1
ATOM 2935 O O . PRO B 1 121 ? 6.422 -30.734 -20.938 1 97.06 121 PRO B O 1
ATOM 2938 N N . ALA B 1 122 ? 4.258 -31.156 -20.938 1 96.5 122 ALA B N 1
ATOM 2939 C CA . ALA B 1 122 ? 3.988 -30.203 -22 1 96.5 122 ALA B CA 1
ATOM 2940 C C . ALA B 1 122 ? 4.27 -28.766 -21.547 1 96.5 122 ALA B C 1
ATOM 2942 O O . ALA B 1 122 ? 4.785 -27.953 -22.312 1 96.5 122 ALA B O 1
ATOM 2943 N N . LEU B 1 123 ? 3.898 -28.453 -20.328 1 97.81 123 LEU B N 1
ATOM 2944 C CA . LEU B 1 123 ? 4.18 -27.141 -19.75 1 97.81 123 LEU B CA 1
ATOM 2945 C C . LEU B 1 123 ? 5.672 -26.844 -19.781 1 97.81 123 LEU B C 1
ATOM 2947 O O . LEU B 1 123 ? 6.094 -25.812 -20.297 1 97.81 123 LEU B O 1
ATOM 2951 N N . ALA B 1 124 ? 6.445 -27.75 -19.25 1 95.44 124 ALA B N 1
ATOM 2952 C CA . ALA B 1 124 ? 7.891 -27.578 -19.125 1 95.44 124 ALA B CA 1
ATOM 2953 C C . ALA B 1 124 ? 8.555 -27.5 -20.5 1 95.44 124 ALA B C 1
ATOM 2955 O O . ALA B 1 124 ? 9.484 -26.719 -20.688 1 95.44 124 ALA B O 1
ATOM 2956 N N . ALA B 1 125 ? 8.07 -28.234 -21.422 1 94.38 125 ALA B N 1
ATOM 2957 C CA . ALA B 1 125 ? 8.695 -28.344 -22.734 1 94.38 125 ALA B CA 1
ATOM 2958 C C . ALA B 1 125 ? 8.328 -27.156 -23.609 1 94.38 125 ALA B C 1
ATOM 2960 O O . ALA B 1 125 ? 9.133 -26.703 -24.438 1 94.38 125 ALA B O 1
ATOM 2961 N N . SER B 1 126 ? 7.203 -26.594 -23.406 1 93.75 126 SER B N 1
ATOM 2962 C CA . SER B 1 126 ? 6.691 -25.641 -24.375 1 93.75 126 SER B CA 1
ATOM 2963 C C . SER B 1 126 ? 6.758 -24.219 -23.844 1 93.75 126 SER B C 1
ATOM 2965 O O . SER B 1 126 ? 6.605 -23.25 -24.594 1 93.75 126 SER B O 1
ATOM 2967 N N . THR B 1 127 ? 6.934 -24.109 -22.609 1 94.12 127 THR B N 1
ATOM 2968 C CA . THR B 1 127 ? 6.953 -22.781 -22.031 1 94.12 127 THR B CA 1
ATOM 2969 C C . THR B 1 127 ? 8.375 -22.219 -21.984 1 94.12 127 THR B C 1
ATOM 2971 O O . THR B 1 127 ? 9.242 -22.766 -21.297 1 94.12 127 THR B O 1
ATOM 2974 N N . PRO B 1 128 ? 8.594 -21.156 -22.766 1 94.31 128 PRO B N 1
ATOM 2975 C CA . PRO B 1 128 ? 9.898 -20.516 -22.625 1 94.31 128 PRO B CA 1
ATOM 2976 C C . PRO B 1 128 ? 10.148 -19.969 -21.219 1 94.31 128 PRO B C 1
ATOM 2978 O O . PRO B 1 128 ? 9.195 -19.734 -20.469 1 94.31 128 PRO B O 1
ATOM 2981 N N . PRO B 1 129 ? 11.406 -19.859 -20.891 1 96 129 PRO B N 1
ATOM 2982 C CA . PRO B 1 129 ? 11.68 -19.25 -19.578 1 96 129 PRO B CA 1
ATOM 2983 C C . PRO B 1 129 ? 10.977 -17.906 -19.391 1 96 129 PRO B C 1
ATOM 2985 O O . PRO B 1 129 ? 10.898 -17.109 -20.328 1 96 129 PRO B O 1
ATOM 2988 N N . VAL B 1 130 ? 10.406 -17.719 -18.234 1 96.94 130 VAL B N 1
ATOM 2989 C CA . VAL B 1 130 ? 9.781 -16.453 -17.891 1 96.94 130 VAL B CA 1
ATOM 2990 C C . VAL B 1 130 ? 10.859 -15.43 -17.531 1 96.94 130 VAL B C 1
ATOM 2992 O O . VAL B 1 130 ? 11.531 -15.562 -16.5 1 96.94 130 VAL B O 1
ATOM 2995 N N . ILE B 1 131 ? 10.953 -14.43 -18.328 1 97.25 131 ILE B N 1
ATOM 2996 C CA . ILE B 1 131 ? 11.93 -13.375 -18.078 1 97.25 131 ILE B CA 1
ATOM 2997 C C . ILE B 1 131 ? 11.359 -12.367 -17.078 1 97.25 131 ILE B C 1
ATOM 2999 O O . ILE B 1 131 ? 10.289 -11.805 -17.297 1 97.25 131 ILE B O 1
ATOM 3003 N N . VAL B 1 132 ? 12.07 -12.203 -15.992 1 97.88 132 VAL B N 1
ATOM 3004 C CA . VAL B 1 132 ? 11.734 -11.188 -15 1 97.88 132 VAL B CA 1
ATOM 3005 C C . VAL B 1 132 ? 12.664 -9.984 -15.148 1 97.88 132 VAL B C 1
ATOM 3007 O O . VAL B 1 132 ? 13.766 -9.969 -14.594 1 97.88 132 VAL B O 1
ATOM 3010 N N . ASP B 1 133 ? 12.188 -9.016 -15.852 1 97.75 133 ASP B N 1
ATOM 3011 C CA . ASP B 1 133 ? 13 -7.84 -16.141 1 97.75 133 ASP B CA 1
ATOM 3012 C C . ASP B 1 133 ? 12.445 -6.598 -15.453 1 97.75 133 ASP B C 1
ATOM 3014 O O . ASP B 1 133 ? 12.969 -5.496 -15.617 1 97.75 133 ASP B O 1
ATOM 3018 N N . ASN B 1 134 ? 11.398 -6.773 -14.742 1 98.12 134 ASN B N 1
ATOM 3019 C CA . ASN B 1 134 ? 10.805 -5.734 -13.906 1 98.12 134 ASN B CA 1
ATOM 3020 C C . ASN B 1 134 ? 10.008 -6.332 -12.75 1 98.12 134 ASN B C 1
ATOM 3022 O O . ASN B 1 134 ? 9.672 -7.516 -12.773 1 98.12 134 ASN B O 1
ATOM 3026 N N . LEU B 1 135 ? 9.812 -5.543 -11.805 1 98.56 135 LEU B N 1
ATOM 3027 C CA . LEU B 1 135 ? 8.891 -5.863 -10.719 1 98.56 135 LEU B CA 1
ATOM 3028 C C . LEU B 1 135 ? 7.895 -4.73 -10.492 1 98.56 135 LEU B C 1
ATOM 3030 O O . LEU B 1 135 ? 8.203 -3.566 -10.766 1 98.56 135 LEU B O 1
ATOM 3034 N N . SER B 1 136 ? 6.734 -5.125 -10.047 1 98.38 136 SER B N 1
ATOM 3035 C CA . SER B 1 136 ? 5.68 -4.156 -9.766 1 98.38 136 SER B CA 1
ATOM 3036 C C . SER B 1 136 ? 5.305 -4.16 -8.289 1 98.38 136 SER B C 1
ATOM 3038 O O . SER B 1 136 ? 5.035 -5.219 -7.719 1 98.38 136 SER B O 1
ATOM 3040 N N . VAL B 1 137 ? 5.363 -3.008 -7.715 1 98.19 137 VAL B N 1
ATOM 3041 C CA . VAL B 1 137 ? 4.684 -2.807 -6.441 1 98.19 137 VAL B CA 1
ATOM 3042 C C . VAL B 1 137 ? 3.203 -2.52 -6.684 1 98.19 137 VAL B C 1
ATOM 3044 O O . VAL B 1 137 ? 2.857 -1.556 -7.375 1 98.19 137 VAL B O 1
ATOM 3047 N N . VAL B 1 138 ? 2.361 -3.352 -6.102 1 98.12 138 VAL B N 1
ATOM 3048 C CA . VAL B 1 138 ? 0.939 -3.25 -6.406 1 98.12 138 VAL B CA 1
ATOM 3049 C C . VAL B 1 138 ? 0.152 -2.992 -5.121 1 98.12 138 VAL B C 1
ATOM 3051 O O . VAL B 1 138 ? 0.258 -3.754 -4.16 1 98.12 138 VAL B O 1
ATOM 3054 N N . LEU B 1 139 ? -0.466 -1.91 -5.102 1 97.19 139 LEU B N 1
ATOM 3055 C CA . LEU B 1 139 ? -1.578 -1.728 -4.172 1 97.19 139 LEU B CA 1
ATOM 3056 C C . LEU B 1 139 ? -2.875 -2.266 -4.77 1 97.19 139 LEU B C 1
ATOM 3058 O O . LEU B 1 139 ? -3.305 -1.823 -5.836 1 97.19 139 LEU B O 1
ATOM 3062 N N . TYR B 1 140 ? -3.467 -3.211 -4.047 1 96.75 140 TYR B N 1
ATOM 3063 C CA . TYR B 1 140 ? -4.582 -3.906 -4.684 1 96.75 140 TYR B CA 1
ATOM 3064 C C . TYR B 1 140 ? -5.832 -3.83 -3.816 1 96.75 140 TYR B C 1
ATOM 3066 O O . TYR B 1 140 ? -5.75 -3.582 -2.611 1 96.75 140 TYR B O 1
ATOM 3074 N N . GLU B 1 141 ? -7.031 -4.105 -4.469 1 95.19 141 GLU B N 1
ATOM 3075 C CA . GLU B 1 141 ? -8.32 -4.234 -3.785 1 95.19 141 GLU B CA 1
ATOM 3076 C C . GLU B 1 141 ? -8.617 -5.691 -3.441 1 95.19 141 GLU B C 1
ATOM 3078 O O . GLU B 1 141 ? -9.414 -5.969 -2.543 1 95.19 141 GLU B O 1
ATOM 3083 N N . ASN B 1 142 ? -7.984 -6.48 -4.309 1 95.06 142 ASN B N 1
ATOM 3084 C CA . ASN B 1 142 ? -8.188 -7.898 -4.023 1 95.06 142 ASN B CA 1
ATOM 3085 C C . ASN B 1 142 ? -6.922 -8.711 -4.258 1 95.06 142 ASN B C 1
ATOM 3087 O O . ASN B 1 142 ? -6.066 -8.32 -5.055 1 95.06 142 ASN B O 1
ATOM 3091 N N . CYS B 1 143 ? -6.859 -9.852 -3.756 1 93.94 143 CYS B N 1
ATOM 3092 C CA . CYS B 1 143 ?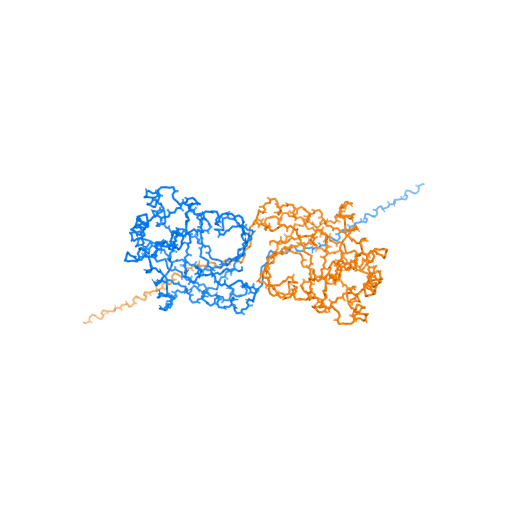 -5.602 -10.57 -3.604 1 93.94 143 CYS B CA 1
ATOM 3093 C C . CYS B 1 143 ? -5.199 -11.25 -4.91 1 93.94 143 CYS B C 1
ATOM 3095 O O . CYS B 1 143 ? -4.039 -11.617 -5.09 1 93.94 143 CYS B O 1
ATOM 3097 N N . CYS B 1 144 ? -6.152 -11.508 -5.781 1 96.56 144 CYS B N 1
ATOM 3098 C CA . CYS B 1 144 ? -5.789 -12.102 -7.062 1 96.56 144 CYS B CA 1
ATOM 3099 C C . CYS B 1 144 ? -5.332 -11.039 -8.047 1 96.56 144 CYS B C 1
ATOM 3101 O O . CYS B 1 144 ? -5.008 -11.344 -9.195 1 96.56 144 CYS B O 1
ATOM 3103 N N . LEU B 1 145 ? -5.367 -9.766 -7.68 1 97.38 145 LEU B N 1
ATOM 3104 C CA . LEU B 1 145 ? -4.836 -8.609 -8.391 1 97.38 145 LEU B CA 1
ATOM 3105 C C . LEU B 1 145 ? -5.629 -8.336 -9.664 1 97.38 145 LEU B C 1
ATOM 3107 O O . LEU B 1 145 ? -5.082 -7.84 -10.648 1 97.38 145 LEU B O 1
ATOM 3111 N N . GLU B 1 146 ? -6.832 -8.75 -9.703 1 96.81 146 GLU B N 1
ATOM 3112 C CA . GLU B 1 146 ? -7.73 -8.391 -10.805 1 96.81 146 GLU B CA 1
ATOM 3113 C C . GLU B 1 146 ? -8.234 -6.961 -10.656 1 96.81 146 GLU B C 1
ATOM 3115 O O . GLU B 1 146 ? -8.695 -6.355 -11.625 1 96.81 146 GLU B O 1
ATOM 3120 N N . LYS B 1 147 ? -8.211 -6.496 -9.453 1 95.06 147 LYS B N 1
ATOM 3121 C CA . LYS B 1 147 ? -8.516 -5.102 -9.156 1 95.06 147 LYS B CA 1
ATOM 3122 C C . LYS B 1 147 ? -7.336 -4.402 -8.492 1 95.06 147 LYS B C 1
ATOM 3124 O O . LYS B 1 147 ? -7.035 -4.66 -7.324 1 95.06 147 LYS B O 1
ATOM 3129 N N . ILE B 1 148 ? -6.812 -3.463 -9.227 1 96.19 148 ILE B N 1
ATOM 3130 C CA . ILE B 1 148 ? -5.57 -2.822 -8.797 1 96.19 148 ILE B CA 1
ATOM 3131 C C . ILE B 1 148 ? -5.816 -1.335 -8.555 1 96.19 148 ILE B C 1
ATOM 3133 O O . ILE B 1 148 ? -6.398 -0.649 -9.398 1 96.19 148 ILE B O 1
ATOM 3137 N N . ILE B 1 149 ? -5.363 -0.917 -7.367 1 96.25 149 ILE B N 1
ATOM 3138 C CA . ILE B 1 149 ? -5.457 0.488 -6.992 1 96.25 149 ILE B CA 1
ATOM 3139 C C . ILE B 1 149 ? -4.316 1.274 -7.629 1 96.25 149 ILE B C 1
ATOM 3141 O O . ILE B 1 149 ? -4.543 2.309 -8.258 1 96.25 149 ILE B O 1
ATOM 3145 N N . LEU B 1 150 ? -3.15 0.734 -7.477 1 96.81 150 LEU B N 1
ATOM 3146 C CA . LEU B 1 150 ? -1.924 1.319 -8.008 1 96.81 150 LEU B CA 1
ATOM 3147 C C . LEU B 1 150 ? -0.911 0.234 -8.352 1 96.81 150 LEU B C 1
ATOM 3149 O O . LEU B 1 150 ? -0.737 -0.725 -7.598 1 96.81 150 LEU B O 1
ATOM 3153 N N . GLU B 1 151 ? -0.329 0.414 -9.461 1 97.81 151 GLU B N 1
ATOM 3154 C CA . GLU B 1 151 ? 0.801 -0.407 -9.883 1 97.81 151 GLU B CA 1
ATOM 3155 C C . GLU B 1 151 ? 2.006 0.457 -10.242 1 97.81 151 GLU B C 1
ATOM 3157 O O . GLU B 1 151 ? 1.925 1.305 -11.133 1 97.81 151 GLU B O 1
ATOM 3162 N N . ALA B 1 152 ? 3.057 0.31 -9.547 1 97.62 152 ALA B N 1
ATOM 3163 C CA . ALA B 1 152 ? 4.328 0.962 -9.852 1 97.62 152 ALA B CA 1
ATOM 3164 C C . ALA B 1 152 ? 5.367 -0.052 -10.32 1 97.62 152 ALA B C 1
ATOM 3166 O O . ALA B 1 152 ? 5.867 -0.849 -9.516 1 97.62 152 ALA B O 1
ATOM 3167 N N . THR B 1 153 ? 5.711 0.016 -11.562 1 97.62 153 THR B N 1
ATOM 3168 C CA . THR B 1 153 ? 6.625 -0.952 -12.156 1 97.62 153 THR B CA 1
ATOM 3169 C C . THR B 1 153 ? 8.031 -0.373 -12.258 1 97.62 153 THR B C 1
ATOM 3171 O O . THR B 1 153 ? 8.219 0.756 -12.719 1 97.62 153 THR B O 1
ATOM 3174 N N . THR B 1 154 ? 8.977 -1.085 -11.805 1 97.5 154 THR B N 1
ATOM 3175 C CA . THR B 1 154 ? 10.383 -0.697 -11.828 1 97.5 154 THR B CA 1
ATOM 3176 C C . THR B 1 154 ? 11.219 -1.729 -12.578 1 97.5 154 THR B C 1
ATOM 3178 O O . THR B 1 154 ? 11.148 -2.924 -12.281 1 97.5 154 THR B O 1
ATOM 3181 N N . PRO B 1 155 ? 12.055 -1.294 -13.531 1 97.31 155 PRO B N 1
ATOM 3182 C CA . PRO B 1 155 ? 12.898 -2.236 -14.266 1 97.31 155 PRO B CA 1
ATOM 3183 C C . PRO B 1 155 ? 14.055 -2.766 -13.422 1 97.31 155 PRO B C 1
ATOM 3185 O O . PRO B 1 155 ? 14.562 -2.059 -12.547 1 97.31 155 PRO B O 1
ATOM 3188 N N . LEU B 1 156 ? 14.367 -3.971 -13.672 1 97.75 156 LEU B N 1
ATOM 3189 C CA . LEU B 1 156 ? 15.594 -4.559 -13.141 1 97.75 156 LEU B CA 1
ATOM 3190 C C . LEU B 1 156 ? 16.766 -4.32 -14.086 1 97.75 156 LEU B C 1
ATOM 3192 O O . LEU B 1 156 ? 16.578 -3.906 -15.234 1 97.75 156 LEU B O 1
ATOM 3196 N N . ARG B 1 157 ? 17.922 -4.57 -13.625 1 96.5 157 ARG B N 1
ATOM 3197 C CA . ARG B 1 157 ? 19.125 -4.32 -14.422 1 96.5 157 ARG B CA 1
ATOM 3198 C C . ARG B 1 157 ? 19.312 -5.406 -15.477 1 96.5 157 ARG B C 1
ATOM 3200 O O . ARG B 1 157 ? 19.094 -6.586 -15.211 1 96.5 157 ARG B O 1
ATOM 3207 N N . LEU B 1 158 ? 19.766 -4.961 -16.609 1 95.06 158 LEU B N 1
ATOM 3208 C CA . LEU B 1 158 ? 20.156 -5.852 -17.703 1 95.06 158 LEU B CA 1
ATOM 3209 C C . LEU B 1 158 ? 21.672 -5.984 -17.797 1 95.06 158 LEU B C 1
ATOM 3211 O O . LEU B 1 158 ? 22.406 -5.125 -17.312 1 95.06 158 LEU B O 1
ATOM 3215 N N . PRO B 1 159 ? 22.266 -7.051 -18.422 1 95.44 159 PRO B N 1
ATOM 3216 C CA . PRO B 1 159 ? 21.562 -8.133 -19.109 1 95.44 159 PRO B CA 1
ATOM 3217 C C . PRO B 1 159 ? 20.906 -9.133 -18.156 1 95.44 159 PRO B C 1
ATOM 3219 O O . PRO B 1 159 ? 21.234 -9.148 -16.969 1 95.44 159 PRO B O 1
ATOM 3222 N N . VAL B 1 160 ? 20.078 -9.898 -18.656 1 96.38 160 VAL B N 1
ATOM 3223 C CA . VAL B 1 160 ? 19.359 -10.93 -17.906 1 96.38 160 VAL B CA 1
ATOM 3224 C C . VAL B 1 160 ? 20.344 -12 -17.438 1 96.38 160 VAL B C 1
ATOM 3226 O O . VAL B 1 160 ? 21.141 -12.508 -18.234 1 96.38 160 VAL B O 1
ATOM 3229 N N . GLU B 1 161 ? 20.266 -12.242 -16.203 1 94.81 161 GLU B N 1
ATOM 3230 C CA . GLU B 1 161 ? 21.016 -13.367 -15.641 1 94.81 161 GLU B CA 1
ATOM 3231 C C . GLU B 1 161 ? 20.266 -14.68 -15.844 1 94.81 161 GLU B C 1
ATOM 3233 O O . GLU B 1 161 ? 19.141 -14.852 -15.344 1 94.81 161 GLU B O 1
ATOM 3238 N N . THR B 1 162 ? 20.906 -15.625 -16.484 1 92.88 162 THR B N 1
ATOM 3239 C CA . THR B 1 162 ? 20.203 -16.859 -16.844 1 92.88 162 THR B CA 1
ATOM 3240 C C . THR B 1 162 ? 20.672 -18.016 -15.961 1 92.88 162 THR B C 1
ATOM 3242 O O . THR B 1 162 ? 20.297 -19.156 -16.203 1 92.88 162 THR B O 1
ATOM 3245 N N . SER B 1 163 ? 21.406 -17.656 -14.977 1 92.12 163 SER B N 1
ATOM 3246 C CA . SER B 1 163 ? 21.844 -18.703 -14.07 1 92.12 163 SER B CA 1
ATOM 3247 C C . SER B 1 163 ? 20.656 -19.422 -13.438 1 92.12 163 SER B C 1
ATOM 3249 O O . SER B 1 163 ? 19.656 -18.781 -13.102 1 92.12 163 SER B O 1
ATOM 3251 N N . LYS B 1 164 ? 20.844 -20.719 -13.25 1 91.38 164 LYS B N 1
ATOM 3252 C CA . LYS B 1 164 ? 19.812 -21.531 -12.609 1 91.38 164 LYS B CA 1
ATOM 3253 C C . LYS B 1 164 ? 19.781 -21.297 -11.102 1 91.38 164 LYS B C 1
ATOM 3255 O O . LYS B 1 164 ? 20.781 -20.875 -10.516 1 91.38 164 LYS B O 1
ATOM 3260 N N . PRO B 1 165 ? 18.578 -21.562 -10.516 1 96.5 165 PRO B N 1
ATOM 3261 C CA . PRO B 1 165 ? 18.547 -21.531 -9.047 1 96.5 165 PRO B CA 1
ATOM 3262 C C . PRO B 1 165 ? 19.531 -22.516 -8.43 1 96.5 165 PRO B C 1
ATOM 3264 O O . PRO B 1 165 ? 19.938 -23.484 -9.078 1 96.5 165 PRO B O 1
ATOM 3267 N N . THR B 1 166 ? 19.906 -22.25 -7.199 1 96.12 166 THR B N 1
ATOM 3268 C CA . THR B 1 166 ? 20.844 -23.125 -6.504 1 96.12 166 THR B CA 1
ATOM 3269 C C . THR B 1 166 ? 20.234 -24.5 -6.281 1 96.12 166 THR B C 1
ATOM 3271 O O . THR B 1 166 ? 19.016 -24.672 -6.355 1 96.12 166 THR B O 1
ATOM 3274 N N . SER B 1 167 ? 21.109 -25.469 -6.008 1 96.75 167 SER B N 1
ATOM 3275 C CA . SER B 1 167 ? 20.641 -26.828 -5.719 1 96.75 167 SER B CA 1
ATOM 3276 C C . SER B 1 167 ? 19.75 -26.844 -4.484 1 96.75 167 SER B C 1
ATOM 3278 O O . SER B 1 167 ? 18.781 -27.609 -4.426 1 96.75 167 SER B O 1
ATOM 3280 N N . GLU B 1 168 ? 20.094 -26.047 -3.586 1 96.75 168 GLU B N 1
ATOM 3281 C CA . GLU B 1 168 ? 19.297 -25.953 -2.363 1 96.75 168 GLU B CA 1
ATOM 3282 C C . GLU B 1 168 ? 17.891 -25.453 -2.652 1 96.75 168 GLU B C 1
ATOM 3284 O O . GLU B 1 168 ? 16.906 -25.984 -2.135 1 96.75 168 GLU B O 1
ATOM 3289 N N . GLU B 1 169 ? 17.812 -24.438 -3.496 1 96.75 169 GLU B N 1
ATOM 3290 C CA . GLU B 1 169 ? 16.516 -23.875 -3.863 1 96.75 169 GLU B CA 1
ATOM 3291 C C . GLU B 1 169 ? 15.68 -24.859 -4.664 1 96.75 169 GLU B C 1
ATOM 3293 O O . GLU B 1 169 ? 14.477 -25 -4.426 1 96.75 169 GLU B O 1
ATOM 3298 N N . LYS B 1 170 ? 16.297 -25.531 -5.523 1 97.44 170 LYS B N 1
ATOM 3299 C CA . LYS B 1 170 ? 15.602 -26.547 -6.309 1 97.44 170 LYS B CA 1
ATOM 3300 C C . LYS B 1 170 ? 15.094 -27.672 -5.422 1 97.44 170 LYS B C 1
ATOM 3302 O O . LYS B 1 170 ? 13.969 -28.156 -5.605 1 97.44 170 LYS B O 1
ATOM 3307 N N . ALA B 1 171 ? 15.93 -28.031 -4.48 1 97.88 171 ALA B N 1
ATOM 3308 C CA . ALA B 1 171 ? 15.547 -29.094 -3.553 1 97.88 171 ALA B CA 1
ATOM 3309 C C . ALA B 1 171 ? 14.367 -28.672 -2.688 1 97.88 171 ALA B C 1
ATOM 3311 O O . ALA B 1 171 ? 13.477 -29.469 -2.404 1 97.88 171 ALA B O 1
ATOM 3312 N N . HIS B 1 172 ? 14.406 -27.469 -2.322 1 97.44 172 HIS B N 1
ATOM 3313 C CA . HIS B 1 172 ? 13.312 -26.922 -1.527 1 97.44 172 HIS B CA 1
ATOM 3314 C C . HIS B 1 172 ? 11.992 -27 -2.285 1 97.44 172 HIS B C 1
ATOM 3316 O O . HIS B 1 172 ? 10.992 -27.5 -1.757 1 97.44 172 HIS B O 1
ATOM 3322 N N . VAL B 1 173 ? 11.977 -26.562 -3.5 1 97.94 173 VAL B N 1
ATOM 3323 C CA . VAL B 1 173 ? 10.773 -26.578 -4.32 1 97.94 173 VAL B CA 1
ATOM 3324 C C . VAL B 1 173 ? 10.336 -28.031 -4.562 1 97.94 173 VAL B C 1
ATOM 3326 O O . VAL B 1 173 ? 9.148 -28.359 -4.457 1 97.94 173 VAL B O 1
ATOM 3329 N N . ARG B 1 174 ? 11.281 -28.859 -4.84 1 97.62 174 ARG B N 1
ATOM 3330 C CA . ARG B 1 174 ? 10.969 -30.281 -5.039 1 97.62 174 ARG B CA 1
ATOM 3331 C C . ARG B 1 174 ? 10.328 -30.875 -3.797 1 97.62 174 ARG B C 1
ATOM 3333 O O . ARG B 1 174 ? 9.406 -31.688 -3.9 1 97.62 174 ARG B O 1
ATOM 3340 N N . GLY B 1 175 ? 10.844 -30.5 -2.67 1 97.56 175 GLY B N 1
ATOM 3341 C CA . GLY B 1 175 ? 10.242 -30.953 -1.423 1 97.56 175 GLY B CA 1
ATOM 3342 C C . GLY B 1 175 ? 8.781 -30.578 -1.299 1 97.56 175 GLY B C 1
ATOM 3343 O O . GLY B 1 175 ? 7.969 -31.375 -0.837 1 97.56 175 GLY B O 1
ATOM 3344 N N . VAL B 1 176 ? 8.43 -29.422 -1.707 1 97.44 176 VAL B N 1
ATOM 3345 C CA . VAL B 1 176 ? 7.039 -28.969 -1.693 1 97.44 176 VAL B CA 1
ATOM 3346 C C . VAL B 1 176 ? 6.215 -29.797 -2.676 1 97.44 176 VAL B C 1
ATOM 3348 O O . VAL B 1 176 ? 5.125 -30.266 -2.34 1 97.44 176 VAL B O 1
ATOM 3351 N N . MET B 1 177 ? 6.738 -30.016 -3.885 1 97.06 177 MET B N 1
ATOM 3352 C CA . MET B 1 177 ? 6.035 -30.766 -4.918 1 97.06 177 MET B CA 1
ATOM 3353 C C . MET B 1 177 ? 5.793 -32.188 -4.473 1 97.06 177 MET B C 1
ATOM 3355 O O . MET B 1 177 ? 4.746 -32.781 -4.773 1 97.06 177 MET B O 1
ATOM 3359 N N . ASP B 1 178 ? 6.715 -32.719 -3.748 1 97.19 178 ASP B N 1
ATOM 3360 C CA . ASP B 1 178 ? 6.668 -34.125 -3.336 1 97.19 178 ASP B CA 1
ATOM 3361 C C . ASP B 1 178 ? 5.516 -34.375 -2.365 1 97.19 178 ASP B C 1
ATOM 3363 O O . ASP B 1 178 ? 5.062 -35.5 -2.209 1 97.19 178 ASP B O 1
ATOM 3367 N N . GLU B 1 179 ? 5.094 -33.375 -1.74 1 96.88 179 GLU B N 1
ATOM 3368 C CA . GLU B 1 179 ? 3.947 -33.531 -0.851 1 96.88 179 GLU B CA 1
ATOM 3369 C C . GLU B 1 179 ? 2.711 -33.969 -1.619 1 96.88 179 GLU B C 1
ATOM 3371 O O . GLU B 1 179 ? 1.815 -34.625 -1.049 1 96.88 179 GLU B O 1
ATOM 3376 N N . PHE B 1 180 ? 2.666 -33.719 -2.859 1 97.38 180 PHE B N 1
ATOM 3377 C CA . PHE B 1 180 ? 1.535 -34.031 -3.734 1 97.38 180 PHE B CA 1
ATOM 3378 C C . PHE B 1 180 ? 1.789 -35.281 -4.559 1 97.38 180 PHE B C 1
ATOM 3380 O O . PHE B 1 180 ? 1.087 -35.531 -5.539 1 97.38 180 PHE B O 1
ATOM 3387 N N . ALA B 1 181 ? 2.773 -36.031 -4.227 1 96.44 181 ALA B N 1
ATOM 3388 C CA . ALA B 1 181 ? 3.043 -37.281 -4.883 1 96.44 181 ALA B CA 1
ATOM 3389 C C . ALA B 1 181 ? 1.934 -38.312 -4.598 1 96.44 181 ALA B C 1
ATOM 3391 O O . ALA B 1 181 ? 1.224 -38.188 -3.596 1 96.44 181 ALA B O 1
ATOM 3392 N N . ALA B 1 182 ? 1.836 -39.312 -5.445 1 95.62 182 ALA B N 1
ATOM 3393 C CA . ALA B 1 182 ? 0.766 -40.281 -5.387 1 95.62 182 ALA B CA 1
ATOM 3394 C C . ALA B 1 182 ? 0.75 -41 -4.035 1 95.62 182 ALA B C 1
ATOM 3396 O O . ALA B 1 182 ? -0.315 -41.219 -3.453 1 95.62 182 ALA B O 1
ATOM 3397 N N . GLU B 1 183 ? 1.824 -41.281 -3.525 1 96 183 GLU B N 1
ATOM 3398 C CA . GLU B 1 183 ? 1.943 -42.031 -2.285 1 96 183 GLU B CA 1
ATOM 3399 C C . GLU B 1 183 ? 1.565 -41.188 -1.076 1 96 183 GLU B C 1
ATOM 3401 O O . GLU B 1 183 ? 1.323 -41.719 0.011 1 96 183 GLU B O 1
ATOM 3406 N N . ASN B 1 184 ? 1.505 -39.875 -1.244 1 97.31 184 ASN B N 1
ATOM 3407 C CA . ASN B 1 184 ? 1.253 -38.969 -0.129 1 97.31 184 ASN B CA 1
ATOM 3408 C C . ASN B 1 184 ? -0.142 -38.375 -0.21 1 97.31 184 ASN B C 1
ATOM 3410 O O . ASN B 1 184 ? -0.487 -37.5 0.587 1 97.31 184 ASN B O 1
ATOM 3414 N N . LEU B 1 185 ? -0.925 -38.75 -1.057 1 97.25 185 LEU B N 1
ATOM 3415 C CA . LEU B 1 185 ? -2.148 -38.062 -1.407 1 97.25 185 LEU B CA 1
ATOM 3416 C C . LEU B 1 185 ? -3.125 -38.031 -0.236 1 97.25 185 LEU B C 1
ATOM 3418 O O . LEU B 1 185 ? -3.818 -37.031 -0.012 1 97.25 185 LEU B O 1
ATOM 3422 N N . GLU B 1 186 ? -3.215 -39.094 0.481 1 97.06 186 GLU B N 1
ATOM 3423 C CA . GLU B 1 186 ? -4.133 -39.156 1.614 1 97.06 186 GLU B CA 1
ATOM 342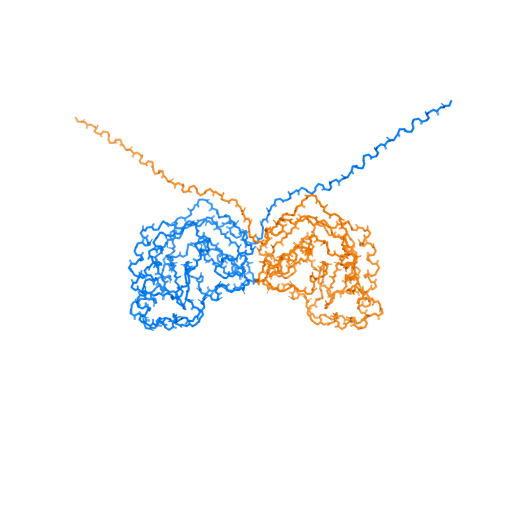4 C C . GLU B 1 186 ? -3.785 -38.125 2.668 1 97.06 186 GLU B C 1
ATOM 3426 O O . GLU B 1 186 ? -4.668 -37.406 3.174 1 97.06 186 GLU B O 1
ATOM 3431 N N . VAL B 1 187 ? -2.582 -38 2.943 1 97.62 187 VAL B N 1
ATOM 3432 C CA . VAL B 1 187 ? -2.123 -37.031 3.922 1 97.62 187 VAL B CA 1
ATOM 3433 C C . VAL B 1 187 ? -2.277 -35.625 3.355 1 97.62 187 VAL B C 1
ATOM 3435 O O . VAL B 1 187 ? -2.723 -34.719 4.055 1 97.62 187 VAL B O 1
ATOM 3438 N N . TYR B 1 188 ? -1.947 -35.5 2.096 1 97.94 188 TYR B N 1
ATOM 3439 C CA . TYR B 1 188 ? -1.979 -34.188 1.458 1 97.94 188 TYR B CA 1
ATOM 3440 C C . TYR B 1 188 ? -3.41 -33.688 1.341 1 97.94 188 TYR B C 1
ATOM 3442 O O . TYR B 1 188 ? -3.645 -32.469 1.369 1 97.94 188 TYR B O 1
ATOM 3450 N N . HIS B 1 189 ? -4.301 -34.562 1.264 1 98.06 189 HIS B N 1
ATOM 3451 C CA . HIS B 1 189 ? -5.715 -34.219 1.135 1 98.06 189 HIS B CA 1
ATOM 3452 C C . HIS B 1 189 ? -6.191 -33.406 2.322 1 98.06 189 HIS B C 1
ATOM 3454 O O . HIS B 1 189 ? -7.035 -32.5 2.166 1 98.06 189 HIS B O 1
ATOM 3460 N N . VAL B 1 190 ? -5.637 -33.594 3.459 1 97.06 190 VAL B N 1
ATOM 3461 C CA . VAL B 1 190 ? -5.988 -32.844 4.652 1 97.06 190 VAL B CA 1
ATOM 3462 C C . VAL B 1 190 ? -5.738 -31.359 4.41 1 97.06 190 VAL B C 1
ATOM 3464 O O . VAL B 1 190 ? -6.551 -30.516 4.797 1 97.06 190 VAL B O 1
ATOM 3467 N N . PHE B 1 191 ? -4.695 -31.031 3.734 1 96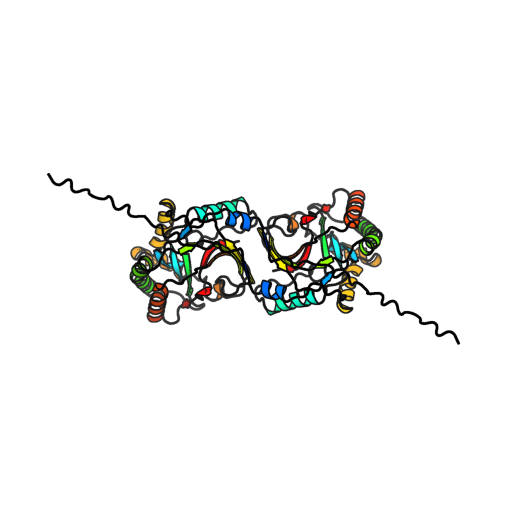.31 191 PHE B N 1
ATOM 3468 C CA . PHE B 1 191 ? -4.305 -29.641 3.506 1 96.31 191 PHE B CA 1
ATOM 3469 C C . PHE B 1 191 ? -5.102 -29.047 2.355 1 96.31 191 PHE B C 1
ATOM 3471 O O . PHE B 1 191 ? -5.434 -27.859 2.381 1 96.31 191 PHE B O 1
ATOM 3478 N N . THR B 1 192 ? -5.441 -29.828 1.398 1 97 192 THR B N 1
ATOM 3479 C CA . THR B 1 192 ? -6.113 -29.297 0.216 1 97 192 THR B CA 1
ATOM 3480 C C . THR B 1 192 ? -7.609 -29.141 0.469 1 97 192 THR B C 1
ATOM 3482 O O . THR B 1 192 ? -8.281 -28.359 -0.208 1 97 192 THR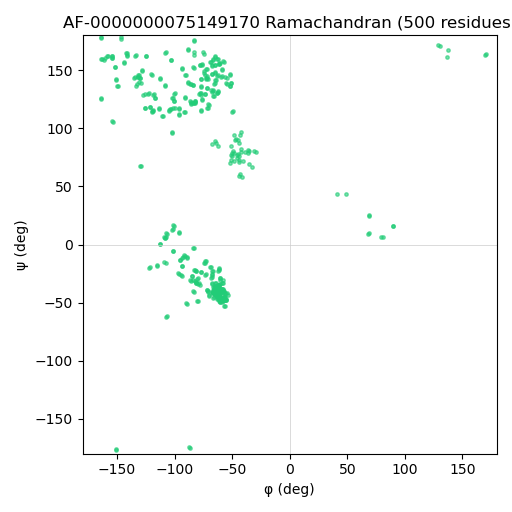 B O 1
ATOM 3485 N N . SER B 1 193 ? -8.102 -29.875 1.435 1 95.31 193 SER B N 1
ATOM 3486 C CA . SER B 1 193 ? -9.539 -29.859 1.7 1 95.31 193 SER B CA 1
ATOM 3487 C C . SER B 1 193 ? -9.898 -28.797 2.738 1 95.31 193 SER B C 1
ATOM 3489 O O . SER B 1 193 ? -11.078 -28.531 2.982 1 95.31 193 SER B O 1
ATOM 3491 N N . LYS B 1 194 ? -8.945 -28.234 3.346 1 93.56 194 LYS B N 1
ATOM 3492 C CA . LYS B 1 194 ? -9.195 -27.172 4.324 1 93.56 194 LYS B CA 1
ATOM 3493 C C . LYS B 1 194 ? -9.852 -25.953 3.672 1 93.56 194 LYS B C 1
ATOM 3495 O O . LYS B 1 194 ? -9.508 -25.594 2.543 1 93.56 194 LYS B O 1
ATOM 3500 N N . PHE B 1 195 ? -10.672 -25.406 4.473 1 88.75 195 PHE B N 1
ATOM 3501 C CA . PHE B 1 195 ? -11.266 -24.172 3.996 1 88.75 195 PHE B CA 1
ATOM 3502 C C . PHE B 1 195 ? -10.258 -23.016 4.051 1 88.75 195 PHE B C 1
ATOM 3504 O O . PHE B 1 195 ? -9.328 -23.047 4.863 1 88.75 195 PHE B O 1
ATOM 3511 N N . GLY B 1 196 ? -10.547 -22.234 3.117 1 89 196 GLY B N 1
ATOM 3512 C CA . GLY B 1 196 ? -9.68 -21.062 2.973 1 89 196 GLY B CA 1
ATOM 3513 C C . GLY B 1 196 ? -9.328 -20.766 1.529 1 89 196 GLY B C 1
ATOM 3514 O O . GLY B 1 196 ? -9.625 -21.562 0.632 1 89 196 GLY B O 1
ATOM 3515 N N . ASN B 1 197 ? -8.844 -19.797 1.196 1 93.56 197 ASN B N 1
ATOM 3516 C CA . ASN B 1 197 ? -8.359 -19.328 -0.096 1 93.56 197 ASN B CA 1
ATOM 3517 C C . ASN B 1 197 ? -9.312 -19.719 -1.227 1 93.56 197 ASN B C 1
ATOM 3519 O O . ASN B 1 197 ? -8.891 -20.312 -2.223 1 93.56 197 ASN B O 1
ATOM 3523 N N . ARG B 1 198 ? -10.555 -19.562 -1.017 1 96.94 198 ARG B N 1
ATOM 3524 C CA . ARG B 1 198 ? -11.586 -19.75 -2.027 1 96.94 198 ARG B CA 1
ATOM 3525 C C . ARG B 1 198 ? -11.812 -18.469 -2.83 1 96.94 198 ARG B C 1
ATOM 3527 O O . ARG B 1 198 ? -11.055 -17.516 -2.703 1 96.94 198 ARG B O 1
ATOM 3534 N N . SER B 1 199 ? -12.805 -18.562 -3.674 1 97.44 199 SER B N 1
ATOM 3535 C CA . SER B 1 199 ? -13.078 -17.438 -4.562 1 97.44 199 SER B CA 1
ATOM 3536 C C . SER B 1 199 ? -13.242 -16.141 -3.777 1 97.44 199 SER B C 1
ATOM 3538 O O . SER B 1 199 ? -12.672 -15.109 -4.141 1 97.44 199 SER B O 1
ATOM 3540 N N . ALA B 1 200 ? -13.922 -16.203 -2.73 1 96.31 200 ALA B N 1
ATOM 3541 C CA . ALA B 1 200 ? -14.172 -15.008 -1.935 1 96.31 200 ALA B CA 1
ATOM 3542 C C . ALA B 1 200 ? -12.875 -14.438 -1.37 1 96.31 200 ALA B C 1
ATOM 3544 O O . ALA B 1 200 ? -12.68 -13.227 -1.336 1 96.31 200 ALA B O 1
ATOM 3545 N N . HIS B 1 201 ? -12.031 -15.297 -0.931 1 95.75 201 HIS B N 1
ATOM 3546 C CA . HIS B 1 201 ? -10.734 -14.875 -0.406 1 95.75 201 HIS B CA 1
ATOM 3547 C C . HIS B 1 201 ? -9.961 -14.055 -1.438 1 95.75 201 HIS B C 1
ATOM 3549 O O . HIS B 1 201 ? -9.359 -13.039 -1.1 1 95.75 201 HIS B O 1
ATOM 3555 N N . TYR B 1 202 ? -10 -14.469 -2.656 1 96.44 202 TYR B N 1
ATOM 3556 C CA . TYR B 1 202 ? -9.188 -13.875 -3.711 1 96.44 202 TYR B CA 1
ATOM 3557 C C . TYR B 1 202 ? -9.883 -12.648 -4.309 1 96.44 202 TYR B C 1
ATOM 3559 O O . TYR B 1 202 ? -9.219 -11.719 -4.766 1 96.44 202 TYR B O 1
ATOM 3567 N N . ARG B 1 203 ? -11.195 -12.633 -4.246 1 95.5 203 ARG B N 1
ATOM 3568 C CA . ARG B 1 203 ? -11.875 -11.609 -5.039 1 95.5 203 ARG B CA 1
ATOM 3569 C C . ARG B 1 203 ? -12.617 -10.617 -4.141 1 95.5 203 ARG B C 1
ATOM 3571 O O . ARG B 1 203 ? -13.008 -9.547 -4.594 1 95.5 203 ARG B O 1
ATOM 3578 N N . ASN B 1 204 ? -12.852 -10.992 -2.91 1 93.44 204 ASN B N 1
ATOM 3579 C CA . ASN B 1 204 ? -13.445 -10.008 -2.018 1 93.44 204 ASN B CA 1
ATOM 3580 C C . ASN B 1 204 ? -12.5 -8.836 -1.768 1 93.44 204 ASN B C 1
ATOM 3582 O O . ASN B 1 204 ? -11.281 -8.984 -1.85 1 93.44 204 ASN B O 1
ATOM 3586 N N . SER B 1 205 ? -13.117 -7.758 -1.454 1 90.38 205 SER B N 1
ATOM 3587 C CA . SER B 1 205 ? -12.352 -6.531 -1.253 1 90.38 205 SER B CA 1
ATOM 3588 C C . SER B 1 205 ? -11.547 -6.594 0.037 1 90.38 205 SER B C 1
ATOM 3590 O O . SER B 1 205 ? -12.109 -6.711 1.126 1 90.38 205 SER B O 1
ATOM 3592 N N . LYS B 1 206 ? -10.297 -6.543 -0.121 1 88.5 206 LYS B N 1
ATOM 3593 C CA . LYS B 1 206 ? -9.305 -6.445 0.944 1 88.5 206 LYS B CA 1
ATOM 3594 C C . LYS B 1 206 ? -8.031 -5.77 0.447 1 88.5 206 LYS B C 1
ATOM 3596 O O . LYS B 1 206 ? -7.176 -6.418 -0.164 1 88.5 206 LYS B O 1
ATOM 3601 N N . ALA B 1 207 ? -7.914 -4.582 0.873 1 90.56 207 ALA B N 1
ATOM 3602 C CA . ALA B 1 207 ? -6.785 -3.824 0.335 1 90.56 207 ALA B CA 1
ATOM 3603 C C . ALA B 1 207 ? -5.465 -4.316 0.92 1 90.56 207 ALA B C 1
ATOM 3605 O O . ALA B 1 207 ? -5.406 -4.715 2.086 1 90.56 207 ALA B O 1
ATOM 3606 N N . GLY B 1 208 ? -4.473 -4.34 0.147 1 93.75 208 GLY B N 1
ATOM 3607 C CA . GLY B 1 208 ? -3.127 -4.73 0.544 1 93.75 208 GLY B CA 1
ATOM 3608 C C . GLY B 1 208 ? -2.064 -4.312 -0.455 1 93.75 208 GLY B C 1
ATOM 3609 O O . GLY B 1 208 ? -2.359 -3.613 -1.426 1 93.75 208 GLY B O 1
ATOM 3610 N N . ALA B 1 209 ? -0.847 -4.609 -0.114 1 96.19 209 ALA B N 1
ATOM 3611 C CA . ALA B 1 209 ? 0.284 -4.297 -0.984 1 96.19 209 ALA B CA 1
ATOM 3612 C C . ALA B 1 209 ? 1.175 -5.52 -1.184 1 96.19 209 ALA B C 1
ATOM 3614 O O . ALA B 1 209 ? 1.35 -6.324 -0.266 1 96.19 209 ALA B O 1
ATOM 3615 N N . THR B 1 210 ? 1.671 -5.609 -2.385 1 97.44 210 THR B N 1
ATOM 3616 C CA . THR B 1 210 ? 2.518 -6.754 -2.701 1 97.44 210 THR B CA 1
ATOM 3617 C C . THR B 1 210 ? 3.527 -6.398 -3.785 1 97.44 210 THR B C 1
ATOM 3619 O O . THR B 1 210 ? 3.322 -5.449 -4.547 1 97.44 210 THR B O 1
ATOM 3622 N N . LEU B 1 211 ? 4.641 -7.066 -3.777 1 98.38 211 LEU B N 1
ATOM 3623 C CA . LEU B 1 211 ? 5.645 -7.016 -4.836 1 98.38 211 LEU B CA 1
ATOM 3624 C C . LEU B 1 211 ? 5.527 -8.227 -5.754 1 98.38 211 LEU B C 1
ATOM 3626 O O . LEU B 1 211 ? 5.59 -9.367 -5.293 1 98.38 211 LEU B O 1
ATOM 3630 N N . VAL B 1 212 ? 5.352 -7.945 -7.082 1 98.75 212 VAL B N 1
ATOM 3631 C CA . VAL B 1 212 ? 5.078 -9.07 -7.969 1 98.75 212 VAL B CA 1
ATOM 3632 C C . VAL B 1 212 ? 5.797 -8.875 -9.297 1 98.75 212 VAL B C 1
ATOM 3634 O O . VAL B 1 212 ? 6.297 -7.781 -9.586 1 98.75 212 VAL B O 1
ATOM 3637 N N . HIS B 1 213 ? 5.898 -9.898 -10.047 1 98.69 213 HIS B N 1
ATOM 3638 C CA . HIS B 1 213 ? 6.141 -9.883 -11.484 1 98.69 213 HIS B CA 1
ATOM 3639 C C . HIS B 1 213 ? 4.934 -10.414 -12.25 1 98.69 213 HIS B C 1
ATOM 3641 O O . HIS B 1 213 ? 4.582 -11.586 -12.125 1 98.69 213 HIS B O 1
ATOM 3647 N N . PHE B 1 214 ? 4.352 -9.586 -13.039 1 98.5 214 PHE B N 1
ATOM 3648 C CA . PHE B 1 214 ? 3.246 -10.039 -13.875 1 98.5 214 PHE B CA 1
ATOM 3649 C C . PHE B 1 214 ? 3.758 -10.836 -15.062 1 98.5 214 PHE B C 1
ATOM 3651 O O . PHE B 1 214 ? 4.727 -10.445 -15.711 1 98.5 214 PHE B O 1
ATOM 3658 N N . LEU B 1 215 ? 3.074 -11.938 -15.297 1 98 215 LEU B N 1
ATOM 3659 C CA . LEU B 1 215 ? 3.443 -12.711 -16.469 1 98 215 LEU B CA 1
ATOM 3660 C C . LEU B 1 215 ? 3.123 -11.945 -17.75 1 98 215 LEU B C 1
ATOM 3662 O O . LEU B 1 215 ? 2.008 -11.445 -17.922 1 98 215 LEU B O 1
ATOM 3666 N N . LYS B 1 216 ? 4.059 -11.914 -18.625 1 94.56 216 LYS B N 1
ATOM 3667 C CA . LYS B 1 216 ? 3.857 -11.219 -19.891 1 94.56 216 LYS B CA 1
ATOM 3668 C C . LYS B 1 216 ? 3.092 -12.094 -20.875 1 94.56 216 LYS B C 1
ATOM 3670 O O . LYS B 1 216 ? 2.377 -11.578 -21.75 1 94.56 216 LYS B O 1
ATOM 3675 N N . THR B 1 217 ? 3.346 -13.312 -20.75 1 93.81 217 THR B N 1
ATOM 3676 C CA . THR B 1 217 ? 2.654 -14.281 -21.594 1 93.81 217 THR B CA 1
ATOM 3677 C C . THR B 1 217 ? 2.107 -15.438 -20.766 1 93.81 217 THR B C 1
ATOM 3679 O O . THR B 1 217 ? 2.752 -15.883 -19.812 1 93.81 217 THR B O 1
ATOM 3682 N N . VAL B 1 218 ? 0.956 -15.875 -21.203 1 94.69 218 VAL B N 1
ATOM 3683 C CA . VAL B 1 218 ? 0.347 -17.031 -20.562 1 94.69 218 VAL B CA 1
ATOM 3684 C C . VAL B 1 218 ? 0.81 -18.312 -21.281 1 94.69 218 VAL B C 1
ATOM 3686 O O . VAL B 1 218 ? 0.712 -18.422 -22.5 1 94.69 218 VAL B O 1
ATOM 3689 N N . PRO B 1 219 ? 1.33 -19.203 -20.5 1 95.62 219 PRO B N 1
ATOM 3690 C CA . PRO B 1 219 ? 1.747 -20.453 -21.141 1 95.62 219 PRO B CA 1
ATOM 3691 C C . PRO B 1 219 ? 0.619 -21.109 -21.922 1 95.62 219 PRO B C 1
ATOM 3693 O O . PRO B 1 219 ? -0.501 -21.234 -21.422 1 95.62 219 PRO B O 1
ATOM 3696 N N . ALA B 1 220 ? 0.957 -21.594 -23.062 1 94.56 220 ALA B N 1
ATOM 3697 C CA . ALA B 1 220 ? -0.04 -22.234 -23.922 1 94.56 220 ALA B CA 1
ATOM 3698 C C . ALA B 1 220 ? -0.62 -23.484 -23.266 1 94.56 220 ALA B C 1
ATOM 3700 O O . ALA B 1 220 ? -1.805 -23.781 -23.438 1 94.56 220 ALA B O 1
ATOM 3701 N N . ALA B 1 221 ? 0.188 -24.156 -22.594 1 97 221 ALA B N 1
ATOM 3702 C CA . ALA B 1 221 ? -0.219 -25.391 -21.953 1 97 221 ALA B CA 1
ATOM 3703 C C . ALA B 1 221 ? -1.323 -25.141 -20.922 1 97 221 ALA B C 1
ATOM 3705 O O . ALA B 1 221 ? -2.053 -26.078 -20.547 1 97 221 ALA B O 1
ATOM 3706 N N . LEU B 1 222 ? -1.471 -23.922 -20.453 1 98.06 222 LEU B N 1
ATOM 3707 C CA . LEU B 1 222 ? -2.475 -23.609 -19.438 1 98.06 222 LEU B CA 1
ATOM 3708 C C . LEU B 1 222 ? -3.883 -23.781 -20 1 98.06 222 LEU B C 1
ATOM 3710 O O . LEU B 1 222 ? -4.793 -24.203 -19.281 1 98.06 222 LEU B O 1
ATOM 3714 N N . ALA B 1 223 ? -4.062 -23.453 -21.203 1 97.19 223 ALA B N 1
ATOM 3715 C CA . ALA B 1 223 ? -5.379 -23.594 -21.828 1 97.19 223 ALA B CA 1
ATOM 3716 C C . ALA B 1 223 ? -5.855 -25.031 -21.781 1 97.19 223 ALA B C 1
ATOM 3718 O O . ALA B 1 223 ? -6.996 -25.312 -21.406 1 97.19 223 ALA B O 1
ATOM 3719 N N . ARG B 1 224 ? -5.004 -25.922 -22.188 1 97.06 224 ARG B N 1
ATOM 3720 C CA . ARG B 1 224 ? -5.352 -27.344 -22.156 1 97.06 224 ARG B CA 1
ATOM 3721 C C . ARG B 1 224 ? -5.586 -27.828 -20.734 1 97.06 224 ARG B C 1
ATOM 3723 O O . ARG B 1 224 ? -6.52 -28.594 -20.484 1 97.06 224 ARG B O 1
ATOM 3730 N N . PHE B 1 225 ? -4.75 -27.391 -19.875 1 98.62 225 PHE B N 1
ATOM 3731 C CA . PHE B 1 225 ? -4.902 -27.75 -18.469 1 98.62 225 PHE B CA 1
ATOM 3732 C C . PHE B 1 225 ? -6.27 -27.328 -17.953 1 98.62 225 PHE B C 1
ATOM 3734 O O . PHE B 1 225 ? -6.973 -28.109 -17.312 1 98.62 225 PHE B O 1
ATOM 3741 N N . ARG B 1 226 ? -6.668 -26.078 -18.234 1 98.62 226 ARG B N 1
ATOM 3742 C CA . ARG B 1 226 ? -7.977 -25.562 -17.859 1 98.62 226 ARG B CA 1
ATOM 3743 C C . ARG B 1 226 ? -9.094 -26.438 -18.391 1 98.62 226 ARG B C 1
ATOM 3745 O O . ARG B 1 226 ? -10.016 -26.797 -17.656 1 98.62 226 ARG B O 1
ATOM 3752 N N . GLN B 1 227 ? -8.977 -26.766 -19.578 1 98.38 227 GLN B N 1
ATOM 3753 C CA . GLN B 1 227 ? -10 -27.578 -20.219 1 98.38 227 GLN B CA 1
ATOM 3754 C C . GLN B 1 227 ? -10.148 -28.938 -19.547 1 98.38 227 GLN B C 1
ATOM 3756 O O . GLN B 1 227 ? -11.258 -29.375 -19.266 1 98.38 227 GLN B O 1
ATOM 3761 N N . ARG B 1 228 ? -9.039 -29.562 -19.312 1 98.62 228 ARG B N 1
ATOM 3762 C CA . ARG B 1 228 ? -9.055 -30.875 -18.703 1 98.62 228 ARG B CA 1
ATOM 3763 C C . ARG B 1 228 ? -9.641 -30.828 -17.297 1 98.62 228 ARG B C 1
ATOM 3765 O O . ARG B 1 228 ? -10.43 -31.703 -16.922 1 98.62 228 ARG B O 1
ATOM 3772 N N . VAL B 1 229 ? -9.273 -29.797 -16.531 1 98.81 229 VAL B N 1
ATOM 3773 C CA . VAL B 1 229 ? -9.789 -29.656 -15.172 1 98.81 229 VAL B CA 1
ATOM 3774 C C . VAL B 1 229 ? -11.297 -29.422 -15.211 1 98.81 229 VAL B C 1
ATOM 3776 O O . VAL B 1 229 ? -12.047 -30.062 -14.469 1 98.81 229 VAL B O 1
ATOM 3779 N N . ASP B 1 230 ? -11.711 -28.594 -16.125 1 98.56 230 ASP B N 1
ATOM 3780 C CA . ASP B 1 230 ? -13.125 -28.266 -16.219 1 98.56 230 ASP B CA 1
ATOM 3781 C C . ASP B 1 230 ? -13.938 -29.469 -16.656 1 98.56 230 ASP B C 1
ATOM 3783 O O . ASP B 1 230 ? -15.094 -29.641 -16.25 1 98.56 230 ASP B O 1
ATOM 3787 N N . GLU B 1 231 ? -13.352 -30.266 -17.469 1 98.31 231 GLU B N 1
ATOM 3788 C CA . GLU B 1 231 ? -14.031 -31.469 -17.922 1 98.31 231 GLU B CA 1
ATOM 3789 C C . GLU B 1 231 ? -14.18 -32.5 -16.797 1 98.31 231 GLU B C 1
ATOM 3791 O O . GLU B 1 231 ? -15.242 -33.094 -16.625 1 98.31 231 GLU B O 1
ATOM 3796 N N . ASP B 1 232 ? -13.18 -32.688 -16.062 1 98.06 232 ASP B N 1
ATOM 3797 C CA . ASP B 1 232 ? -13.156 -33.719 -15.039 1 98.06 232 ASP B CA 1
ATOM 3798 C C . ASP B 1 232 ? -13.805 -33.219 -13.75 1 98.06 232 ASP B C 1
ATOM 3800 O O . ASP B 1 232 ? -14.312 -34.031 -12.961 1 98.06 232 ASP B O 1
ATOM 3804 N N . LEU B 1 233 ? -13.711 -31.953 -13.5 1 98.31 233 LEU B N 1
ATOM 3805 C CA . LEU B 1 233 ? -14.266 -31.344 -12.289 1 98.31 233 LEU B CA 1
ATOM 3806 C C . LEU B 1 233 ? -15.117 -30.125 -12.641 1 98.31 233 LEU B C 1
ATOM 3808 O O . LEU B 1 233 ? -14.805 -29 -12.211 1 98.31 233 LEU B O 1
ATOM 3812 N N . PRO B 1 234 ? -16.219 -30.406 -13.281 1 97.81 234 PRO B N 1
ATOM 3813 C CA . PRO B 1 234 ? -17.031 -29.266 -13.742 1 97.81 234 PRO B CA 1
ATOM 3814 C C . PRO B 1 234 ? -17.562 -28.422 -12.586 1 97.81 234 PRO B C 1
ATOM 3816 O O . PRO B 1 234 ? -18.125 -28.953 -11.633 1 97.81 234 PRO B O 1
ATOM 3819 N N . GLY B 1 235 ? -17.344 -27.094 -12.711 1 97.12 235 GLY B N 1
ATOM 3820 C CA . GLY B 1 235 ? -17.938 -26.141 -11.789 1 97.12 235 GLY B CA 1
ATOM 3821 C C . GLY B 1 235 ? -17.172 -26.031 -10.484 1 97.12 235 GLY B C 1
ATOM 3822 O O . GLY B 1 235 ? -17.594 -25.297 -9.57 1 97.12 235 GLY B O 1
ATOM 3823 N N . MET B 1 236 ? -16.062 -26.641 -10.344 1 98.06 236 MET B N 1
ATOM 3824 C CA . MET B 1 236 ? -15.352 -26.688 -9.07 1 98.06 236 MET B CA 1
ATOM 3825 C C . MET B 1 236 ? -14.461 -25.469 -8.906 1 98.06 236 MET B C 1
ATOM 3827 O O . MET B 1 236 ? -14.312 -24.938 -7.801 1 98.06 236 MET B O 1
ATOM 3831 N N . TYR B 1 237 ? -13.938 -24.922 -10.023 1 98.56 237 TYR B N 1
ATOM 3832 C CA . TYR B 1 237 ? -12.875 -23.938 -9.898 1 98.56 237 TYR B CA 1
ATOM 3833 C C . TYR B 1 237 ? -13.281 -22.594 -10.5 1 98.56 237 TYR B C 1
ATOM 3835 O O . TYR B 1 237 ? -14.086 -22.562 -11.438 1 98.56 237 TYR B O 1
ATOM 3843 N N . ASP B 1 238 ? -12.805 -21.594 -9.906 1 98.38 238 ASP B N 1
ATOM 3844 C CA . ASP B 1 238 ? -12.812 -20.234 -10.422 1 98.38 238 ASP B CA 1
ATOM 3845 C C . ASP B 1 238 ? -11.438 -19.828 -10.953 1 98.38 238 ASP B C 1
ATOM 3847 O O . ASP B 1 238 ? -10.477 -19.75 -10.188 1 98.38 238 ASP B O 1
ATOM 3851 N N . TRP B 1 239 ? -11.383 -19.562 -12.227 1 98.62 239 TRP B N 1
ATOM 3852 C CA . TRP B 1 239 ? -10.109 -19.25 -12.867 1 98.62 239 TRP B CA 1
ATOM 3853 C C . TRP B 1 239 ? -9.805 -17.766 -12.758 1 98.62 239 TRP B C 1
ATOM 3855 O O . TRP B 1 239 ? -10.695 -16.922 -12.914 1 98.62 239 TRP B O 1
ATOM 3865 N N . PHE B 1 240 ? -8.602 -17.469 -12.477 1 98.44 240 PHE B N 1
ATOM 3866 C CA . PHE B 1 240 ? -8.18 -16.078 -12.414 1 98.44 240 PHE B CA 1
ATOM 3867 C C . PHE B 1 240 ? -7.977 -15.508 -13.82 1 98.44 240 PHE B C 1
ATOM 3869 O O . PHE B 1 240 ? -7.676 -16.25 -14.75 1 98.44 240 PHE B O 1
ATOM 3876 N N . SER B 1 241 ? -8.117 -14.188 -13.922 1 98.06 241 SER B N 1
ATOM 3877 C CA . SER B 1 241 ? -7.91 -13.531 -15.211 1 98.06 241 SER B CA 1
ATOM 3878 C C . SER B 1 241 ? -6.465 -13.664 -15.672 1 98.06 241 SER B C 1
ATOM 3880 O O . SER B 1 241 ? -5.535 -13.523 -14.875 1 98.06 241 SER B O 1
ATOM 3882 N N . ASP B 1 242 ? -6.289 -13.867 -16.969 1 98 242 ASP B N 1
ATOM 3883 C CA . ASP B 1 242 ? -4.961 -14.047 -17.531 1 98 242 ASP B CA 1
ATOM 3884 C C . ASP B 1 242 ? -4.086 -12.82 -17.297 1 98 242 ASP B C 1
ATOM 3886 O O . ASP B 1 242 ? -2.887 -12.953 -17.031 1 98 242 ASP B O 1
ATOM 3890 N N . SER B 1 243 ? -4.672 -11.648 -17.312 1 96.81 243 SER B N 1
ATOM 3891 C CA . SER B 1 243 ? -3.932 -10.391 -17.188 1 96.81 243 SER B CA 1
ATOM 3892 C C . SER B 1 243 ? -3.441 -10.18 -15.766 1 96.81 243 SER B C 1
ATOM 3894 O O . SER B 1 243 ? -2.586 -9.32 -15.516 1 96.81 243 SER B O 1
ATOM 3896 N N . SER B 1 244 ? -3.973 -10.953 -14.812 1 97.94 244 SER B N 1
ATOM 3897 C CA . SER B 1 244 ? -3.605 -10.758 -13.414 1 97.94 244 SER B CA 1
ATOM 3898 C C . SER B 1 244 ? -2.598 -11.805 -12.961 1 97.94 244 SER B C 1
ATOM 3900 O O . SER B 1 244 ? -2.121 -11.766 -11.82 1 97.94 244 SER B O 1
ATOM 3902 N N . LEU B 1 245 ? -2.299 -12.781 -13.828 1 98.62 245 LEU B N 1
ATOM 3903 C CA . LEU B 1 245 ? -1.368 -13.844 -13.453 1 98.62 245 LEU B CA 1
ATOM 3904 C C . LEU B 1 245 ? 0.016 -13.273 -13.164 1 98.62 245 LEU B C 1
ATOM 3906 O O . LEU B 1 245 ? 0.532 -12.461 -13.93 1 98.62 245 LEU B O 1
ATOM 3910 N N . HIS B 1 246 ? 0.552 -13.703 -12.031 1 98.56 246 HIS B N 1
ATOM 3911 C CA . HIS B 1 246 ? 1.798 -13.109 -11.555 1 98.56 246 HIS B CA 1
ATOM 3912 C C . HIS B 1 246 ? 2.566 -14.086 -10.664 1 98.56 246 HIS B C 1
ATOM 3914 O O . HIS B 1 246 ? 2.02 -15.102 -10.234 1 98.56 246 HIS B O 1
ATOM 3920 N N . ILE B 1 247 ? 3.803 -13.789 -10.508 1 98.5 247 ILE B N 1
ATOM 3921 C CA . ILE B 1 247 ? 4.641 -14.406 -9.484 1 98.5 247 ILE B CA 1
ATOM 3922 C C . ILE B 1 247 ? 4.793 -13.453 -8.297 1 98.5 247 ILE B C 1
ATOM 3924 O O . ILE B 1 247 ? 5.293 -12.336 -8.453 1 98.5 247 ILE B O 1
ATOM 3928 N N . THR B 1 248 ? 4.316 -13.883 -7.16 1 98.12 248 THR B N 1
ATOM 3929 C CA . THR B 1 248 ? 4.48 -13.062 -5.961 1 98.12 248 THR B CA 1
ATOM 3930 C C . THR B 1 248 ? 5.91 -13.156 -5.438 1 98.12 248 THR B C 1
ATOM 3932 O O . THR B 1 248 ? 6.406 -14.25 -5.16 1 98.12 248 THR B O 1
ATOM 3935 N N . ILE B 1 249 ? 6.5 -12.023 -5.301 1 98 249 ILE B N 1
ATOM 3936 C CA . ILE B 1 249 ? 7.848 -11.961 -4.75 1 98 249 ILE B CA 1
ATOM 3937 C C . ILE B 1 249 ? 7.781 -11.812 -3.232 1 98 249 ILE B C 1
ATOM 3939 O O . ILE B 1 249 ? 8.406 -12.586 -2.5 1 98 249 ILE B O 1
ATOM 3943 N N . ARG B 1 250 ? 6.996 -10.844 -2.777 1 96.69 250 ARG B N 1
ATOM 3944 C CA . ARG B 1 250 ? 6.949 -10.523 -1.354 1 96.69 250 ARG B CA 1
ATOM 3945 C C . ARG B 1 250 ? 5.723 -9.68 -1.024 1 96.69 250 ARG B C 1
ATOM 3947 O O . ARG B 1 250 ? 5.484 -8.648 -1.656 1 96.69 250 ARG B O 1
ATOM 3954 N N . ALA B 1 251 ? 5 -10.266 -0.039 1 95.19 251 ALA B N 1
ATOM 3955 C CA . ALA B 1 251 ? 3.961 -9.398 0.51 1 95.19 251 ALA B CA 1
ATOM 3956 C C . ALA B 1 251 ? 4.574 -8.188 1.208 1 95.19 251 ALA B C 1
ATOM 3958 O O . ALA B 1 251 ? 5.648 -8.281 1.802 1 95.19 251 ALA B O 1
ATOM 3959 N N . LEU B 1 252 ? 3.854 -7.137 1.128 1 94.12 252 LEU B N 1
ATOM 3960 C CA . LEU B 1 252 ? 4.359 -5.906 1.732 1 94.12 252 LEU B CA 1
ATOM 3961 C C . LEU B 1 252 ? 3.432 -5.426 2.844 1 94.12 252 LEU B C 1
ATOM 3963 O O . LEU B 1 252 ? 2.215 -5.609 2.766 1 94.12 252 LEU B O 1
#

Solvent-accessible surface area (backbone atoms only — not comparable to full-atom values): 26824 Å² total; per-residue (Å²): 136,84,81,75,76,76,75,80,75,76,74,74,75,74,70,74,68,77,77,69,70,82,55,70,68,44,75,45,40,55,54,50,53,53,46,48,70,27,51,10,32,46,36,44,59,45,34,47,42,74,40,71,25,43,23,30,27,41,31,33,46,25,58,28,65,47,58,53,47,46,52,49,48,46,64,71,74,42,82,28,48,56,75,76,52,76,74,47,75,45,42,40,26,68,47,31,20,25,31,76,91,55,70,60,45,69,68,55,48,51,50,49,45,51,50,28,63,66,48,15,61,54,35,39,72,66,39,69,67,44,73,41,50,43,40,28,44,32,34,23,26,15,73,53,45,80,40,51,39,32,36,41,35,41,33,31,33,79,74,70,40,77,63,74,42,51,72,67,38,31,50,53,36,48,55,60,56,52,46,67,32,83,93,34,39,76,69,39,39,61,48,26,40,36,87,54,63,22,42,56,61,33,62,38,69,46,53,50,41,33,32,28,33,69,54,88,68,78,55,71,51,51,59,57,49,51,51,53,47,44,68,77,42,65,85,40,62,44,71,57,59,74,91,32,31,30,34,56,61,40,58,74,135,83,80,78,75,76,74,78,75,76,75,75,77,73,70,74,67,77,77,69,69,82,55,71,67,43,75,44,40,55,53,48,53,54,47,48,71,28,51,10,31,48,36,44,57,44,32,48,42,75,41,69,25,43,23,32,28,43,32,34,47,28,58,27,66,48,58,52,47,47,52,50,48,45,63,70,73,42,81,26,49,56,75,76,53,76,75,47,73,44,42,38,27,68,48,28,20,26,31,74,92,55,69,62,47,70,67,55,48,51,51,49,46,52,51,28,65,69,48,13,61,54,35,38,73,67,38,71,65,45,72,41,50,44,38,28,44,32,34,24,25,14,74,52,44,79,41,50,39,32,36,41,35,41,34,30,32,78,73,67,41,78,65,74,41,51,71,66,39,32,49,51,36,48,55,60,56,53,45,66,32,83,92,32,40,75,67,39,39,60,49,27,40,36,86,54,64,22,43,57,61,33,63,37,67,45,53,49,39,35,32,28,32,69,54,88,68,77,55,72,51,50,59,58,50,50,50,53,47,44,69,78,42,65,85,40,64,43,72,56,59,74,89,33,31,33,35,57,62,42,60,72

Organism: Marchantia polymorpha (NCBI:txid3197)

Foldseek 3Di:
DDPPPPPPPPPPPPPPPVPPPPDDDDDDDDLLVLQAAFAKEWWAFFWWAQDFQRFIKTFTQFDAPSLVSSVVSCVVVPDPFDDFDPVQLGKIWGWKHFAQPDFDDLVLLVLLLVLGVVLRVVQRVQDDIFIGQKKWKFWAFFQLRPGTPDIDIHGYDDDYDYDDHDPVRSVVSVVSRCCSDPVNSVVSSVRNRDDDDHPCRGPPTDIFIFMKAQGPDDGPSVVVSVVSSCVSPPPTIDTRDNRSTIITSGGD/DDPPPPPPPPPPPPPPPVPPPPDDDDDDDDLLVLQAAFAKEWWAFFWWAQDFQGFIKTFTQFDAPSLVSSVVSCVVVPDPFDDFDPVQLGKIWGWKHFAQPDFDDLVLLVLLLVLGVVLRVVQRVQDDIFIGFKKWKFWAFFQLRPGTPDIDIHGYDDDYDYDDHDPVRSVVSVVSRCCSDPVNSVVSSVRNRDDDDHPCRGPPTDIFIFMKAQGPDDGPSVVVSVVSSCVSPPPTIDTRDNRSTIITSGGD

Sequence (504 aa):
MMRMEMTENEVEEKQDEMNVVSQEPRTCGILISIISRAQACVYDAAEFFVAWQGVLTIAFCGIPNSILQIKRDVDQELQGVVRENPGSKWPKTSVACLRDDKVLTLEQLSKLRRICSEESPALAASTPPVIVDNLSVVLYENCCLEKIILEATTPLRLPVETSKPTSEEKAHVRGVMDEFAAENLEVYHVFTSKFGNRSAHYRNSKAGATLVHFLKTVPAALARFRQRVDEDLPGMYDWFSDSSLHITIRALMMRMEMTENEVEEKQDEMNVVSQEPRTCGILISIISRAQACVYDAAEFFVAWQGVLTIAFCGIPNSILQIKRDVDQELQGVVRENPGSKWPKTSVACLRDDKVLTLEQLSKLRRICSEESPALAASTPPVIVDNLSVVLYENCCLEKIILEATTPLRLPVETSKPTSEEKAHVRGVMDEFAAENLEVYHVFTSKFGNRSAHYRNSKAGATLVHFLKTVPAALARFRQRVDEDLPGMYDWFSDSSLHITIRAL

Radius of gyration: 29.39 Å; Cα contacts (8 Å, |Δi|>4): 1025; chains: 2; bounding box: 72×115×81 Å

Nearest PDB structures (foldseek):
  2v64-assembly3_H  TM=2.793E-01  e=8.130E-01  Homo sapiens
  2v64-assembly2_D  TM=2.031E-01  e=9.131E-01  Homo sapiens
  1duj-assembly1_A  TM=2.561E-01  e=4.639E+00  Homo sapiens
  2v64-assembly3_H  TM=2.793E-01  e=9.082E-01  Homo sapiens